Protein AF-A0A3C0ZKT6-F1 (afdb_monomer)

pLDDT: mean 77.39, std 21.93, range [29.66, 98.19]

Secondary structure (DSSP, 8-state):
------PPPPPPP---------PPPP----------S---------------S--SSHHHHHHHHHHHHHHHHHHHHHHHHHHHSS-------------HHHHHHHHHHHHH-HHHHSHHHHH--SS-EE-TT---SS-S-EEEEEEEEEEEEEEEEEEEEEETTEEEEEEEEEEEEEEEEEEESSTTSPPEEEEEEEEEEEEEEEEEEE----S-HHHHEEEEEEEEEEEEETT-SEEEEEEEEEETTEEEEES-TTT-EEESSSSSS-BPPEE-TT-EEEEEEEEEESSSSPPEEEEEE--TTTTS-TTT---EEEEPEEEEEEEETTEEEEEEEEEEE--SSEEEEEEEEEE-HHHHH-SSSPP-EEEEEEEEEE-

Mean predicted aligned error: 14.91 Å

Nearest PDB structures (foldseek):
  2rck-assembly2_B  TM=2.959E-01  e=6.277E-01  Galleria mellonella

Solvent-accessible surface area (backbone atoms only — not comparable to full-atom values): 22030 Å² total; per-residue (Å²): 144,83,88,83,88,81,83,85,83,83,86,86,81,87,85,87,89,82,84,83,90,82,85,84,86,85,89,84,89,91,88,86,88,88,87,87,88,87,88,85,90,87,84,88,81,90,84,87,84,89,81,86,91,83,71,71,70,65,56,55,53,53,55,55,52,50,53,52,55,57,55,54,54,56,54,52,57,52,52,53,53,58,65,68,69,68,74,80,70,72,82,70,64,76,83,76,65,89,48,73,60,45,55,49,31,53,48,50,54,49,71,72,32,57,74,72,62,45,59,67,57,31,60,32,59,72,42,69,40,78,54,90,82,54,71,85,70,98,54,71,29,42,36,59,26,40,24,32,28,67,76,47,74,50,77,47,79,48,77,43,80,77,48,95,50,34,36,40,35,42,40,38,38,41,38,32,33,34,39,34,36,37,27,22,68,46,93,88,47,70,79,43,82,47,78,40,68,49,56,32,42,35,37,31,33,35,34,32,37,54,76,46,94,53,102,46,42,73,69,13,53,43,80,42,31,37,27,13,26,37,33,27,26,84,86,38,69,38,41,78,53,34,41,36,43,35,46,92,92,48,70,49,78,41,68,45,34,60,78,43,63,23,30,72,56,95,69,94,73,57,52,40,56,73,36,49,63,64,39,66,38,37,40,37,38,35,30,41,27,63,56,92,66,76,60,47,41,35,38,29,23,61,28,64,41,61,90,72,42,85,85,42,43,48,38,44,76,43,77,40,43,80,78,46,77,44,81,55,86,81,29,31,40,37,31,32,36,46,73,48,64,42,39,60,72,45,64,45,56,37,34,41,38,38,29,39,44,47,41,65,29,31,95,81,48,69,66,30,28,25,31,42,30,47,56,32,34,24,96

Foldseek 3Di:
DDDDDDDDDDDDDDDDDDDDDDDDDDDDDDDDDDPDDPDDDDDDDDDDDDDPPDPPPVVVVVVVVVVVVVVVVVVVVVVVVVVVVPDPPPVPPPPCDPDVLLVVLVVVVLVPACANVCVVQLQAQLWWDADPDLDDDDFQKRFGTKGWHWPDKDWDWDWDDPDRFKIKIKIKMKTKGWIWTFIDRDPPDDTDIFIAIFIKIKIKMWMKGQPDDDPRSNNRIDTFKIFKIKMWGPPFQKFWQWKWKDFPPDIDIDRDRRPHIATPDDDDDHHFAEAEAFGKIKMKIKMKGLDPDDWWKKKTWFFLCCPVDDVRRHIDIHTWAWDDWDDDDSMIITMTMDIDTHHDFDKIKMKMKIWGPCLHRPSPDHTHIIMIIGIHGYD

Sequence (379 aa):
MYPHSLTTPGFPTTWNWTGTIWPAPEIQRQLAGFLALLSLLNLWGVGASKSRAITNHVQQERKRQMKKELMSTSAIVFIVGLLLSGCARSTVGPDITIDDRDYAAMRKLINEDPLFTSDPITLDDGDVVSFDGLSKIASPITPIAWGRRVTSSSREIRFENVNDTTVVATVTHTMSGNIIILAKSSPQDSVRRITKPFTDRTLRKLKFYRHGRTGDPDRSWRPGEASGAKGGTDGSEVTIKKVEVTLGTQTYVVTNPTDTFFKLMHGGGWMLPMFGPTQNVKVRVTLTSAVPDTDWVSLHRPSPFMGRGPMWDRPIHIRMRLVSEVRAGASFERVFENTWSTHGIGRHTFFVEALTRGSLRDDTAVFSSQLWGVPYIVQ

Radius of gyration: 38.4 Å; Cα contacts (8 Å, |Δi|>4): 726; chains: 1; bounding box: 105×60×116 Å

Structure (mmCIF, N/CA/C/O backbone):
data_AF-A0A3C0ZKT6-F1
#
_entry.id   AF-A0A3C0ZKT6-F1
#
loop_
_atom_site.group_PDB
_atom_site.id
_atom_site.type_symbol
_atom_site.label_atom_id
_atom_site.label_alt_id
_atom_site.label_comp_id
_atom_site.label_asym_id
_atom_site.label_entity_id
_atom_site.label_seq_id
_atom_site.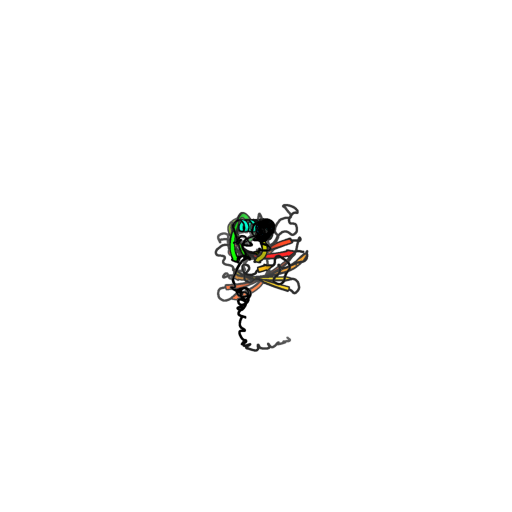pdbx_PDB_ins_code
_atom_site.Cartn_x
_atom_site.Cartn_y
_atom_site.Cartn_z
_atom_site.occupancy
_atom_site.B_iso_or_equiv
_atom_site.auth_seq_id
_atom_site.auth_comp_id
_atom_site.auth_asym_id
_atom_site.auth_atom_id
_atom_site.pdbx_PDB_model_num
ATOM 1 N N . MET A 1 1 ? -31.722 -32.224 16.180 1.00 42.47 1 MET A N 1
ATOM 2 C CA . MET A 1 1 ? -31.679 -33.700 16.130 1.00 42.47 1 MET A CA 1
ATOM 3 C C . MET A 1 1 ? -31.705 -34.094 14.663 1.00 42.47 1 MET A C 1
ATOM 5 O O . MET A 1 1 ? -32.728 -33.874 14.045 1.00 42.47 1 MET A O 1
ATOM 9 N N . TYR A 1 2 ? -30.544 -34.476 14.122 1.00 32.22 2 TYR A N 1
ATOM 10 C CA . TYR A 1 2 ? -30.250 -35.191 12.863 1.00 32.22 2 TYR A CA 1
ATOM 11 C C . TYR A 1 2 ? -28.749 -34.957 12.596 1.00 32.22 2 TYR A C 1
ATOM 13 O O . TYR A 1 2 ? -28.375 -33.820 12.304 1.00 32.22 2 TYR A O 1
ATOM 21 N N . PRO A 1 3 ? -27.869 -35.957 12.782 1.00 50.72 3 PRO A N 1
ATOM 22 C CA . PRO A 1 3 ? -26.447 -35.818 12.505 1.00 50.72 3 PRO A CA 1
ATOM 23 C C . PRO A 1 3 ? -26.101 -36.469 11.160 1.00 50.72 3 PRO A C 1
ATOM 25 O O . PRO A 1 3 ? -26.459 -37.617 10.911 1.00 50.72 3 PRO A O 1
ATOM 28 N N . HIS A 1 4 ? -25.346 -35.764 10.320 1.00 39.53 4 HIS A N 1
ATOM 29 C CA . HIS A 1 4 ? -24.614 -36.381 9.219 1.00 39.53 4 HIS A CA 1
ATOM 30 C C . HIS A 1 4 ? -23.124 -36.117 9.411 1.00 39.53 4 HIS A C 1
ATOM 32 O O . HIS A 1 4 ? -22.632 -35.003 9.253 1.00 39.53 4 HIS A O 1
ATOM 38 N N . SER A 1 5 ? -22.432 -37.179 9.812 1.00 38.78 5 SER A N 1
ATOM 39 C CA . SER A 1 5 ? -20.985 -37.330 9.814 1.00 38.78 5 SER A CA 1
ATOM 40 C C . SER A 1 5 ? -20.485 -37.482 8.380 1.00 38.78 5 SER A C 1
ATOM 42 O O . SER A 1 5 ? -20.932 -38.389 7.676 1.00 38.78 5 SER A O 1
ATOM 44 N N . LEU A 1 6 ? -19.535 -36.645 7.967 1.00 38.84 6 LEU A N 1
ATOM 45 C CA . LEU A 1 6 ? -18.751 -36.865 6.756 1.00 38.84 6 LEU A CA 1
ATOM 46 C C . LEU A 1 6 ? -17.305 -37.165 7.140 1.00 38.84 6 LEU A C 1
ATOM 48 O O . LEU A 1 6 ? -16.625 -36.388 7.807 1.00 38.84 6 LEU A O 1
ATOM 52 N N . THR A 1 7 ? -16.908 -38.359 6.732 1.00 36.50 7 THR A N 1
ATOM 53 C CA . THR A 1 7 ? -15.597 -38.984 6.808 1.00 36.50 7 THR A CA 1
ATOM 54 C C . THR A 1 7 ? -14.619 -38.340 5.824 1.00 36.50 7 THR A C 1
ATOM 56 O O . THR A 1 7 ? -14.965 -37.987 4.698 1.00 36.50 7 THR A O 1
ATOM 59 N N . THR A 1 8 ? -13.371 -38.205 6.260 1.00 42.41 8 THR A N 1
ATOM 60 C CA . THR A 1 8 ? -12.207 -37.809 5.462 1.00 42.41 8 THR A CA 1
ATOM 61 C C . THR A 1 8 ? -11.702 -38.972 4.597 1.00 42.41 8 THR A C 1
ATOM 63 O O . THR A 1 8 ? -11.628 -40.098 5.091 1.00 42.41 8 THR A O 1
ATOM 66 N N . PRO A 1 9 ? -11.255 -38.732 3.349 1.00 42.56 9 PRO A N 1
ATOM 67 C CA . PRO A 1 9 ? -10.365 -39.651 2.651 1.00 42.56 9 PRO A CA 1
ATOM 68 C C . PRO A 1 9 ? -8.907 -39.183 2.740 1.00 42.56 9 PRO A C 1
ATOM 70 O O . PRO A 1 9 ? -8.597 -38.001 2.595 1.00 42.56 9 PRO A O 1
ATOM 73 N N . GLY A 1 10 ? -8.027 -40.147 3.011 1.00 33.81 10 GLY A N 1
ATOM 74 C CA . GLY A 1 10 ? -6.600 -39.971 3.249 1.00 33.81 10 GLY A CA 1
ATOM 75 C C . GLY A 1 10 ? -5.760 -39.620 2.019 1.00 33.81 10 GLY A C 1
ATOM 76 O O . GLY A 1 10 ? -6.140 -39.828 0.869 1.00 33.81 10 GLY A O 1
ATOM 77 N N . PHE A 1 11 ? -4.572 -39.101 2.319 1.00 36.22 11 PHE A N 1
ATOM 78 C CA . PHE A 1 11 ? -3.482 -38.849 1.384 1.00 36.22 11 PHE A CA 1
ATOM 79 C C . PHE A 1 11 ? -2.772 -40.150 0.992 1.00 36.22 11 PHE A C 1
ATOM 81 O O . PHE A 1 11 ? -2.448 -40.940 1.882 1.00 36.22 11 PHE A O 1
ATOM 88 N N . PRO A 1 12 ? -2.393 -40.330 -0.284 1.00 46.34 12 PRO A N 1
ATOM 89 C CA . PRO A 1 12 ? -1.286 -41.193 -0.635 1.00 46.34 12 PRO A CA 1
ATOM 90 C C . PRO A 1 12 ? 0.031 -40.409 -0.711 1.00 46.34 12 PRO A C 1
ATOM 92 O O . PRO A 1 12 ? 0.144 -39.311 -1.256 1.00 46.34 12 PRO A O 1
ATOM 95 N N . THR A 1 13 ? 1.020 -41.054 -0.118 1.00 38.66 13 THR A N 1
ATOM 96 C CA . THR A 1 13 ? 2.444 -40.771 -0.016 1.00 38.66 13 THR A CA 1
ATOM 97 C C . THR A 1 13 ? 3.196 -40.870 -1.350 1.00 38.66 13 THR A C 1
ATOM 99 O O . THR A 1 13 ? 2.846 -41.662 -2.218 1.00 38.66 13 THR A O 1
ATOM 102 N N . THR A 1 14 ? 4.303 -40.118 -1.416 1.00 36.66 14 THR A N 1
ATOM 103 C CA . THR A 1 14 ? 5.542 -40.359 -2.191 1.00 36.66 14 THR A CA 1
ATOM 104 C C . THR A 1 14 ? 5.453 -40.455 -3.718 1.00 36.66 14 THR A C 1
ATOM 106 O O . THR A 1 14 ? 5.128 -41.500 -4.271 1.00 36.66 14 THR A O 1
ATOM 109 N N . TRP A 1 15 ? 5.925 -39.402 -4.393 1.00 33.75 15 TRP A N 1
ATOM 110 C CA . TRP A 1 15 ? 6.409 -39.467 -5.774 1.00 33.75 15 TRP A CA 1
ATOM 111 C C . TRP A 1 15 ? 7.915 -39.197 -5.796 1.00 33.75 15 TRP A C 1
ATOM 113 O O . TRP A 1 15 ? 8.360 -38.073 -5.570 1.00 33.75 15 TRP A O 1
ATOM 123 N N . ASN A 1 16 ? 8.688 -40.254 -6.047 1.00 34.53 16 ASN A N 1
ATOM 124 C CA . ASN A 1 16 ? 10.116 -40.192 -6.342 1.00 34.53 16 ASN A CA 1
ATOM 125 C C . ASN A 1 16 ? 10.310 -39.768 -7.802 1.00 34.53 16 ASN A C 1
ATOM 127 O O . ASN A 1 16 ? 9.858 -40.465 -8.708 1.00 34.53 16 ASN A O 1
ATOM 131 N N . TRP A 1 17 ? 11.017 -38.660 -8.025 1.00 32.41 17 TRP A N 1
ATOM 132 C CA . TRP A 1 17 ? 11.540 -38.285 -9.338 1.00 32.41 17 TRP A CA 1
ATOM 133 C C . TRP A 1 17 ? 13.017 -38.674 -9.424 1.00 32.41 17 TRP A C 1
ATOM 135 O O . TRP A 1 17 ? 13.887 -38.009 -8.867 1.00 32.41 17 TRP A O 1
ATOM 145 N N . THR A 1 18 ? 13.292 -39.759 -10.141 1.00 35.06 18 THR A N 1
ATOM 146 C CA . THR A 1 18 ? 14.602 -40.081 -10.714 1.00 35.06 18 THR A CA 1
ATOM 147 C C . THR A 1 18 ? 14.471 -40.016 -12.234 1.00 35.06 18 THR A C 1
ATOM 149 O O . THR A 1 18 ? 13.562 -40.606 -12.811 1.00 35.06 18 THR A O 1
ATOM 152 N N . GLY A 1 19 ? 15.353 -39.265 -12.893 1.00 31.94 19 GLY A N 1
ATOM 153 C CA . GLY A 1 19 ? 15.326 -39.095 -14.349 1.00 31.94 19 GLY A CA 1
ATOM 154 C C . GLY A 1 19 ? 16.260 -37.974 -14.805 1.00 31.94 19 GLY A C 1
ATOM 155 O O . GLY A 1 19 ? 15.826 -36.841 -14.943 1.00 31.94 19 GLY A O 1
ATOM 156 N N . THR A 1 20 ? 17.573 -38.184 -14.742 1.00 33.19 20 THR A N 1
ATOM 157 C CA . THR A 1 20 ? 18.448 -38.513 -15.889 1.00 33.19 20 THR A CA 1
ATOM 158 C C . THR A 1 20 ? 18.850 -37.291 -16.721 1.00 33.19 20 THR A C 1
ATOM 160 O O . THR A 1 20 ? 18.079 -36.721 -17.486 1.00 33.19 20 THR A O 1
ATOM 163 N N . ILE A 1 21 ? 20.123 -36.945 -16.545 1.00 37.62 21 ILE A N 1
ATOM 164 C CA . ILE A 1 21 ? 20.918 -35.930 -17.233 1.00 37.62 21 ILE A CA 1
ATOM 165 C C . ILE A 1 21 ? 21.160 -36.379 -18.682 1.00 37.62 21 ILE A C 1
ATOM 167 O O . ILE A 1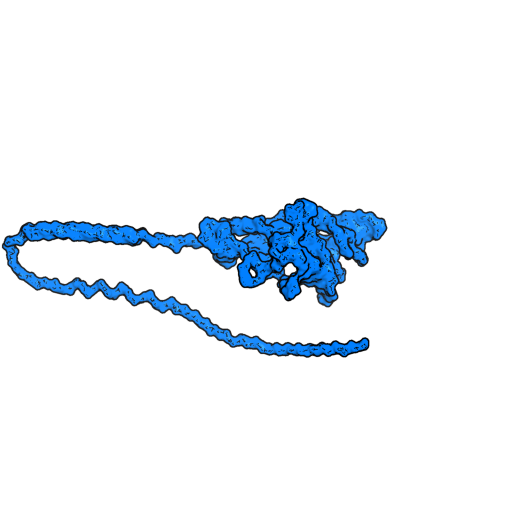 21 ? 21.602 -37.506 -18.901 1.00 37.62 21 ILE A O 1
ATOM 171 N N . TRP A 1 22 ? 20.926 -35.494 -19.655 1.00 33.19 22 TRP A N 1
ATOM 172 C CA . TRP A 1 22 ? 21.407 -35.648 -21.034 1.00 33.19 22 TRP A CA 1
ATOM 173 C C . TRP A 1 22 ? 22.468 -34.581 -21.349 1.00 33.19 22 TRP A C 1
ATOM 175 O O . TRP A 1 22 ? 22.307 -33.434 -20.922 1.00 33.19 22 TRP A O 1
ATOM 185 N N . PRO A 1 23 ? 23.556 -34.941 -22.059 1.00 46.12 23 PRO A N 1
ATOM 186 C CA . PRO A 1 23 ? 24.709 -34.075 -22.265 1.00 46.12 23 PRO A CA 1
ATOM 187 C C . PRO A 1 23 ? 24.570 -33.143 -23.477 1.00 46.12 23 PRO A C 1
ATOM 189 O O . PRO A 1 23 ? 23.828 -33.401 -24.425 1.00 46.12 23 PRO A O 1
ATOM 192 N N . ALA A 1 24 ? 25.346 -32.061 -23.419 1.00 37.66 24 ALA A N 1
ATOM 193 C CA . ALA A 1 24 ? 25.547 -31.066 -24.465 1.00 37.66 24 ALA A CA 1
ATOM 194 C C . ALA A 1 24 ? 26.232 -31.644 -25.726 1.00 37.66 24 ALA A C 1
ATOM 196 O O . ALA A 1 24 ? 27.032 -32.574 -25.602 1.00 37.66 24 ALA A O 1
ATOM 197 N N . PRO A 1 25 ? 26.011 -31.065 -26.923 1.00 47.38 25 PRO A N 1
ATOM 198 C CA . PRO A 1 25 ? 26.832 -31.344 -28.093 1.00 47.38 25 PRO A CA 1
ATOM 199 C C . PRO A 1 25 ? 27.987 -30.342 -28.240 1.00 47.38 25 PRO A C 1
ATOM 201 O O . PRO A 1 25 ? 27.794 -29.140 -28.416 1.00 47.38 25 PRO A O 1
ATOM 204 N N . GLU A 1 26 ? 29.187 -30.912 -28.219 1.00 34.88 26 GLU A N 1
ATOM 205 C CA . GLU A 1 26 ? 30.484 -30.357 -28.599 1.00 34.88 26 GLU A CA 1
ATOM 206 C C . GLU A 1 26 ? 30.505 -29.968 -30.095 1.00 34.88 26 GLU A C 1
ATOM 208 O O . GLU A 1 26 ? 30.268 -30.805 -30.970 1.00 34.88 26 GLU A O 1
ATOM 213 N N . ILE A 1 27 ? 30.816 -28.705 -30.407 1.00 33.34 27 ILE A N 1
ATOM 214 C CA . ILE A 1 27 ? 31.030 -28.206 -31.775 1.00 33.34 27 ILE A CA 1
ATOM 215 C C . ILE A 1 27 ? 32.532 -27.973 -31.973 1.00 33.34 27 ILE A C 1
ATOM 217 O O . ILE A 1 27 ? 33.055 -26.916 -31.634 1.00 33.34 27 ILE A O 1
ATOM 221 N N . GLN A 1 28 ? 33.224 -28.939 -32.578 1.00 35.75 28 GLN A N 1
ATOM 222 C CA . GLN A 1 28 ? 34.523 -28.728 -33.225 1.00 35.75 28 GLN A CA 1
ATOM 223 C C . GLN A 1 28 ? 34.674 -29.668 -34.424 1.00 35.75 28 GLN A C 1
ATOM 225 O O . GLN A 1 28 ? 34.791 -30.876 -34.242 1.00 35.75 28 GLN A O 1
ATOM 230 N N . ARG A 1 29 ? 34.687 -29.107 -35.644 1.00 34.34 29 ARG A N 1
ATOM 231 C CA . ARG A 1 29 ? 35.356 -29.627 -36.861 1.00 34.34 29 ARG A CA 1
ATOM 232 C C . ARG A 1 29 ? 34.970 -28.772 -38.071 1.00 34.34 29 ARG A C 1
ATOM 234 O O . ARG A 1 29 ? 33.994 -29.099 -38.728 1.00 34.34 29 ARG A O 1
ATOM 241 N N . GLN A 1 30 ? 35.744 -27.731 -38.389 1.00 32.44 30 GLN A N 1
ATOM 242 C CA . GLN A 1 30 ? 35.948 -27.232 -39.763 1.00 32.44 30 GLN A CA 1
ATOM 243 C C . GLN A 1 30 ? 37.253 -26.422 -39.818 1.00 32.44 30 GLN A C 1
ATOM 245 O O . GLN A 1 30 ? 37.256 -25.224 -39.572 1.00 32.44 30 GLN A O 1
ATOM 250 N N . LEU A 1 31 ? 38.373 -27.091 -40.102 1.00 34.19 31 LEU A N 1
ATOM 251 C CA . LEU A 1 31 ? 39.648 -26.466 -40.484 1.00 34.19 31 LEU A CA 1
ATOM 252 C C . LEU A 1 31 ? 40.530 -27.529 -41.159 1.00 34.19 31 LEU A C 1
ATOM 254 O O . LEU A 1 31 ? 41.459 -28.062 -40.565 1.00 34.19 31 LEU A O 1
ATOM 258 N N . ALA A 1 32 ? 40.184 -27.903 -42.391 1.00 33.50 32 ALA A N 1
ATOM 259 C CA . ALA A 1 32 ? 41.062 -28.657 -43.288 1.00 33.50 32 ALA A CA 1
ATOM 260 C C . ALA A 1 32 ? 40.497 -28.594 -44.711 1.00 33.50 32 ALA A C 1
ATOM 262 O O . ALA A 1 32 ? 39.595 -29.349 -45.060 1.00 33.50 32 ALA A O 1
ATOM 263 N N . GLY A 1 33 ? 41.003 -27.673 -45.530 1.00 36.34 33 GLY A N 1
ATOM 264 C CA . GLY A 1 33 ? 40.609 -27.606 -46.935 1.00 36.34 33 GLY A CA 1
ATOM 265 C C . GLY A 1 33 ? 40.970 -26.298 -47.618 1.00 36.34 33 GLY A C 1
ATOM 266 O O . GLY A 1 33 ? 40.077 -25.654 -48.145 1.00 36.34 33 GLY A O 1
ATOM 267 N N . PHE A 1 34 ? 42.241 -25.872 -47.589 1.00 32.34 34 PHE A N 1
ATOM 268 C CA . PHE A 1 34 ? 42.677 -24.739 -48.424 1.00 32.34 34 PHE A CA 1
ATOM 269 C C . PHE A 1 34 ? 44.173 -24.725 -48.798 1.00 32.34 34 PHE A C 1
ATOM 271 O O . PHE A 1 34 ? 44.769 -23.665 -48.952 1.00 32.34 34 PHE A O 1
ATOM 278 N N . LEU A 1 35 ? 44.804 -25.892 -48.977 1.00 32.53 35 LEU A N 1
ATOM 279 C CA . LEU A 1 35 ? 46.190 -25.986 -49.470 1.00 32.53 35 LEU A CA 1
ATOM 280 C C . LEU A 1 35 ? 46.352 -27.130 -50.480 1.00 32.53 35 LEU A C 1
ATOM 282 O O . LEU A 1 35 ? 46.964 -28.152 -50.191 1.00 32.53 35 LEU A O 1
ATOM 286 N N . ALA A 1 36 ? 45.791 -26.953 -51.677 1.00 32.72 36 ALA A N 1
ATOM 287 C CA . ALA A 1 36 ? 46.075 -27.807 -52.831 1.00 32.72 36 ALA A CA 1
ATOM 288 C C . ALA A 1 36 ? 45.806 -27.050 -54.144 1.00 32.72 36 ALA A C 1
ATOM 290 O O . ALA A 1 36 ? 44.858 -27.363 -54.857 1.00 32.72 36 ALA A O 1
ATOM 291 N N . LEU A 1 37 ? 46.595 -26.009 -54.449 1.00 29.98 37 LEU A N 1
ATOM 292 C CA . LEU A 1 37 ? 46.553 -25.375 -55.781 1.00 29.98 37 LEU A CA 1
ATOM 293 C C . LEU A 1 37 ? 47.810 -24.569 -56.149 1.00 29.98 37 LEU A C 1
ATOM 295 O O . LEU A 1 37 ? 47.721 -23.531 -56.792 1.00 29.98 37 LEU A O 1
ATOM 299 N N . LEU A 1 38 ? 48.997 -25.042 -55.757 1.00 30.06 38 LEU A N 1
ATOM 300 C CA . LEU A 1 38 ? 50.273 -24.421 -56.141 1.00 30.06 38 LEU A CA 1
ATOM 301 C C . LEU A 1 38 ? 51.383 -25.479 -56.255 1.00 30.06 38 LEU A C 1
ATOM 303 O O . LEU A 1 38 ? 52.331 -25.509 -55.481 1.00 30.06 38 LEU A O 1
ATOM 307 N N . SER A 1 39 ? 51.249 -26.389 -57.222 1.00 32.62 39 SER A N 1
ATOM 308 C CA . SER A 1 39 ? 52.321 -27.332 -57.578 1.00 32.62 39 SER A CA 1
ATOM 309 C C . SER A 1 39 ? 52.199 -27.834 -59.019 1.00 32.62 39 SER A C 1
ATOM 311 O O . SER A 1 39 ? 52.190 -29.035 -59.263 1.00 32.62 39 SER A O 1
ATOM 313 N N . LEU A 1 40 ? 52.083 -26.925 -59.986 1.00 30.44 40 LEU A N 1
ATOM 314 C CA . LEU A 1 40 ? 52.242 -27.233 -61.410 1.00 30.44 40 LEU A CA 1
ATOM 315 C C . LEU A 1 40 ? 52.821 -26.010 -62.122 1.00 30.44 40 LEU A C 1
ATOM 317 O O . LEU A 1 40 ? 52.063 -25.157 -62.562 1.00 30.44 40 LEU A O 1
ATOM 321 N N . LEU A 1 41 ? 54.153 -25.914 -62.183 1.00 29.66 41 LEU A N 1
ATOM 322 C CA . LEU A 1 41 ? 54.928 -25.246 -63.243 1.00 29.66 41 LEU A CA 1
ATOM 323 C C . LEU A 1 41 ? 56.412 -25.286 -62.864 1.00 29.66 41 LEU A C 1
ATOM 325 O O . LEU A 1 41 ? 56.934 -24.373 -62.239 1.00 29.66 41 LEU A O 1
ATOM 329 N N . ASN A 1 42 ? 57.076 -26.385 -63.210 1.00 33.09 42 ASN A N 1
ATOM 330 C CA . ASN A 1 42 ? 58.528 -26.452 -63.369 1.00 33.09 42 ASN A CA 1
ATOM 331 C C . ASN A 1 42 ? 58.853 -27.735 -64.129 1.00 33.09 42 ASN A C 1
ATOM 333 O O . ASN A 1 42 ? 58.883 -28.794 -63.515 1.00 33.09 42 ASN A O 1
ATOM 337 N N . LEU A 1 43 ? 59.052 -27.648 -65.448 1.00 31.58 43 LEU A N 1
ATOM 338 C CA . LEU A 1 43 ? 59.940 -28.524 -66.226 1.00 31.58 43 LEU A CA 1
ATOM 33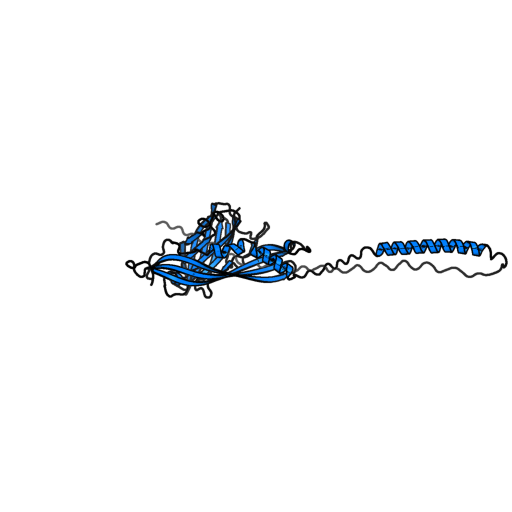9 C C . LEU A 1 43 ? 59.939 -28.111 -67.707 1.00 31.58 43 LEU A C 1
ATOM 341 O O . LEU A 1 43 ? 58.919 -27.661 -68.219 1.00 31.58 43 LEU A O 1
ATOM 345 N N . TRP A 1 44 ? 61.079 -28.376 -68.359 1.00 34.22 44 TRP A N 1
ATOM 346 C CA . TRP A 1 44 ? 61.517 -28.067 -69.736 1.00 34.22 44 TRP A CA 1
ATOM 347 C C . TRP A 1 44 ? 62.195 -26.695 -69.890 1.00 34.22 44 TRP A C 1
ATOM 349 O O . TRP A 1 44 ? 61.596 -25.662 -69.638 1.00 34.22 44 TRP A O 1
ATOM 359 N N . GLY A 1 45 ? 63.451 -26.576 -70.322 1.00 31.17 45 GLY A N 1
ATOM 360 C CA . GLY A 1 45 ? 64.419 -27.549 -70.828 1.00 31.17 45 GLY A CA 1
ATOM 361 C C . GLY A 1 45 ? 65.540 -26.787 -71.552 1.00 31.17 45 GLY A C 1
ATOM 362 O O . GLY A 1 45 ? 65.280 -25.814 -72.255 1.00 31.17 45 GLY A O 1
ATOM 363 N N . VAL A 1 46 ? 66.786 -27.201 -71.330 1.00 37.31 46 VAL A N 1
ATOM 364 C CA . VAL A 1 46 ? 68.023 -26.659 -71.920 1.00 37.31 46 VAL A CA 1
ATOM 365 C C . VAL A 1 46 ? 68.221 -27.212 -73.340 1.00 37.31 46 VAL A C 1
ATOM 367 O O . VAL A 1 46 ? 68.007 -28.399 -73.561 1.00 37.31 46 VAL A O 1
ATOM 370 N N . GLY A 1 47 ? 68.696 -26.392 -74.286 1.00 32.38 47 GLY A N 1
ATOM 371 C CA . GLY A 1 47 ? 69.174 -26.850 -75.599 1.00 32.38 47 GLY A CA 1
ATOM 372 C C . GLY A 1 47 ? 69.611 -25.701 -76.515 1.00 32.38 47 GLY A C 1
ATOM 373 O O . GLY A 1 47 ? 68.941 -24.682 -76.596 1.00 32.38 47 GLY A O 1
ATOM 374 N N . ALA A 1 48 ? 70.775 -25.840 -77.147 1.00 36.12 48 ALA A N 1
ATOM 375 C CA . ALA A 1 48 ? 71.652 -24.759 -77.600 1.00 36.12 48 ALA A CA 1
ATOM 376 C C . ALA A 1 48 ? 71.546 -24.350 -79.093 1.00 36.12 48 ALA A C 1
ATOM 378 O O . ALA A 1 48 ? 70.926 -25.028 -79.900 1.00 36.12 48 ALA A O 1
ATOM 379 N N . SER A 1 49 ? 72.343 -23.318 -79.434 1.00 36.56 49 SER A N 1
ATOM 380 C CA . SER A 1 49 ? 73.062 -23.097 -80.711 1.00 36.56 49 SER A CA 1
ATOM 381 C C . SER A 1 49 ? 72.447 -22.205 -81.815 1.00 36.56 49 SER A C 1
ATOM 383 O O . SER A 1 49 ? 71.522 -22.586 -82.517 1.00 36.56 49 SER A O 1
ATOM 385 N N . LYS A 1 50 ? 73.173 -21.095 -82.060 1.00 39.78 50 LYS A N 1
ATOM 386 C CA . LYS A 1 50 ? 73.412 -20.357 -83.325 1.00 39.78 50 LYS A CA 1
ATOM 387 C C . LYS A 1 50 ? 72.216 -19.753 -84.080 1.00 39.78 50 LYS A C 1
ATOM 389 O O . LYS A 1 50 ? 71.556 -20.425 -84.853 1.00 39.78 50 LYS A O 1
ATOM 394 N N . SER A 1 51 ? 72.120 -18.421 -84.040 1.00 40.94 51 SER A N 1
ATOM 395 C CA . SER A 1 51 ? 72.208 -17.567 -85.242 1.00 40.94 51 SER A CA 1
ATOM 396 C C . SER A 1 51 ? 72.201 -16.089 -84.825 1.00 40.94 51 SER A C 1
ATOM 398 O O . SER A 1 51 ? 71.236 -15.595 -84.243 1.00 40.94 51 SER A O 1
ATOM 400 N N . ARG A 1 52 ? 73.318 -15.389 -85.064 1.00 50.78 52 ARG A N 1
ATOM 401 C CA . ARG A 1 52 ? 73.400 -13.921 -85.015 1.00 50.78 52 ARG A CA 1
ATOM 402 C C . ARG A 1 52 ? 72.865 -13.389 -86.341 1.00 50.78 52 ARG A C 1
ATOM 404 O O . ARG A 1 52 ? 73.192 -13.947 -87.378 1.00 50.78 52 ARG A O 1
ATOM 411 N N . ALA A 1 53 ? 72.170 -12.256 -86.255 1.00 48.72 53 ALA A N 1
ATOM 412 C CA . ALA A 1 53 ? 71.549 -11.498 -87.343 1.00 48.72 53 ALA A CA 1
ATOM 413 C C . ALA A 1 53 ? 70.115 -11.934 -87.673 1.00 48.72 53 ALA A C 1
ATOM 415 O O . ALA A 1 53 ? 69.875 -12.566 -88.686 1.00 48.72 53 ALA A O 1
ATOM 416 N N . ILE A 1 54 ? 69.186 -11.597 -86.769 1.00 51.62 54 ILE A N 1
ATOM 417 C CA . ILE A 1 54 ? 67.842 -11.001 -86.974 1.00 51.62 54 ILE A CA 1
ATOM 418 C C . ILE A 1 54 ? 67.308 -10.791 -85.538 1.00 51.62 54 ILE A C 1
ATOM 420 O O . ILE A 1 54 ? 66.478 -11.533 -85.030 1.00 51.62 54 ILE A O 1
ATOM 424 N N . THR A 1 55 ? 67.903 -9.863 -84.778 1.00 51.66 55 THR A N 1
ATOM 425 C CA . THR A 1 55 ? 67.642 -9.751 -83.317 1.00 51.66 55 THR A CA 1
ATOM 426 C C . THR A 1 55 ? 67.202 -8.356 -82.874 1.00 51.66 55 THR A C 1
ATOM 428 O O . THR A 1 55 ? 66.857 -8.168 -81.714 1.00 51.66 55 THR A O 1
ATOM 431 N N . ASN A 1 56 ? 67.097 -7.393 -83.795 1.00 50.44 56 ASN A N 1
ATOM 432 C CA . ASN A 1 56 ? 66.690 -6.030 -83.437 1.00 50.44 56 ASN A CA 1
ATOM 433 C C . ASN A 1 56 ? 65.229 -5.706 -83.791 1.00 50.44 56 ASN A C 1
ATOM 435 O O . ASN A 1 56 ? 64.636 -4.865 -83.125 1.00 50.44 56 ASN A O 1
ATOM 439 N N . HIS A 1 57 ? 64.603 -6.415 -84.741 1.00 53.72 57 HIS A N 1
ATOM 440 C CA . HIS A 1 57 ? 63.223 -6.106 -85.147 1.00 53.72 57 HIS A CA 1
ATOM 441 C C . HIS A 1 57 ? 62.150 -6.838 -84.315 1.00 53.72 57 HIS A C 1
ATOM 443 O O . HIS A 1 57 ? 61.127 -6.253 -83.971 1.00 53.72 57 HIS A O 1
ATOM 449 N N . VAL A 1 58 ? 62.412 -8.080 -83.887 1.00 55.47 58 VAL A N 1
ATOM 450 C CA . VAL A 1 58 ? 61.460 -8.891 -83.092 1.00 55.47 58 VAL A CA 1
ATOM 451 C C . VAL A 1 58 ? 61.467 -8.514 -81.599 1.00 55.47 58 VAL A C 1
ATOM 453 O O . VAL A 1 58 ? 60.451 -8.633 -80.911 1.00 55.47 58 VAL A O 1
ATOM 456 N N . GLN A 1 59 ? 62.579 -7.985 -81.069 1.00 54.19 59 GLN A N 1
ATOM 457 C CA . GLN A 1 59 ? 62.633 -7.520 -79.674 1.00 54.19 59 GLN A CA 1
ATOM 458 C C . GLN A 1 59 ? 61.859 -6.214 -79.432 1.00 54.19 59 GLN A C 1
ATOM 460 O O . GLN A 1 59 ? 61.433 -5.957 -78.302 1.00 54.19 59 GLN A O 1
ATOM 465 N N . GLN A 1 60 ? 61.646 -5.396 -80.465 1.00 55.94 60 GLN A N 1
ATOM 466 C CA . GLN A 1 60 ? 60.948 -4.117 -80.328 1.00 55.94 60 GLN A CA 1
ATOM 467 C C . GLN A 1 60 ? 59.419 -4.288 -80.287 1.00 55.94 60 GLN A C 1
ATOM 469 O O . GLN A 1 60 ? 58.751 -3.591 -79.519 1.00 55.94 60 GLN A O 1
ATOM 474 N N . GLU A 1 61 ? 58.867 -5.270 -81.007 1.00 55.22 61 GLU A N 1
ATOM 475 C CA . GLU A 1 61 ? 57.435 -5.598 -80.944 1.00 55.22 61 GLU A CA 1
ATOM 476 C C . GLU A 1 61 ? 57.050 -6.304 -79.636 1.00 55.22 61 GLU A C 1
ATOM 478 O O . GLU A 1 61 ? 56.059 -5.925 -79.005 1.00 55.22 61 GLU A O 1
ATOM 483 N N . ARG A 1 62 ? 57.891 -7.217 -79.123 1.00 53.97 62 ARG A N 1
ATOM 484 C CA . ARG A 1 62 ? 57.659 -7.851 -77.809 1.00 53.97 62 ARG A CA 1
ATOM 485 C C . ARG A 1 62 ? 57.667 -6.848 -76.649 1.00 53.97 62 ARG A C 1
ATOM 487 O O . ARG A 1 62 ? 56.891 -6.999 -75.709 1.00 53.97 62 ARG A O 1
ATOM 494 N N . LYS A 1 63 ? 58.472 -5.778 -76.719 1.00 53.97 63 LYS A N 1
ATOM 495 C CA . LYS A 1 63 ? 58.456 -4.696 -75.712 1.00 53.97 63 LYS A CA 1
ATOM 496 C C . LYS A 1 63 ? 57.184 -3.839 -75.766 1.00 53.97 63 LYS A C 1
ATOM 498 O O . LYS A 1 63 ? 56.789 -3.299 -74.733 1.00 53.97 63 LYS A O 1
ATOM 503 N N . ARG A 1 64 ? 56.527 -3.719 -76.927 1.00 54.84 64 ARG A N 1
ATOM 504 C CA . ARG A 1 64 ? 55.235 -3.016 -77.057 1.00 54.84 64 ARG A CA 1
ATOM 505 C C . ARG A 1 64 ? 54.056 -3.885 -76.607 1.00 54.84 64 ARG A C 1
ATOM 507 O O . ARG A 1 64 ? 53.165 -3.357 -75.946 1.00 54.84 64 ARG A O 1
ATOM 514 N N . GLN A 1 65 ? 54.081 -5.193 -76.871 1.00 55.94 65 GLN A N 1
ATOM 515 C CA . GLN A 1 65 ? 53.069 -6.129 -76.356 1.00 55.94 65 GLN A CA 1
ATOM 516 C C . GLN A 1 65 ? 53.172 -6.331 -74.836 1.00 55.94 65 GLN A C 1
ATOM 518 O O . GLN A 1 65 ? 52.159 -6.219 -74.153 1.00 55.94 65 GLN A O 1
ATOM 523 N N . MET A 1 66 ? 54.378 -6.483 -74.269 1.00 54.12 66 MET A N 1
ATOM 524 C CA . MET A 1 66 ? 54.532 -6.595 -72.807 1.00 54.12 66 MET A CA 1
ATOM 525 C C . MET A 1 66 ? 54.103 -5.327 -72.058 1.00 54.12 66 MET A C 1
ATOM 527 O O . MET A 1 66 ? 53.578 -5.432 -70.959 1.00 54.12 66 MET A O 1
ATOM 531 N N . LYS A 1 67 ? 54.257 -4.125 -72.636 1.00 52.47 67 LYS A N 1
ATOM 532 C CA . LYS A 1 67 ? 53.753 -2.889 -72.007 1.00 52.47 67 LYS A CA 1
ATOM 533 C C . LYS A 1 67 ? 52.224 -2.783 -72.017 1.00 52.47 67 LYS A C 1
ATOM 535 O O . LYS A 1 67 ? 51.682 -2.146 -71.121 1.00 52.47 67 LYS A O 1
ATOM 540 N N . LYS A 1 68 ? 51.529 -3.398 -72.983 1.00 52.78 68 LYS A N 1
ATOM 541 C CA . LYS A 1 68 ? 50.056 -3.460 -72.991 1.00 52.78 68 LYS A CA 1
ATOM 542 C C . LYS A 1 68 ? 49.523 -4.490 -71.991 1.00 52.78 68 LYS A C 1
ATOM 544 O O . LYS A 1 68 ? 48.608 -4.166 -71.244 1.00 52.78 68 LYS A O 1
ATOM 549 N N . GLU A 1 69 ? 50.155 -5.658 -71.892 1.00 50.44 69 GLU A N 1
ATOM 550 C CA . GLU A 1 69 ? 49.772 -6.702 -70.923 1.00 50.44 69 GLU A CA 1
ATOM 551 C C . GLU A 1 69 ? 50.110 -6.312 -69.469 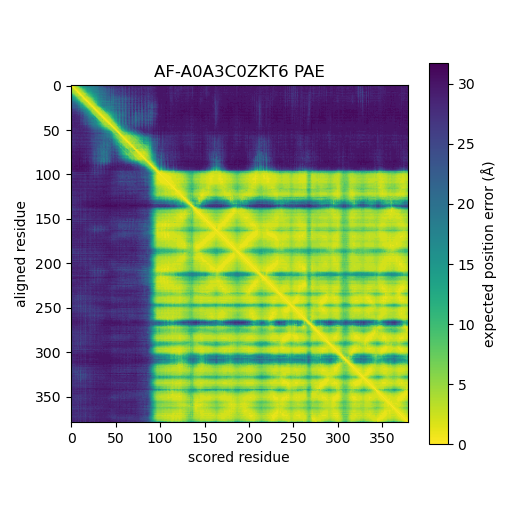1.00 50.44 69 GLU A C 1
ATOM 553 O O . GLU A 1 69 ? 49.309 -6.533 -68.559 1.00 50.44 69 GLU A O 1
ATOM 558 N N . LEU A 1 70 ? 51.245 -5.636 -69.236 1.00 49.66 70 LEU A N 1
ATOM 559 C CA . LEU A 1 70 ? 51.652 -5.168 -67.902 1.00 49.66 70 LEU A CA 1
ATOM 560 C C . LEU A 1 70 ? 50.849 -3.939 -67.426 1.00 49.66 70 LEU A C 1
ATOM 562 O O . LEU A 1 70 ? 50.667 -3.751 -66.226 1.00 49.66 70 LEU A O 1
ATOM 566 N N . MET A 1 71 ? 50.323 -3.113 -68.344 1.00 53.19 71 MET A N 1
ATOM 567 C CA . MET A 1 71 ? 49.395 -2.029 -67.979 1.00 53.19 71 MET A CA 1
ATOM 568 C C . MET A 1 71 ? 47.944 -2.507 -67.817 1.00 53.19 71 MET A C 1
ATOM 570 O O . MET A 1 71 ? 47.212 -1.921 -67.023 1.00 53.19 71 MET A O 1
ATOM 574 N N . SER A 1 72 ? 47.535 -3.592 -68.486 1.00 51.25 72 SER A N 1
ATOM 575 C CA . SER A 1 72 ? 46.199 -4.182 -68.307 1.00 51.25 72 SER A CA 1
ATOM 576 C C . SER A 1 72 ? 46.069 -4.963 -66.992 1.00 51.25 72 SER A C 1
ATOM 578 O O . SER A 1 72 ? 45.019 -4.934 -66.354 1.00 51.25 72 SER A O 1
ATOM 580 N N . THR A 1 73 ? 47.137 -5.625 -66.541 1.00 54.19 73 THR A N 1
ATOM 581 C CA . THR A 1 73 ? 47.130 -6.396 -65.283 1.00 54.19 73 THR A CA 1
ATOM 582 C C . THR A 1 73 ? 47.199 -5.511 -64.032 1.00 54.19 73 THR A C 1
ATOM 584 O O . THR A 1 73 ? 46.509 -5.800 -63.055 1.00 54.19 73 THR A O 1
ATOM 587 N N . SER A 1 74 ? 47.909 -4.375 -64.070 1.00 53.38 74 SER A N 1
ATOM 588 C CA . SER A 1 74 ? 47.928 -3.412 -62.950 1.00 53.38 74 SER A CA 1
ATOM 589 C C . SER A 1 74 ? 46.578 -2.726 -62.697 1.00 53.38 74 SER A C 1
ATOM 591 O O . SER A 1 74 ? 46.245 -2.453 -61.546 1.00 53.38 74 SER A O 1
ATOM 593 N N . ALA A 1 75 ? 45.766 -2.483 -63.732 1.00 58.25 75 ALA A N 1
ATOM 594 C CA . ALA A 1 75 ? 44.447 -1.864 -63.564 1.00 58.25 75 ALA A CA 1
ATOM 595 C C . ALA A 1 75 ? 43.436 -2.805 -62.878 1.00 58.25 75 ALA A C 1
ATOM 597 O O . ALA A 1 75 ? 42.642 -2.367 -62.047 1.00 58.25 75 ALA A O 1
ATOM 598 N N . ILE A 1 76 ? 43.502 -4.110 -63.168 1.00 61.03 76 ILE A N 1
ATOM 599 C CA . ILE A 1 76 ? 42.599 -5.116 -62.587 1.00 61.03 76 ILE A CA 1
ATOM 600 C C . ILE A 1 76 ? 42.929 -5.362 -61.107 1.00 61.03 76 ILE A C 1
ATOM 602 O O . ILE A 1 76 ? 42.020 -5.434 -60.282 1.00 61.03 76 ILE A O 1
ATOM 606 N N . VAL A 1 77 ? 44.215 -5.403 -60.739 1.00 62.12 77 VAL A N 1
ATOM 607 C CA . VAL A 1 77 ? 44.636 -5.554 -59.332 1.00 62.12 77 VAL A CA 1
ATOM 608 C C . VAL A 1 77 ? 44.223 -4.339 -58.486 1.00 62.12 77 VAL A C 1
ATOM 610 O O . VAL A 1 77 ? 43.815 -4.504 -57.337 1.00 62.12 77 VAL A O 1
ATOM 613 N N . PHE A 1 78 ? 44.233 -3.129 -59.057 1.00 62.75 78 PHE A N 1
ATOM 614 C CA . PHE A 1 78 ? 43.805 -1.914 -58.352 1.00 62.75 78 PHE A CA 1
ATOM 615 C C . PHE A 1 78 ? 42.277 -1.842 -58.150 1.00 62.75 78 PHE A C 1
ATOM 617 O O . PHE A 1 78 ? 41.813 -1.411 -57.095 1.00 62.75 78 PHE A O 1
ATOM 624 N N . ILE A 1 79 ? 41.484 -2.323 -59.116 1.00 64.38 79 ILE A N 1
ATOM 625 C CA . ILE A 1 79 ? 40.012 -2.372 -59.016 1.00 64.38 79 ILE A CA 1
ATOM 626 C C . ILE A 1 79 ? 39.551 -3.472 -58.043 1.00 64.38 79 ILE A C 1
ATOM 628 O O . ILE A 1 79 ? 38.638 -3.239 -57.252 1.00 64.38 79 ILE A O 1
ATOM 632 N N . VAL A 1 80 ? 40.211 -4.636 -58.018 1.00 61.44 80 VAL A N 1
ATOM 633 C CA . VAL A 1 80 ? 39.916 -5.699 -57.034 1.00 61.44 80 VAL A CA 1
ATOM 634 C C . VAL A 1 80 ? 40.308 -5.270 -55.611 1.00 61.44 80 VAL A C 1
ATOM 636 O O . VAL A 1 80 ? 39.585 -5.572 -54.664 1.00 61.44 80 VAL A O 1
ATOM 639 N N . GLY A 1 81 ? 41.379 -4.483 -55.448 1.00 58.59 81 GLY A N 1
ATOM 640 C CA . GLY A 1 81 ? 41.742 -3.880 -54.158 1.00 58.59 81 GLY A CA 1
ATOM 641 C C . GLY A 1 81 ? 40.716 -2.862 -53.637 1.00 58.59 81 GLY A C 1
ATOM 642 O O . GLY A 1 81 ? 40.451 -2.820 -52.437 1.00 58.59 81 GLY A O 1
ATOM 643 N N . LEU A 1 82 ? 40.084 -2.088 -54.530 1.00 59.19 82 LEU A N 1
ATOM 644 C CA . LEU A 1 82 ? 39.017 -1.137 -54.182 1.00 59.19 82 LEU A CA 1
ATOM 645 C C . LEU A 1 82 ? 37.670 -1.815 -53.878 1.00 59.19 82 LEU A C 1
ATOM 647 O O . LEU A 1 82 ? 36.877 -1.274 -53.113 1.00 59.19 82 LEU A O 1
ATOM 651 N N . LEU A 1 83 ? 37.418 -3.008 -54.427 1.00 56.69 83 LEU A N 1
ATOM 652 C CA . LEU A 1 83 ? 36.215 -3.795 -54.125 1.00 56.69 83 LEU A CA 1
ATOM 653 C C . LEU A 1 83 ? 36.327 -4.591 -52.812 1.00 56.69 83 LEU A C 1
ATOM 655 O O . LEU A 1 83 ? 35.304 -4.941 -52.230 1.00 56.69 83 LEU A O 1
ATOM 659 N N . LEU A 1 84 ? 37.543 -4.833 -52.308 1.00 56.19 84 LEU A N 1
ATOM 660 C CA . LEU A 1 84 ? 37.777 -5.500 -51.018 1.00 56.19 84 LEU A CA 1
ATOM 661 C C . LEU A 1 84 ? 37.966 -4.528 -49.840 1.00 56.19 84 LEU A C 1
ATOM 663 O O . LEU A 1 84 ? 37.891 -4.952 -48.688 1.00 56.19 84 LEU A O 1
ATOM 667 N N . SER A 1 85 ? 38.155 -3.227 -50.089 1.00 55.00 85 SER A N 1
ATOM 668 C CA . SER A 1 85 ? 38.233 -2.201 -49.033 1.00 55.00 85 SER A CA 1
ATOM 669 C C . SER A 1 85 ? 36.867 -1.641 -48.607 1.00 55.00 85 SER A C 1
ATOM 671 O O . SER A 1 85 ? 36.783 -0.846 -47.671 1.00 55.00 85 SER A O 1
ATOM 673 N N . GLY A 1 86 ? 35.781 -2.085 -49.245 1.00 50.56 86 GLY A N 1
ATOM 674 C CA . GLY A 1 86 ? 34.432 -1.562 -49.052 1.00 50.56 86 GLY A CA 1
ATOM 675 C C . GLY A 1 86 ? 33.446 -2.532 -48.409 1.00 50.56 86 GLY A C 1
ATOM 676 O O . GLY A 1 86 ? 32.377 -2.696 -48.973 1.00 50.56 86 GLY A O 1
ATOM 677 N N . CYS A 1 87 ? 33.773 -3.181 -47.281 1.00 56.75 87 CYS A N 1
ATOM 678 C CA . CYS A 1 87 ? 32.778 -3.610 -46.271 1.00 56.75 87 CYS A CA 1
ATOM 679 C C . CYS A 1 87 ? 33.391 -4.298 -45.035 1.00 56.75 87 CYS A C 1
ATOM 681 O O . CYS A 1 87 ? 32.836 -5.258 -44.513 1.00 56.75 87 CYS A O 1
ATOM 683 N N . ALA A 1 88 ? 34.479 -3.772 -44.473 1.00 44.56 88 ALA A N 1
ATOM 684 C CA . ALA A 1 88 ? 34.727 -3.979 -43.046 1.00 44.56 88 ALA A CA 1
ATOM 685 C C . ALA A 1 88 ? 33.968 -2.891 -42.275 1.00 44.56 88 ALA A C 1
ATOM 687 O O . ALA A 1 88 ? 34.555 -1.986 -41.686 1.00 44.56 88 ALA A O 1
ATOM 688 N N . ARG A 1 89 ? 32.627 -2.934 -42.317 1.00 39.97 89 ARG A N 1
ATOM 689 C CA . ARG A 1 89 ? 31.842 -2.238 -41.297 1.00 39.97 89 ARG A CA 1
ATOM 690 C C . ARG A 1 89 ? 32.142 -3.023 -40.036 1.00 39.97 89 ARG A C 1
ATOM 692 O O . ARG A 1 89 ? 31.653 -4.139 -39.904 1.00 39.97 89 ARG A O 1
ATOM 699 N N . SER A 1 90 ? 33.016 -2.495 -39.186 1.00 39.66 90 SER A N 1
ATOM 700 C CA . SER A 1 90 ? 33.280 -3.052 -37.870 1.00 39.66 90 SER A CA 1
ATOM 701 C C . SER A 1 90 ? 31.935 -3.247 -37.178 1.00 39.66 90 SER A C 1
ATOM 703 O O . SER A 1 90 ? 31.373 -2.315 -36.614 1.00 39.66 90 SER A O 1
ATOM 705 N N . THR A 1 91 ? 31.389 -4.460 -37.224 1.00 41.19 91 THR A N 1
ATOM 706 C CA . THR A 1 91 ? 30.299 -4.900 -36.354 1.00 41.19 91 THR A CA 1
ATOM 707 C C . THR A 1 91 ? 30.890 -5.254 -34.999 1.00 41.19 91 THR A C 1
ATOM 709 O O . THR A 1 91 ? 30.580 -6.282 -34.415 1.00 41.19 91 THR A O 1
ATOM 712 N N . VAL A 1 92 ? 31.764 -4.390 -34.495 1.00 42.91 92 VAL A N 1
ATOM 713 C CA . VAL A 1 92 ? 31.842 -4.154 -33.068 1.00 42.91 92 VAL A CA 1
ATOM 714 C C . VAL A 1 92 ? 30.920 -2.961 -32.884 1.00 42.91 92 VAL A C 1
ATOM 716 O O . VAL A 1 92 ? 31.346 -1.808 -32.857 1.00 42.91 92 VAL A O 1
ATOM 719 N N . GLY A 1 93 ? 29.610 -3.239 -32.877 1.00 43.81 93 GLY A N 1
ATOM 720 C CA . GLY A 1 93 ? 28.701 -2.308 -32.222 1.00 43.81 93 GLY A CA 1
ATOM 721 C C . GLY A 1 93 ? 29.256 -2.081 -30.815 1.00 43.81 93 GLY A C 1
ATOM 722 O O . GLY A 1 93 ? 29.836 -3.026 -30.269 1.00 43.81 93 GLY A O 1
ATOM 723 N N . PRO A 1 94 ? 29.166 -0.861 -30.256 1.00 49.12 94 PRO A N 1
ATOM 724 C CA . PRO A 1 94 ? 29.605 -0.648 -28.886 1.00 49.12 94 PRO A CA 1
ATOM 725 C C . PRO A 1 94 ? 29.006 -1.765 -28.039 1.00 49.12 94 PRO A C 1
ATOM 727 O O . PRO A 1 94 ? 27.836 -2.110 -28.217 1.00 49.12 94 PRO A O 1
ATOM 730 N N . ASP A 1 95 ? 29.819 -2.385 -27.196 1.00 47.91 95 ASP A N 1
ATOM 731 C CA . ASP A 1 95 ? 29.303 -3.240 -26.145 1.00 47.91 95 ASP A CA 1
ATOM 732 C C . ASP A 1 95 ? 28.449 -2.320 -25.263 1.00 47.91 95 ASP A C 1
ATOM 734 O O . ASP A 1 95 ? 28.977 -1.564 -24.445 1.00 47.91 95 ASP A O 1
ATOM 738 N N . ILE A 1 96 ? 27.146 -2.216 -25.573 1.00 57.50 96 ILE A N 1
ATOM 739 C CA . ILE A 1 96 ? 26.225 -1.290 -24.901 1.00 57.50 96 ILE A CA 1
ATOM 740 C C . ILE A 1 96 ? 25.861 -1.930 -23.567 1.00 57.50 96 ILE A C 1
ATOM 742 O O . ILE A 1 96 ? 24.745 -2.430 -23.360 1.00 57.50 96 ILE A O 1
ATOM 746 N N . THR A 1 97 ? 26.853 -1.920 -22.685 1.00 76.94 97 THR A N 1
ATOM 747 C CA . THR A 1 97 ? 26.675 -2.011 -21.247 1.00 76.94 97 THR A CA 1
ATOM 748 C C . THR A 1 97 ? 25.656 -0.957 -20.827 1.00 76.94 97 THR A C 1
ATOM 750 O O . THR A 1 97 ? 25.538 0.101 -21.446 1.00 76.94 97 THR A O 1
ATOM 753 N N . ILE A 1 98 ? 24.836 -1.300 -19.835 1.00 86.69 98 ILE A N 1
ATOM 754 C CA . ILE A 1 98 ? 23.808 -0.389 -19.326 1.00 86.69 98 ILE A CA 1
ATOM 755 C C . ILE A 1 98 ? 24.506 0.855 -18.780 1.00 86.69 98 ILE A C 1
ATOM 757 O O . ILE A 1 98 ? 25.344 0.732 -17.885 1.00 86.69 98 ILE A O 1
ATOM 761 N N . ASP A 1 99 ? 24.169 2.022 -19.325 1.00 89.88 99 ASP A N 1
ATOM 762 C CA . ASP A 1 99 ? 24.799 3.296 -18.967 1.00 89.88 99 ASP A CA 1
ATOM 763 C C . ASP A 1 99 ? 23.839 4.234 -18.202 1.00 89.88 99 ASP A C 1
ATOM 765 O O . ASP A 1 99 ? 22.660 3.939 -17.981 1.00 89.88 99 ASP A O 1
ATOM 769 N N . ASP A 1 100 ? 24.338 5.395 -17.773 1.00 92.62 100 ASP A N 1
ATOM 770 C CA . ASP A 1 100 ? 23.539 6.377 -17.028 1.00 92.62 100 ASP A CA 1
ATOM 771 C C . ASP A 1 100 ? 22.336 6.917 -17.818 1.00 92.62 100 ASP A C 1
ATOM 773 O O . ASP A 1 100 ? 21.333 7.326 -17.222 1.00 92.62 100 ASP A O 1
ATOM 777 N N . ARG A 1 101 ? 22.388 6.899 -19.157 1.00 93.19 101 ARG A N 1
ATOM 778 C CA . ARG A 1 101 ? 21.267 7.333 -20.000 1.00 93.19 101 ARG A CA 1
ATOM 779 C C . ARG A 1 101 ? 20.153 6.292 -20.000 1.00 93.19 101 ARG A C 1
ATOM 781 O O . ARG A 1 101 ? 18.984 6.677 -19.994 1.00 93.19 101 ARG A O 1
ATOM 788 N N . ASP A 1 102 ? 20.490 5.005 -19.932 1.00 94.19 102 ASP A N 1
ATOM 789 C CA . ASP A 1 102 ? 19.508 3.936 -19.721 1.00 94.19 102 ASP A CA 1
ATOM 790 C C . ASP A 1 102 ? 18.788 4.105 -18.370 1.00 94.19 102 ASP A C 1
ATOM 792 O O . ASP A 1 102 ? 17.555 4.053 -18.304 1.00 94.19 102 ASP A O 1
ATOM 796 N N . TYR A 1 103 ? 19.528 4.388 -17.290 1.00 95.88 103 TYR A N 1
ATOM 797 C CA . TYR A 1 103 ? 18.928 4.659 -15.975 1.00 95.88 103 TYR A CA 1
ATOM 798 C C . TYR A 1 103 ? 18.075 5.930 -15.955 1.00 95.88 103 TYR A C 1
ATOM 800 O O . TYR A 1 103 ? 17.022 5.949 -15.308 1.00 95.88 103 TYR A O 1
ATOM 808 N N . ALA A 1 104 ? 18.477 6.980 -16.673 1.00 96.06 104 ALA A N 1
ATOM 809 C CA . ALA A 1 104 ? 17.676 8.191 -16.821 1.00 96.06 104 ALA A CA 1
ATOM 810 C C . ALA A 1 104 ? 16.350 7.918 -17.557 1.00 96.06 104 ALA A C 1
ATOM 812 O O . ALA A 1 104 ? 15.294 8.350 -17.084 1.00 96.06 104 ALA A O 1
ATOM 813 N N . ALA A 1 105 ? 16.382 7.140 -18.643 1.00 94.81 105 ALA A N 1
ATOM 814 C CA . ALA A 1 105 ? 15.191 6.732 -19.390 1.00 94.81 105 ALA A CA 1
ATOM 815 C C . ALA A 1 105 ? 14.228 5.896 -18.528 1.00 94.81 105 ALA A C 1
ATOM 817 O O . ALA A 1 105 ? 13.034 6.190 -18.439 1.00 94.81 105 ALA A O 1
ATOM 818 N N . MET A 1 106 ? 14.739 4.892 -17.806 1.00 96.25 106 MET A N 1
ATOM 819 C CA . MET A 1 106 ? 13.919 4.089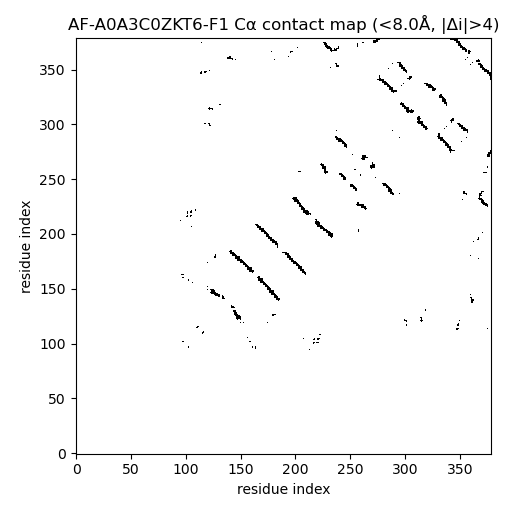 -16.887 1.00 96.25 106 MET A CA 1
ATOM 820 C C . MET A 1 106 ? 13.323 4.931 -15.751 1.00 96.25 106 MET A C 1
ATOM 822 O O . MET A 1 106 ? 12.162 4.751 -15.382 1.00 96.25 106 MET A O 1
ATOM 826 N N . ARG A 1 107 ? 14.084 5.891 -15.213 1.00 96.94 107 ARG A N 1
ATOM 827 C CA . ARG A 1 107 ? 13.604 6.818 -14.177 1.00 96.94 107 ARG A CA 1
ATOM 828 C C . ARG A 1 107 ? 12.468 7.702 -14.688 1.00 96.94 107 ARG A C 1
ATOM 830 O O . ARG A 1 107 ? 11.494 7.899 -13.963 1.00 96.94 107 ARG A O 1
ATOM 837 N N . LYS A 1 108 ? 12.570 8.199 -15.922 1.00 95.25 108 LYS A N 1
ATOM 838 C CA . LYS A 1 108 ? 11.500 8.953 -16.588 1.00 95.25 108 LYS A CA 1
ATOM 839 C C . LYS A 1 108 ? 10.223 8.117 -16.693 1.00 95.25 108 LYS A C 1
ATOM 841 O O . LYS A 1 108 ? 9.179 8.569 -16.236 1.00 95.25 108 LYS A O 1
ATOM 846 N N . LEU A 1 109 ? 10.333 6.868 -17.156 1.00 93.38 109 LEU A N 1
ATOM 847 C CA . LEU A 1 109 ? 9.197 5.941 -17.240 1.00 93.38 109 LEU A CA 1
ATOM 848 C C . LEU A 1 109 ? 8.518 5.714 -15.878 1.00 93.38 109 LEU A C 1
ATOM 850 O O . LEU A 1 109 ? 7.296 5.700 -15.811 1.00 93.38 109 LEU A O 1
ATOM 854 N N . ILE A 1 110 ? 9.279 5.583 -14.783 1.00 93.81 110 ILE A N 1
ATOM 855 C CA . ILE A 1 110 ? 8.709 5.452 -13.424 1.00 93.81 110 ILE A CA 1
ATOM 856 C C . ILE A 1 110 ? 7.979 6.728 -13.001 1.00 93.81 110 ILE A C 1
ATOM 858 O O . ILE A 1 110 ? 6.904 6.662 -12.408 1.00 93.81 110 ILE A O 1
ATOM 862 N N . ASN A 1 111 ? 8.570 7.891 -13.271 1.00 92.81 111 ASN A N 1
ATOM 863 C CA . ASN A 1 111 ? 8.023 9.174 -12.837 1.00 92.81 111 ASN A CA 1
ATOM 864 C C . ASN A 1 111 ? 6.725 9.549 -13.562 1.00 92.81 111 ASN A C 1
ATOM 866 O O . ASN A 1 111 ? 5.907 10.254 -12.975 1.00 92.81 111 ASN A O 1
ATOM 870 N N . GLU A 1 112 ? 6.548 9.084 -14.799 1.00 89.38 112 GLU A N 1
ATOM 871 C CA . GLU A 1 112 ? 5.364 9.329 -15.629 1.00 89.38 112 GLU A CA 1
ATOM 872 C C . GLU A 1 112 ? 4.261 8.274 -15.432 1.00 89.38 112 GLU A C 1
ATOM 874 O O . GLU A 1 112 ? 3.122 8.485 -15.848 1.00 89.38 112 GLU A O 1
ATOM 879 N N . ASP A 1 113 ? 4.561 7.137 -14.797 1.00 86.38 113 ASP A N 1
ATOM 880 C CA . ASP A 1 113 ? 3.600 6.045 -14.658 1.00 86.38 113 ASP A CA 1
ATOM 881 C C . ASP A 1 113 ? 2.630 6.274 -13.472 1.00 86.38 113 ASP A C 1
ATOM 883 O O . ASP A 1 113 ? 3.071 6.446 -12.323 1.00 86.38 113 ASP A O 1
ATOM 887 N N . PRO A 1 114 ? 1.299 6.245 -13.709 1.00 82.00 114 PRO A N 1
ATOM 888 C CA . PRO A 1 114 ? 0.283 6.407 -12.667 1.00 82.00 114 PRO A CA 1
ATOM 889 C C . PRO A 1 114 ? 0.461 5.461 -11.482 1.00 82.00 114 PRO A C 1
ATOM 891 O O . PRO A 1 114 ? 0.212 5.853 -10.344 1.00 82.00 114 PRO A O 1
ATOM 894 N N . LEU A 1 115 ? 0.970 4.248 -11.725 1.00 83.75 115 LEU A N 1
ATOM 895 C CA . LEU A 1 115 ? 1.163 3.243 -10.689 1.00 83.75 115 LEU A CA 1
ATOM 896 C C . LEU A 1 115 ? 2.098 3.725 -9.568 1.00 83.75 115 LEU A C 1
ATOM 898 O O . LEU A 1 115 ? 1.961 3.267 -8.441 1.00 83.75 115 LEU A O 1
ATOM 902 N N . PHE A 1 116 ? 3.030 4.638 -9.853 1.00 85.19 116 PHE A N 1
ATOM 903 C CA . PHE A 1 116 ? 4.030 5.130 -8.892 1.00 85.19 116 PHE A CA 1
ATOM 904 C C . PHE A 1 116 ? 3.804 6.580 -8.456 1.00 85.19 116 PHE A C 1
ATOM 906 O O . PHE A 1 116 ? 4.571 7.108 -7.645 1.00 85.19 116 PHE A O 1
ATOM 913 N N . THR A 1 117 ? 2.799 7.250 -9.016 1.00 84.06 117 THR A N 1
ATOM 914 C CA . THR A 1 117 ? 2.459 8.647 -8.703 1.00 84.06 117 THR A CA 1
ATOM 915 C C . THR A 1 117 ? 1.163 8.764 -7.901 1.00 84.06 117 THR A C 1
ATOM 917 O O . THR A 1 117 ? 0.994 9.746 -7.184 1.00 84.06 117 THR A O 1
ATOM 920 N N . SER A 1 118 ? 0.280 7.759 -7.948 1.00 82.88 118 SER A N 1
ATOM 921 C CA . SER A 1 118 ? -1.028 7.794 -7.278 1.00 82.88 118 SER A CA 1
ATOM 922 C C . SER A 1 118 ? -1.011 7.449 -5.786 1.00 82.88 118 SER A C 1
ATOM 924 O O . SER A 1 118 ? -1.995 7.704 -5.094 1.00 82.88 118 SER A O 1
ATOM 926 N N . ASP A 1 119 ? 0.062 6.839 -5.280 1.00 86.12 119 ASP A N 1
ATOM 927 C CA . ASP A 1 119 ? 0.117 6.305 -3.911 1.00 86.12 119 ASP A CA 1
ATOM 928 C C . ASP A 1 119 ? -0.160 7.359 -2.818 1.00 86.12 119 ASP A C 1
ATOM 930 O O . ASP A 1 119 ? -1.052 7.119 -2.001 1.00 86.12 119 ASP A O 1
ATOM 934 N N . PRO A 1 120 ? 0.512 8.534 -2.790 1.00 85.38 120 PRO A N 1
ATOM 935 C CA . PRO A 1 120 ? 0.252 9.519 -1.742 1.00 85.38 120 PRO A CA 1
ATOM 936 C C . PRO A 1 120 ? -1.157 10.104 -1.857 1.00 85.38 120 PRO A C 1
ATOM 938 O O . PRO A 1 120 ? -1.796 10.324 -0.840 1.00 85.38 120 PRO A O 1
ATOM 941 N N . ILE A 1 121 ? -1.677 10.266 -3.078 1.00 86.50 121 ILE A N 1
ATOM 942 C CA . ILE A 1 121 ? -3.048 10.742 -3.321 1.00 86.50 121 ILE A CA 1
ATOM 943 C C . ILE A 1 121 ? -4.072 9.734 -2.788 1.00 86.50 121 ILE A C 1
ATOM 945 O O . ILE A 1 121 ? -5.087 10.118 -2.226 1.00 86.50 121 ILE A O 1
ATOM 949 N N . THR A 1 122 ? -3.806 8.435 -2.945 1.00 88.06 122 THR A N 1
ATOM 950 C CA . THR A 1 122 ? -4.723 7.369 -2.510 1.00 88.06 122 THR A CA 1
ATOM 951 C C . THR A 1 122 ? -4.780 7.229 -0.989 1.00 88.06 122 THR A C 1
ATOM 953 O O . THR A 1 122 ? -5.757 6.715 -0.449 1.00 88.06 122 THR A O 1
ATOM 956 N N . LEU A 1 123 ? -3.715 7.633 -0.299 1.00 90.75 123 LEU A N 1
ATOM 957 C CA . LEU A 1 123 ? -3.580 7.484 1.147 1.00 90.75 123 LEU A CA 1
ATOM 958 C C . LEU A 1 123 ? -3.848 8.789 1.902 1.00 90.75 123 LEU A C 1
ATOM 960 O O . LEU A 1 123 ? -4.040 8.736 3.109 1.00 90.75 123 LEU A O 1
ATOM 964 N N . ASP A 1 124 ? -3.858 9.940 1.234 1.00 90.56 124 ASP A N 1
ATOM 965 C CA . ASP A 1 124 ? -4.148 11.230 1.856 1.00 90.56 124 ASP A CA 1
ATOM 966 C C . ASP A 1 124 ? -5.660 11.486 1.937 1.00 90.56 124 ASP A C 1
ATOM 968 O O . ASP A 1 124 ? -6.310 11.825 0.948 1.00 90.56 124 ASP A O 1
ATOM 972 N N . ASP A 1 125 ? -6.217 11.369 3.141 1.00 86.19 125 ASP A N 1
ATOM 973 C CA . ASP A 1 125 ? -7.601 11.741 3.442 1.00 86.19 125 ASP A CA 1
ATOM 974 C C . ASP A 1 125 ? -7.804 13.268 3.437 1.00 86.19 125 ASP A C 1
ATOM 976 O O . ASP A 1 125 ? -8.935 13.767 3.398 1.00 86.19 125 ASP A O 1
ATOM 980 N N . GLY A 1 126 ? -6.718 14.042 3.536 1.00 86.00 126 GLY A N 1
ATOM 981 C CA . GLY A 1 126 ? -6.736 15.495 3.657 1.00 86.00 126 GLY A CA 1
ATOM 982 C C . GLY A 1 126 ? -7.232 16.001 5.016 1.00 86.00 126 GLY A C 1
ATOM 983 O O . GLY A 1 126 ? -6.683 16.970 5.529 1.00 86.00 126 GLY A O 1
ATOM 984 N N . ASP A 1 127 ? -8.226 15.384 5.653 1.00 84.62 127 ASP A N 1
ATOM 985 C CA . ASP A 1 127 ? -8.639 15.614 7.049 1.00 84.62 127 ASP A CA 1
ATOM 986 C C . ASP A 1 127 ? -9.338 14.356 7.597 1.00 84.62 127 ASP A C 1
ATOM 988 O O . ASP A 1 127 ? -9.206 13.268 7.049 1.00 84.62 127 ASP A O 1
ATOM 992 N N . VAL A 1 128 ? -10.069 14.483 8.700 1.00 83.50 128 VAL A N 1
ATOM 993 C CA . VAL A 1 128 ? -10.823 13.380 9.300 1.00 83.50 128 VAL A CA 1
ATOM 994 C C . VAL A 1 128 ? -11.963 12.887 8.412 1.00 83.50 128 VAL A C 1
ATOM 996 O O . VAL A 1 128 ? -12.766 13.670 7.901 1.00 83.50 128 VAL A O 1
ATOM 999 N N . VAL A 1 129 ? -12.080 11.565 8.320 1.00 79.94 129 VAL A N 1
ATOM 1000 C CA . VAL A 1 129 ? -13.168 10.854 7.653 1.00 79.94 129 VAL A CA 1
ATOM 1001 C C . VAL A 1 129 ? -13.964 10.089 8.711 1.00 79.94 129 VAL A C 1
ATOM 1003 O O . VAL A 1 129 ? -13.417 9.512 9.656 1.00 79.94 129 VAL A O 1
ATOM 1006 N N . SER A 1 130 ? -15.291 10.139 8.614 1.00 73.25 130 SER A N 1
ATOM 1007 C CA . SER A 1 130 ? -16.149 9.381 9.524 1.00 73.25 130 SER A CA 1
ATOM 1008 C C . SER A 1 130 ? -16.177 7.915 9.097 1.00 73.25 130 SER A C 1
ATOM 1010 O O . SER A 1 130 ? -16.382 7.616 7.922 1.00 73.25 130 SER A O 1
ATOM 1012 N N . PHE A 1 131 ? -15.978 7.008 10.053 1.00 66.25 131 PHE A N 1
ATOM 1013 C CA . PHE A 1 131 ? -16.054 5.569 9.824 1.00 66.25 131 PHE A CA 1
ATOM 1014 C C . PHE A 1 131 ? -17.025 4.921 10.808 1.00 66.25 131 PHE A C 1
ATOM 1016 O O . PHE A 1 131 ? -16.958 5.160 12.017 1.00 66.25 131 PHE A O 1
ATOM 1023 N N . ASP A 1 132 ? -17.872 4.028 10.303 1.00 62.47 132 ASP A N 1
ATOM 1024 C CA . ASP A 1 132 ? -18.818 3.292 11.136 1.00 62.47 132 ASP A CA 1
ATOM 1025 C C . ASP A 1 132 ? -18.129 2.274 12.060 1.00 62.47 132 ASP A C 1
ATOM 1027 O O . ASP A 1 132 ? -17.135 1.615 11.723 1.00 62.47 132 ASP A O 1
ATOM 1031 N N . GLY A 1 133 ? -18.707 2.110 13.253 1.00 59.00 133 GLY A N 1
ATOM 1032 C CA . GLY A 1 133 ? -18.349 1.072 14.220 1.00 59.00 133 GLY A CA 1
ATOM 1033 C C . GLY A 1 133 ? -17.057 1.325 15.008 1.00 59.00 133 GLY A C 1
ATOM 1034 O O . GLY A 1 133 ? -16.441 0.369 15.487 1.00 59.00 133 GLY A O 1
ATOM 1035 N N . LEU A 1 134 ? -16.644 2.583 15.164 1.00 63.19 134 LEU A N 1
ATOM 1036 C CA . LEU A 1 134 ? -15.595 2.975 16.116 1.00 63.19 134 LEU A CA 1
ATOM 1037 C C . LEU A 1 134 ? -16.032 2.820 17.596 1.00 63.19 134 LEU A C 1
ATOM 1039 O O . LEU A 1 134 ? -15.197 2.928 18.498 1.00 63.19 134 LEU A O 1
ATOM 1043 N N . SER A 1 135 ? -17.309 2.487 17.830 1.00 52.84 135 SER A N 1
ATOM 1044 C CA . SER A 1 135 ? -17.995 2.348 19.122 1.00 52.84 135 SER A CA 1
ATOM 1045 C C . SER A 1 135 ? -17.334 1.399 20.142 1.00 52.84 135 SER A C 1
ATOM 1047 O O . SER A 1 135 ? -16.605 0.465 19.802 1.00 52.84 135 SER A O 1
ATOM 1049 N N . LYS A 1 136 ? -17.599 1.704 21.422 1.00 53.03 136 LYS A N 1
ATOM 1050 C CA . LYS A 1 136 ? -16.834 1.355 22.634 1.00 53.03 136 LYS A CA 1
ATOM 1051 C C . LYS A 1 136 ? -16.682 -0.135 22.975 1.00 53.03 136 LYS A C 1
ATOM 1053 O O . LYS A 1 136 ? -17.665 -0.856 23.092 1.00 53.03 136 LYS A O 1
ATOM 1058 N N . ILE A 1 137 ? -15.452 -0.483 23.363 1.00 52.56 137 ILE A N 1
ATOM 1059 C CA . ILE A 1 137 ? -15.087 -1.377 24.483 1.00 52.56 137 ILE A CA 1
ATOM 1060 C C . ILE A 1 137 ? -13.948 -0.638 25.217 1.00 52.56 137 ILE A C 1
ATOM 1062 O O . ILE A 1 137 ? -13.187 0.042 24.534 1.00 52.56 137 ILE A O 1
ATOM 1066 N N . ALA A 1 138 ? -13.866 -0.704 26.555 1.00 63.88 138 ALA A N 1
ATOM 1067 C CA . ALA A 1 138 ? -12.937 0.047 27.425 1.00 63.88 138 ALA A CA 1
ATOM 1068 C C . ALA A 1 138 ? -11.653 0.558 26.725 1.00 63.88 138 ALA A C 1
ATOM 1070 O O . ALA A 1 138 ? -10.798 -0.225 26.307 1.00 63.88 138 ALA A O 1
ATOM 1071 N N . SER A 1 139 ? -11.543 1.875 26.551 1.00 78.69 139 SER A N 1
ATOM 1072 C CA . SER A 1 139 ? -10.385 2.536 25.944 1.00 78.69 139 SER A CA 1
ATOM 1073 C C . SER A 1 139 ? -10.215 3.956 26.497 1.00 78.69 139 SER A C 1
ATOM 1075 O O . SER A 1 139 ? -11.224 4.564 26.868 1.00 78.69 139 SER A O 1
ATOM 1077 N N . PRO A 1 140 ? -8.980 4.498 26.529 1.00 84.50 140 PRO A N 1
ATOM 1078 C CA . PRO A 1 140 ? -8.712 5.878 26.956 1.00 84.50 140 PRO A CA 1
ATOM 1079 C C . PRO A 1 140 ? -9.514 6.926 26.179 1.00 84.50 140 PRO A C 1
ATOM 1081 O O . PRO A 1 140 ? -9.966 7.924 26.739 1.00 84.50 140 PRO A O 1
ATOM 1084 N N . ILE A 1 141 ? -9.722 6.683 24.882 1.00 89.06 141 ILE A N 1
ATOM 1085 C CA . ILE A 1 141 ? -10.560 7.515 24.020 1.00 89.06 141 ILE A CA 1
ATOM 1086 C C . ILE A 1 141 ? -11.545 6.686 23.213 1.00 89.06 141 ILE A C 1
ATOM 1088 O O . ILE A 1 141 ? -11.298 5.533 22.860 1.00 89.06 141 ILE A O 1
ATOM 1092 N N . THR A 1 142 ? -12.670 7.307 22.882 1.00 89.75 142 THR A N 1
ATOM 1093 C CA . THR A 1 142 ? -13.667 6.794 21.944 1.00 89.75 142 THR A CA 1
ATOM 1094 C C . THR A 1 142 ? -13.559 7.584 20.643 1.00 89.75 142 THR A C 1
ATOM 1096 O O . THR A 1 142 ? -14.068 8.709 20.593 1.00 89.75 142 THR A O 1
ATOM 1099 N N . PRO A 1 143 ? -12.878 7.052 19.614 1.00 89.81 143 PRO A N 1
ATOM 1100 C CA . PRO A 1 143 ? -12.806 7.711 18.319 1.00 89.81 143 PRO A CA 1
ATOM 1101 C C . PRO A 1 143 ? -14.191 7.770 17.660 1.00 89.81 143 PRO A C 1
ATOM 1103 O O . PRO A 1 143 ? -15.011 6.868 17.813 1.00 89.81 143 PRO A O 1
ATOM 1106 N N . ILE A 1 144 ? -14.440 8.857 16.939 1.00 88.94 144 ILE A N 1
ATOM 1107 C CA . ILE A 1 144 ? -15.671 9.144 16.184 1.00 88.94 144 ILE A CA 1
ATOM 1108 C C . ILE A 1 144 ? -15.356 9.209 14.689 1.00 88.94 144 ILE A C 1
ATOM 1110 O O . ILE A 1 144 ? -16.127 8.748 13.852 1.00 88.94 144 ILE A O 1
ATOM 1114 N N . ALA A 1 145 ? -14.213 9.799 14.362 1.00 89.88 145 ALA A N 1
ATOM 1115 C CA . ALA A 1 145 ? -13.701 9.935 13.013 1.00 89.88 145 ALA A CA 1
ATOM 1116 C C . ALA A 1 145 ? -12.177 9.956 13.086 1.00 89.88 145 ALA A C 1
ATOM 1118 O O . ALA A 1 145 ? -11.606 10.384 14.094 1.00 89.88 145 ALA A O 1
ATOM 1119 N N . TRP A 1 146 ? -11.521 9.516 12.025 1.00 92.19 146 TRP A N 1
ATOM 1120 C CA . TRP A 1 146 ? -10.080 9.653 11.899 1.00 92.19 146 TRP A CA 1
ATOM 1121 C C . TRP A 1 146 ? -9.704 9.820 10.433 1.00 92.19 146 TRP A C 1
ATOM 1123 O O . TRP A 1 146 ? -10.499 9.524 9.549 1.00 92.19 146 TRP A O 1
ATOM 1133 N N . GLY A 1 147 ? -8.516 10.335 10.172 1.00 91.62 147 GLY A N 1
ATOM 1134 C CA . GLY A 1 147 ? -7.986 10.420 8.820 1.00 91.62 147 GLY A CA 1
ATOM 1135 C C . GLY A 1 147 ? -6.501 10.727 8.830 1.00 91.62 147 GLY A C 1
ATOM 1136 O O . GLY A 1 147 ? -5.935 11.149 9.845 1.00 91.62 147 GLY A O 1
ATOM 1137 N N . ARG A 1 148 ? -5.871 10.497 7.693 1.00 92.75 148 ARG A N 1
ATOM 1138 C CA . ARG A 1 148 ? -4.468 10.738 7.414 1.00 92.75 148 ARG A CA 1
ATOM 1139 C C . ARG A 1 148 ? -4.332 11.998 6.571 1.00 92.75 148 ARG A C 1
ATOM 1141 O O . ARG A 1 148 ? -4.848 12.068 5.469 1.00 92.75 148 ARG A O 1
ATOM 1148 N N . ARG A 1 149 ? -3.576 12.976 7.065 1.00 94.06 149 ARG A N 1
ATOM 1149 C CA . ARG A 1 149 ? -3.126 14.128 6.280 1.00 94.06 149 ARG A CA 1
ATOM 1150 C C . ARG A 1 149 ? -1.659 13.950 5.928 1.00 94.06 149 ARG A C 1
ATOM 1152 O O . ARG A 1 149 ? -0.805 14.048 6.814 1.00 94.06 149 ARG A O 1
ATOM 1159 N N . VAL A 1 150 ? -1.363 13.724 4.654 1.00 94.06 150 VAL A N 1
ATOM 1160 C CA . VAL A 1 150 ? 0.014 13.684 4.143 1.00 94.06 150 VAL A CA 1
ATOM 1161 C C . VAL A 1 150 ? 0.503 15.122 3.954 1.00 94.06 150 VAL A C 1
ATOM 1163 O O . VAL A 1 150 ? -0.153 15.936 3.316 1.00 94.06 150 VAL A O 1
ATOM 1166 N N . THR A 1 151 ? 1.655 15.468 4.529 1.00 95.50 151 THR A N 1
ATOM 1167 C CA . THR A 1 151 ? 2.244 16.818 4.395 1.00 95.50 151 THR A CA 1
ATOM 1168 C C . THR A 1 151 ? 3.483 16.832 3.516 1.00 95.50 151 THR A C 1
ATOM 1170 O O . THR A 1 151 ? 3.846 17.872 2.973 1.00 95.50 151 THR A O 1
ATOM 1173 N N . SER A 1 152 ? 4.152 15.690 3.382 1.00 95.81 152 SER A N 1
ATOM 1174 C CA . SER A 1 152 ? 5.298 15.532 2.499 1.00 95.81 152 SER A CA 1
ATOM 1175 C C . SER A 1 152 ? 5.357 14.116 1.941 1.00 95.81 152 SER A C 1
ATOM 1177 O O . SER A 1 152 ? 4.941 13.145 2.575 1.00 95.81 152 SER A O 1
ATOM 1179 N N . SER A 1 153 ? 5.886 14.012 0.727 1.00 95.19 153 SER A N 1
ATOM 1180 C CA . SER A 1 153 ? 6.151 12.744 0.062 1.00 95.19 153 SER A CA 1
ATOM 1181 C C . SER A 1 153 ? 7.462 12.836 -0.714 1.00 95.19 153 SER A C 1
ATOM 1183 O O . SER A 1 153 ? 7.771 13.867 -1.314 1.00 95.19 153 SER A O 1
ATOM 1185 N N . SER A 1 154 ? 8.269 11.780 -0.672 1.00 95.31 154 SER A N 1
ATOM 1186 C CA . SER A 1 154 ? 9.541 11.709 -1.392 1.00 95.31 154 SER A CA 1
ATOM 1187 C C . SER A 1 154 ? 9.787 10.305 -1.925 1.00 95.31 154 SER A C 1
ATOM 1189 O O . SER A 1 154 ? 9.467 9.308 -1.280 1.00 95.31 154 SER A O 1
ATOM 1191 N N . ARG A 1 155 ? 10.350 10.212 -3.131 1.00 94.75 155 ARG A N 1
ATOM 1192 C CA . ARG A 1 155 ? 10.611 8.940 -3.810 1.00 94.75 155 ARG A CA 1
ATOM 1193 C C . ARG A 1 155 ? 12.100 8.767 -4.048 1.00 94.75 155 ARG A C 1
ATOM 1195 O O . ARG A 1 155 ? 12.750 9.636 -4.620 1.00 94.75 155 ARG A O 1
ATOM 1202 N N . GLU A 1 156 ? 12.605 7.610 -3.662 1.00 96.62 156 GLU A N 1
ATOM 1203 C CA . GLU A 1 156 ? 13.939 7.134 -3.986 1.00 96.62 156 GLU A CA 1
ATOM 1204 C C . GLU A 1 156 ? 13.812 5.964 -4.966 1.00 96.62 156 GLU A C 1
ATOM 1206 O O . GLU A 1 156 ? 12.998 5.063 -4.770 1.00 96.62 156 GLU A O 1
ATOM 1211 N N . ILE A 1 157 ? 14.610 5.977 -6.034 1.00 97.62 157 ILE A N 1
ATOM 1212 C CA . ILE A 1 157 ? 14.636 4.898 -7.028 1.00 97.62 157 ILE A CA 1
ATOM 1213 C C . ILE A 1 157 ? 16.066 4.392 -7.131 1.00 97.62 157 ILE A C 1
ATOM 1215 O O . ILE A 1 157 ? 16.964 5.153 -7.519 1.00 97.62 157 ILE A O 1
ATOM 1219 N N . ARG A 1 158 ? 16.240 3.109 -6.818 1.00 97.94 158 ARG A N 1
ATOM 1220 C CA . ARG A 1 158 ? 17.499 2.371 -6.937 1.00 97.94 158 ARG A CA 1
ATOM 1221 C C . ARG A 1 158 ? 17.379 1.349 -8.053 1.00 97.94 158 ARG A C 1
ATOM 1223 O O . ARG A 1 158 ? 16.371 0.652 -8.124 1.00 97.94 158 ARG A O 1
ATOM 1230 N N . PHE A 1 159 ? 18.397 1.255 -8.896 1.00 97.44 159 PHE A N 1
ATOM 1231 C CA . PHE A 1 159 ? 18.445 0.285 -9.982 1.00 97.44 159 PHE A CA 1
ATOM 1232 C C . PHE A 1 159 ? 19.448 -0.818 -9.665 1.00 97.44 159 PHE A C 1
ATOM 1234 O O . PHE A 1 159 ? 20.532 -0.554 -9.152 1.00 97.44 159 PHE A O 1
ATOM 1241 N N . GLU A 1 160 ? 19.071 -2.042 -10.000 1.00 95.81 160 GLU A N 1
ATOM 1242 C CA . GLU A 1 160 ? 19.900 -3.233 -9.943 1.00 95.81 160 GLU A CA 1
ATOM 1243 C C . GLU A 1 160 ? 19.935 -3.841 -11.346 1.00 95.81 160 GLU A C 1
ATOM 1245 O O . GLU A 1 160 ? 18.909 -4.267 -11.888 1.00 95.81 160 GLU A O 1
ATOM 1250 N N . ASN A 1 161 ? 21.118 -3.841 -11.955 1.00 94.25 161 ASN A N 1
ATOM 1251 C CA . ASN A 1 161 ? 21.336 -4.523 -13.221 1.00 94.25 161 ASN A CA 1
ATOM 1252 C C . ASN A 1 161 ? 21.410 -6.033 -12.966 1.00 94.25 161 ASN A C 1
ATOM 1254 O O . ASN A 1 161 ? 22.346 -6.502 -12.322 1.00 94.25 161 ASN A O 1
ATOM 1258 N N . VAL A 1 162 ? 20.431 -6.783 -13.475 1.00 92.94 162 VAL A N 1
ATOM 1259 C CA . VAL A 1 162 ? 20.420 -8.250 -13.382 1.00 92.94 162 VAL A CA 1
ATOM 1260 C C . VAL A 1 162 ? 21.220 -8.853 -14.533 1.00 92.94 162 VAL A C 1
ATOM 1262 O O . VAL A 1 162 ? 21.958 -9.816 -14.346 1.00 92.94 162 VAL A O 1
ATOM 1265 N N . ASN A 1 163 ? 21.039 -8.308 -15.737 1.00 89.94 163 ASN A N 1
ATOM 1266 C CA . ASN A 1 163 ? 21.784 -8.630 -16.951 1.00 89.94 163 ASN A CA 1
ATOM 1267 C C . ASN A 1 163 ? 21.522 -7.556 -18.021 1.00 89.94 163 ASN A C 1
ATOM 1269 O O . ASN A 1 163 ? 20.624 -6.728 -17.880 1.00 89.94 163 ASN A O 1
ATOM 1273 N N . ASP A 1 164 ? 22.205 -7.641 -19.163 1.00 87.19 164 ASP A N 1
ATOM 1274 C CA . ASP A 1 164 ? 22.100 -6.658 -20.252 1.00 87.19 164 ASP A CA 1
ATOM 1275 C C . ASP A 1 164 ? 20.676 -6.381 -20.748 1.00 87.19 164 ASP A C 1
ATOM 1277 O O . ASP A 1 164 ? 20.413 -5.326 -21.327 1.00 87.19 164 ASP A O 1
ATOM 1281 N N . THR A 1 165 ? 19.750 -7.318 -20.560 1.00 91.62 165 THR A N 1
ATOM 1282 C CA . THR A 1 165 ? 18.364 -7.214 -21.027 1.00 91.62 165 THR A CA 1
ATOM 1283 C C . THR A 1 165 ? 17.360 -6.940 -19.914 1.00 91.62 165 THR A C 1
ATOM 1285 O O . THR A 1 165 ? 16.198 -6.688 -20.225 1.00 91.62 165 THR A O 1
ATOM 1288 N N . THR A 1 166 ? 17.772 -6.990 -18.644 1.00 94.50 166 THR A N 1
ATOM 1289 C CA . THR A 1 166 ? 16.867 -6.929 -17.490 1.00 94.50 166 THR A CA 1
ATOM 1290 C C . THR A 1 166 ? 17.439 -6.067 -16.371 1.00 94.50 166 THR A C 1
ATOM 1292 O O . THR A 1 166 ? 18.503 -6.354 -15.825 1.00 94.50 166 THR A O 1
ATOM 1295 N N . VAL A 1 167 ? 16.666 -5.064 -15.958 1.00 96.69 167 VAL A N 1
ATOM 1296 C CA . VAL A 1 167 ? 16.978 -4.202 -14.809 1.00 96.69 167 VAL A CA 1
ATOM 1297 C C . VAL A 1 167 ? 15.815 -4.224 -13.832 1.00 96.69 167 VAL A C 1
ATOM 1299 O O . VAL A 1 167 ? 14.655 -4.122 -14.232 1.00 96.69 167 VAL A O 1
ATOM 1302 N N . VAL A 1 168 ? 16.116 -4.332 -12.542 1.00 97.38 168 VAL A N 1
ATOM 1303 C CA . VAL A 1 168 ? 15.130 -4.213 -11.466 1.00 97.38 168 VAL A CA 1
ATOM 1304 C C . VAL A 1 168 ? 15.276 -2.837 -10.830 1.00 97.38 168 VAL A C 1
ATOM 1306 O O . VAL A 1 168 ? 16.330 -2.482 -10.315 1.00 97.38 168 VAL A O 1
ATOM 1309 N N . ALA A 1 169 ? 14.208 -2.051 -10.840 1.00 97.81 169 ALA A N 1
ATOM 1310 C CA . ALA A 1 169 ? 14.110 -0.817 -10.081 1.00 97.81 169 ALA A CA 1
ATOM 1311 C C . ALA A 1 169 ? 13.378 -1.080 -8.762 1.00 97.81 169 ALA A C 1
ATOM 1313 O O . ALA A 1 169 ? 12.260 -1.593 -8.764 1.00 97.81 169 ALA A O 1
ATOM 1314 N N . THR A 1 170 ? 13.976 -0.694 -7.641 1.00 97.94 170 THR A N 1
ATOM 1315 C CA . THR A 1 170 ? 13.298 -0.609 -6.345 1.00 97.94 170 THR A CA 1
ATOM 1316 C C . THR A 1 170 ? 12.899 0.839 -6.103 1.00 97.94 170 THR A C 1
ATOM 1318 O O . THR A 1 170 ? 13.756 1.720 -6.022 1.00 97.94 170 THR A O 1
ATOM 1321 N N . VAL A 1 171 ? 11.593 1.075 -6.005 1.00 97.25 171 VAL A N 1
ATOM 1322 C CA . VAL A 1 171 ? 10.996 2.376 -5.712 1.00 97.25 171 VAL A CA 1
ATOM 1323 C C . VAL A 1 171 ? 10.593 2.390 -4.244 1.00 97.25 171 VAL A C 1
ATOM 1325 O O . VAL A 1 171 ? 9.698 1.647 -3.834 1.00 97.25 171 VAL A O 1
ATOM 1328 N N . THR A 1 172 ? 11.253 3.241 -3.465 1.00 97.12 172 THR A N 1
ATOM 1329 C CA . THR A 1 172 ? 10.929 3.498 -2.063 1.00 97.12 172 THR A CA 1
ATOM 1330 C C . THR A 1 172 ? 10.267 4.860 -1.963 1.00 97.12 172 THR A C 1
ATOM 1332 O O . THR A 1 172 ? 10.874 5.889 -2.251 1.00 97.12 172 THR A O 1
ATOM 1335 N N . HIS A 1 173 ? 9.014 4.872 -1.544 1.00 95.44 173 HIS A N 1
ATOM 1336 C CA . HIS A 1 173 ? 8.226 6.071 -1.345 1.00 95.44 173 HIS A CA 1
ATOM 1337 C C . HIS A 1 173 ? 8.062 6.324 0.154 1.00 95.44 173 HIS A C 1
ATOM 1339 O O . HIS A 1 173 ? 7.507 5.484 0.861 1.00 95.44 173 HIS A O 1
ATOM 1345 N N . THR A 1 174 ? 8.568 7.456 0.638 1.00 96.62 174 THR A N 1
ATOM 1346 C CA . THR A 1 174 ? 8.439 7.892 2.033 1.00 96.62 174 THR A CA 1
ATOM 1347 C C . THR A 1 174 ? 7.363 8.963 2.117 1.00 96.62 174 THR A C 1
ATOM 1349 O O . THR A 1 174 ? 7.422 9.953 1.389 1.00 96.62 174 THR A O 1
ATOM 1352 N N . MET A 1 175 ? 6.391 8.770 3.001 1.00 95.94 175 MET A N 1
ATOM 1353 C CA . MET A 1 175 ? 5.306 9.714 3.259 1.00 95.94 175 MET A CA 1
ATOM 1354 C C . MET A 1 175 ? 5.333 10.104 4.728 1.00 95.94 175 MET A C 1
ATOM 1356 O O . MET A 1 175 ? 5.407 9.234 5.593 1.00 95.94 175 MET A O 1
ATOM 1360 N N . SER A 1 176 ? 5.222 11.396 5.011 1.00 96.94 176 SER A N 1
ATOM 1361 C CA . SER A 1 176 ? 5.136 11.900 6.380 1.00 96.94 176 SER A CA 1
ATOM 1362 C C . SER A 1 176 ? 3.973 12.870 6.514 1.00 96.94 176 SER A C 1
ATOM 1364 O O . SER A 1 176 ? 3.574 13.548 5.560 1.00 96.94 176 SER A O 1
ATOM 1366 N N . GLY A 1 177 ? 3.421 12.940 7.718 1.00 96.94 177 GLY A N 1
ATOM 1367 C CA . GLY A 1 177 ? 2.295 13.812 7.999 1.00 96.94 177 GLY A CA 1
ATOM 1368 C C . GLY A 1 177 ? 1.687 13.550 9.359 1.00 96.94 177 GLY A C 1
ATOM 1369 O O . GLY A 1 177 ? 2.384 13.192 10.308 1.00 96.94 177 GLY A O 1
ATOM 1370 N N . ASN A 1 178 ? 0.374 13.744 9.445 1.00 96.81 178 ASN A N 1
ATOM 1371 C CA . ASN A 1 178 ? -0.369 13.613 10.685 1.00 96.81 178 ASN A CA 1
ATOM 1372 C C . ASN A 1 178 ? -1.576 12.694 10.525 1.00 96.81 178 ASN A C 1
ATOM 1374 O O . ASN A 1 178 ? -2.368 12.845 9.598 1.00 96.81 178 ASN A O 1
ATOM 1378 N N . ILE A 1 179 ? -1.757 11.803 11.488 1.00 95.69 179 ILE A N 1
ATOM 1379 C CA . ILE A 1 179 ? -3.021 11.127 11.737 1.00 95.69 179 ILE A CA 1
ATOM 1380 C C . ILE A 1 179 ? -3.832 12.015 12.662 1.00 95.69 179 ILE A C 1
ATOM 1382 O O . ILE A 1 179 ? -3.361 12.442 13.717 1.00 95.69 179 ILE A O 1
ATOM 1386 N N . ILE A 1 180 ? -5.051 12.313 12.249 1.00 95.38 180 ILE A N 1
ATOM 1387 C CA . ILE A 1 180 ? -5.974 13.162 12.979 1.00 95.38 180 ILE A CA 1
ATOM 1388 C C . ILE A 1 180 ? -7.119 12.280 13.455 1.00 95.38 180 ILE A C 1
ATOM 1390 O O . ILE A 1 180 ? -7.716 11.555 12.666 1.00 95.38 180 ILE A O 1
ATOM 1394 N N . ILE A 1 181 ? -7.448 12.362 14.738 1.00 94.19 181 ILE A N 1
ATOM 1395 C CA . ILE A 1 181 ? -8.521 11.594 15.363 1.00 94.19 181 ILE A CA 1
ATOM 1396 C C . ILE A 1 181 ? -9.459 12.580 16.059 1.00 94.19 181 ILE A C 1
ATOM 1398 O O . ILE A 1 181 ? -9.026 13.380 16.888 1.00 94.19 181 ILE A O 1
ATOM 1402 N N . LEU A 1 182 ? -10.751 12.522 15.742 1.00 93.69 182 LEU A N 1
ATOM 1403 C CA . LEU A 1 182 ? -11.792 13.136 16.562 1.00 93.69 182 LEU A CA 1
ATOM 1404 C C . LEU A 1 182 ? -12.279 12.104 17.566 1.00 93.69 182 LEU A C 1
ATOM 1406 O O . LEU A 1 182 ? -12.752 11.040 17.169 1.00 93.69 182 LEU A O 1
ATOM 1410 N N . ALA A 1 183 ? -12.184 12.407 18.854 1.00 92.94 183 ALA A N 1
ATOM 1411 C CA . ALA A 1 183 ? -12.557 11.467 19.899 1.00 92.94 183 ALA A CA 1
ATOM 1412 C C . ALA A 1 183 ? -13.155 12.154 21.124 1.00 92.94 183 ALA A C 1
ATOM 1414 O O . ALA A 1 183 ? -13.020 13.360 21.315 1.00 92.94 183 ALA A O 1
ATOM 1415 N N . LYS A 1 184 ? -13.786 11.359 21.983 1.00 91.62 184 LYS A N 1
ATOM 1416 C CA . LYS A 1 184 ? -14.214 11.757 23.330 1.00 91.62 184 LYS A CA 1
ATOM 1417 C C . LYS A 1 184 ? -13.533 10.882 24.374 1.00 91.62 184 LYS A C 1
ATOM 1419 O O . LYS A 1 184 ? -13.339 9.695 24.116 1.00 91.62 184 LYS A O 1
ATOM 1424 N N . SER A 1 185 ? -13.218 11.423 25.547 1.00 89.31 185 SER A N 1
ATOM 1425 C CA . SER A 1 185 ? -12.715 10.608 26.666 1.00 89.31 185 SER A CA 1
ATOM 1426 C C . SER A 1 185 ? -13.876 9.902 27.389 1.00 89.31 185 SER A C 1
ATOM 1428 O O . SER A 1 185 ? -13.818 8.703 27.654 1.00 89.31 185 SER A O 1
ATOM 1430 N N . SER A 1 186 ? -14.998 10.598 27.575 1.00 85.62 186 SER A N 1
ATOM 1431 C CA . SER A 1 186 ? -16.261 10.090 28.126 1.00 85.62 186 SER A CA 1
ATOM 1432 C C . SER A 1 186 ? -17.455 10.420 27.207 1.00 85.62 186 SER A C 1
ATOM 1434 O O . SER A 1 186 ? -17.370 11.370 26.430 1.00 85.62 186 SER A O 1
ATOM 1436 N N . PRO A 1 187 ? -18.594 9.688 27.234 1.00 83.19 187 PRO A N 1
ATOM 1437 C CA . PRO A 1 187 ? -19.748 9.997 26.378 1.00 83.19 187 PRO A CA 1
ATOM 1438 C C . PRO A 1 187 ? -20.270 11.433 26.536 1.00 83.19 187 PRO A C 1
ATOM 1440 O O . PRO A 1 187 ? -20.739 12.021 25.557 1.00 83.19 187 PRO A O 1
ATOM 1443 N N . GLN A 1 188 ? -20.154 11.986 27.748 1.00 87.12 188 GLN A N 1
ATOM 1444 C CA . GLN A 1 188 ? -20.582 13.337 28.113 1.00 87.12 188 GLN A CA 1
ATOM 1445 C C . GLN A 1 188 ? -19.594 14.431 27.684 1.00 87.12 188 GLN A C 1
ATOM 1447 O O . GLN A 1 188 ? -19.973 15.598 27.653 1.00 87.12 188 GLN A O 1
ATOM 1452 N N . ASP A 1 189 ? -18.361 14.077 27.316 1.00 89.44 189 ASP A N 1
ATOM 1453 C CA . ASP A 1 189 ? -17.342 15.067 26.975 1.00 89.44 189 ASP A CA 1
ATOM 1454 C C . ASP A 1 189 ? -17.583 15.683 25.592 1.00 89.44 189 ASP A C 1
ATOM 1456 O O . ASP A 1 189 ? -18.230 15.101 24.702 1.00 89.44 189 ASP A O 1
ATOM 1460 N N . SER A 1 190 ? -17.005 16.867 25.394 1.00 91.75 190 SER A N 1
ATOM 1461 C CA . SER A 1 190 ? -16.870 17.476 24.077 1.00 91.75 190 SER A CA 1
ATOM 1462 C C . SER A 1 190 ? -15.913 16.667 23.197 1.00 91.75 190 SER A C 1
ATOM 1464 O O . SER A 1 190 ? -15.034 15.940 23.665 1.00 91.75 190 SER A O 1
ATOM 1466 N N . VAL A 1 191 ? -16.110 16.762 21.881 1.00 92.94 191 VAL A N 1
ATOM 1467 C CA . VAL A 1 191 ? -15.214 16.124 20.913 1.00 92.94 191 VAL A CA 1
ATOM 1468 C C . VAL A 1 191 ? -13.884 16.874 20.904 1.00 92.94 191 VAL A C 1
ATOM 1470 O O . VAL A 1 191 ? -13.856 18.080 20.663 1.00 92.94 191 VAL A O 1
ATOM 1473 N N 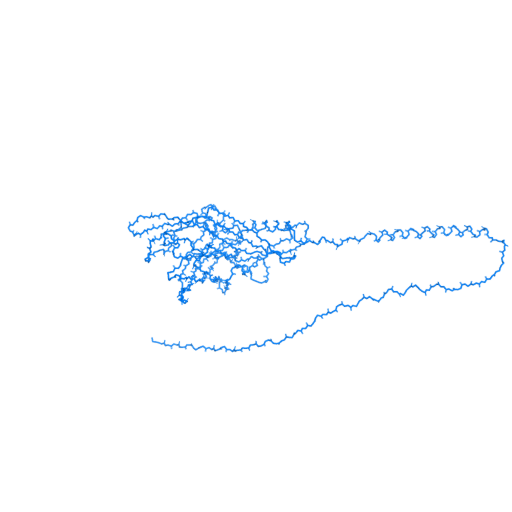. ARG A 1 192 ? -12.783 16.154 21.125 1.00 94.31 192 ARG A 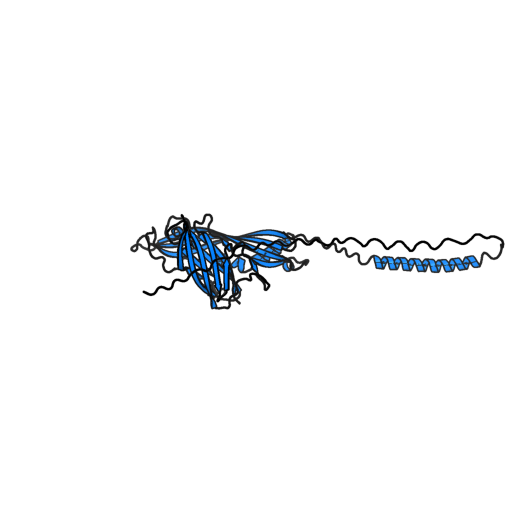N 1
ATOM 1474 C CA . ARG A 1 192 ? -11.413 16.662 21.006 1.00 94.31 192 ARG A CA 1
ATOM 1475 C C . ARG A 1 192 ? -10.745 16.171 19.728 1.00 94.31 192 ARG A C 1
ATOM 1477 O O . ARG A 1 192 ? -11.010 15.062 19.265 1.00 94.31 192 ARG A O 1
ATOM 1484 N N . ARG A 1 193 ? -9.845 16.996 19.189 1.00 94.88 193 ARG A N 1
ATOM 1485 C CA . ARG A 1 193 ? -8.960 16.655 18.069 1.00 94.88 193 ARG A CA 1
ATOM 1486 C C . ARG A 1 193 ? -7.609 16.210 18.620 1.00 94.88 193 ARG A C 1
ATOM 1488 O O . ARG A 1 193 ? -6.966 16.960 19.345 1.00 94.88 193 ARG A O 1
ATOM 1495 N N . ILE A 1 194 ? -7.195 15.002 18.268 1.00 95.62 194 ILE A N 1
ATOM 1496 C CA . ILE A 1 194 ? -5.903 14.412 18.617 1.00 95.62 194 ILE A CA 1
ATOM 1497 C C . ILE A 1 194 ? -5.101 14.292 17.326 1.00 95.62 194 ILE A C 1
ATOM 1499 O O . ILE A 1 194 ? -5.630 13.834 16.315 1.00 95.62 194 ILE A O 1
ATOM 1503 N N . THR A 1 195 ? -3.839 14.705 17.361 1.00 96.56 195 THR A N 1
ATOM 1504 C CA . THR A 1 195 ? -2.951 14.705 16.197 1.00 96.56 195 THR A CA 1
ATOM 1505 C C . THR A 1 195 ? -1.711 13.893 16.533 1.00 96.56 195 THR A C 1
ATOM 1507 O O . THR A 1 195 ? -1.028 14.200 17.508 1.00 96.56 195 THR A O 1
ATOM 1510 N N . LYS A 1 196 ? -1.416 12.871 15.730 1.00 95.88 196 LYS A N 1
ATOM 1511 C CA . LYS A 1 196 ? -0.232 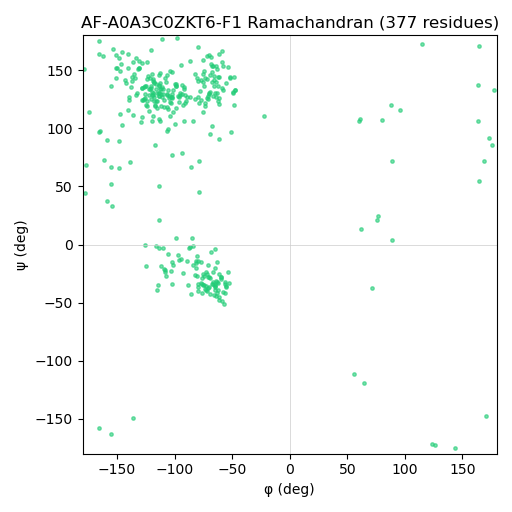12.021 15.879 1.00 95.88 196 LYS A CA 1
ATOM 1512 C C . LYS A 1 196 ? 0.634 12.132 14.629 1.00 95.88 196 LYS A C 1
ATOM 1514 O O . LYS A 1 196 ? 0.100 11.944 13.536 1.00 95.88 196 LYS A O 1
ATOM 1519 N N . PRO A 1 197 ? 1.940 12.407 14.744 1.00 96.75 197 PRO A N 1
ATOM 1520 C CA . PRO A 1 197 ? 2.811 12.368 13.582 1.00 96.75 197 PRO A CA 1
ATOM 1521 C C . PRO A 1 197 ? 2.950 10.926 13.080 1.00 96.75 197 PRO A C 1
ATOM 1523 O O . PRO A 1 197 ? 2.931 9.981 13.871 1.00 96.75 197 PRO A O 1
ATOM 1526 N N . PHE A 1 198 ? 3.129 10.761 11.773 1.00 95.88 198 PHE A N 1
ATOM 1527 C CA . PHE A 1 198 ? 3.510 9.480 11.185 1.00 95.88 198 PHE A CA 1
ATOM 1528 C C . PHE A 1 198 ? 4.604 9.660 10.135 1.00 95.88 198 PHE A C 1
ATOM 1530 O O . PHE A 1 198 ? 4.783 10.734 9.553 1.00 95.88 198 PHE A O 1
ATOM 1537 N N . THR A 1 199 ? 5.344 8.583 9.896 1.00 97.06 199 THR A N 1
ATOM 1538 C CA . THR A 1 199 ? 6.210 8.425 8.729 1.00 97.06 199 THR A CA 1
ATOM 1539 C C . THR A 1 199 ? 6.098 6.985 8.259 1.00 97.06 199 THR A C 1
ATOM 1541 O O . THR A 1 199 ? 6.478 6.063 8.978 1.00 97.06 199 THR A O 1
ATOM 1544 N N . ASP A 1 200 ? 5.577 6.820 7.049 1.00 96.00 200 ASP A N 1
ATOM 1545 C CA . ASP A 1 200 ? 5.390 5.535 6.391 1.00 96.00 200 ASP A CA 1
ATOM 1546 C C . ASP A 1 200 ? 6.390 5.400 5.246 1.00 96.00 200 ASP A C 1
ATOM 1548 O O . ASP A 1 200 ? 6.665 6.356 4.512 1.00 96.00 200 ASP A O 1
ATOM 1552 N N . ARG A 1 201 ? 6.890 4.182 5.041 1.00 96.12 201 ARG A N 1
ATOM 1553 C CA . ARG A 1 201 ? 7.694 3.835 3.867 1.00 96.12 201 ARG A CA 1
ATOM 1554 C C . ARG A 1 201 ? 7.010 2.735 3.089 1.00 96.12 201 ARG A C 1
ATOM 1556 O O . ARG A 1 201 ? 6.643 1.718 3.659 1.00 96.12 201 ARG A O 1
ATOM 1563 N N . THR A 1 202 ? 6.883 2.924 1.785 1.00 96.12 202 THR A N 1
ATOM 1564 C CA . THR A 1 202 ? 6.311 1.959 0.842 1.00 96.12 202 THR A CA 1
ATOM 1565 C C . THR A 1 202 ? 7.360 1.558 -0.181 1.00 96.12 202 THR A C 1
ATOM 1567 O O . THR A 1 202 ? 7.953 2.416 -0.823 1.00 96.12 202 THR A O 1
ATOM 1570 N N . LEU A 1 203 ? 7.584 0.260 -0.345 1.00 96.56 203 LEU A N 1
ATOM 1571 C CA . LEU A 1 203 ? 8.535 -0.327 -1.277 1.00 96.56 203 LEU A CA 1
ATOM 1572 C C . LEU A 1 203 ? 7.788 -1.110 -2.353 1.00 96.56 203 LEU A C 1
ATOM 1574 O O . LEU A 1 203 ? 6.957 -1.967 -2.042 1.00 96.56 203 LEU A O 1
ATOM 1578 N N . ARG A 1 204 ? 8.133 -0.852 -3.614 1.00 96.12 204 ARG A N 1
ATOM 1579 C CA . ARG A 1 204 ? 7.683 -1.609 -4.788 1.00 96.12 204 ARG A CA 1
ATOM 1580 C C . ARG A 1 204 ? 8.870 -1.873 -5.710 1.00 96.12 204 ARG A C 1
ATOM 1582 O O . ARG A 1 204 ? 9.763 -1.039 -5.831 1.00 96.12 204 ARG A O 1
ATOM 1589 N N . LYS A 1 205 ? 8.871 -3.018 -6.386 1.00 97.00 205 LYS A N 1
ATOM 1590 C CA . LYS A 1 205 ? 9.849 -3.369 -7.419 1.00 97.00 205 LYS A CA 1
ATOM 1591 C C . LYS A 1 205 ? 9.211 -3.286 -8.806 1.00 97.00 205 LYS A C 1
ATOM 1593 O O . LYS A 1 205 ? 8.037 -3.610 -8.979 1.00 97.00 205 LYS A O 1
ATOM 1598 N N . LEU A 1 206 ? 9.993 -2.884 -9.799 1.00 95.88 206 LEU A N 1
ATOM 1599 C CA . LEU A 1 206 ? 9.607 -2.832 -11.205 1.00 95.88 206 LEU A CA 1
ATOM 1600 C C . LEU A 1 206 ? 10.716 -3.453 -12.052 1.00 95.88 206 LEU A C 1
ATOM 1602 O O . LEU A 1 206 ? 11.875 -3.077 -11.915 1.00 95.88 206 LEU A O 1
ATOM 1606 N N . LYS A 1 207 ? 10.373 -4.393 -12.929 1.00 95.81 207 LYS A N 1
ATOM 1607 C CA . LYS A 1 207 ? 11.311 -4.978 -13.887 1.00 95.81 207 LYS A CA 1
ATOM 1608 C C . LYS A 1 207 ? 11.176 -4.291 -15.232 1.00 95.81 207 LYS A C 1
ATOM 1610 O O . LYS A 1 207 ? 10.084 -4.225 -15.805 1.00 95.81 207 LYS A O 1
ATOM 1615 N N . PHE A 1 208 ? 12.308 -3.838 -15.738 1.00 95.62 208 PHE A N 1
ATOM 1616 C CA . PHE A 1 208 ? 12.472 -3.352 -17.092 1.00 95.62 208 PHE A CA 1
ATOM 1617 C C . PHE A 1 208 ? 13.079 -4.437 -17.957 1.00 95.62 208 PHE A C 1
ATOM 1619 O O . PHE A 1 208 ? 14.026 -5.109 -17.547 1.00 95.62 208 PHE A O 1
ATOM 1626 N N . TYR A 1 209 ? 12.552 -4.551 -19.170 1.00 93.75 209 TYR A N 1
ATOM 1627 C CA . TYR A 1 209 ? 13.116 -5.398 -20.205 1.00 93.75 209 TYR A CA 1
ATOM 1628 C C . TYR A 1 209 ? 13.581 -4.534 -21.363 1.00 93.75 209 TYR A C 1
ATOM 1630 O O . TYR A 1 209 ? 12.893 -3.589 -21.777 1.00 93.75 209 TYR A O 1
ATOM 1638 N N . ARG A 1 210 ? 14.750 -4.874 -21.896 1.00 91.81 210 ARG A N 1
ATOM 1639 C CA . ARG A 1 210 ? 15.274 -4.233 -23.092 1.00 91.81 210 ARG A CA 1
ATOM 1640 C C . ARG A 1 210 ? 14.488 -4.739 -24.303 1.00 91.81 210 ARG A C 1
ATOM 1642 O O . ARG A 1 210 ? 14.476 -5.933 -24.586 1.00 91.81 210 ARG A O 1
ATOM 1649 N N . HIS A 1 211 ? 13.826 -3.833 -25.011 1.00 86.69 211 HIS A N 1
ATOM 1650 C CA . HIS A 1 211 ? 13.029 -4.132 -26.202 1.00 86.69 211 HIS A CA 1
ATOM 1651 C C . HIS A 1 211 ? 13.832 -3.982 -27.503 1.00 86.69 211 HIS A C 1
ATOM 1653 O O . HIS A 1 211 ? 13.535 -4.626 -28.504 1.00 86.69 211 HIS A O 1
ATOM 1659 N N . GLY A 1 212 ? 14.883 -3.164 -27.488 1.00 83.06 212 GLY A N 1
ATOM 1660 C CA . GLY A 1 212 ? 15.780 -2.977 -28.619 1.00 83.06 212 GLY A CA 1
ATOM 1661 C C . GLY A 1 212 ? 17.090 -2.340 -28.180 1.00 83.06 212 GLY A C 1
ATOM 1662 O O . GLY A 1 212 ? 17.189 -1.773 -27.095 1.00 83.06 212 GLY A O 1
ATOM 1663 N N . ARG A 1 213 ? 18.117 -2.446 -29.023 1.00 82.06 213 ARG A N 1
ATOM 1664 C CA . ARG A 1 213 ? 19.371 -1.700 -28.862 1.00 82.06 213 ARG A CA 1
ATOM 1665 C C . ARG A 1 213 ? 19.358 -0.537 -29.842 1.00 82.06 213 ARG A C 1
ATOM 1667 O O . ARG A 1 213 ? 19.941 -0.616 -30.920 1.00 82.06 213 ARG A O 1
ATOM 1674 N N . THR A 1 214 ? 18.612 0.507 -29.498 1.00 79.12 214 THR A N 1
ATOM 1675 C CA . THR A 1 214 ? 18.569 1.746 -30.279 1.00 79.12 214 THR A CA 1
ATOM 1676 C C . THR A 1 214 ? 19.561 2.755 -29.713 1.00 79.12 214 THR A C 1
ATOM 1678 O O . THR A 1 214 ? 19.868 2.722 -28.526 1.00 79.12 214 THR A O 1
ATOM 1681 N N . GLY A 1 215 ? 20.039 3.693 -30.538 1.00 81.31 215 GLY A N 1
ATOM 1682 C CA . GLY A 1 215 ? 20.838 4.832 -30.055 1.00 81.31 215 GLY A CA 1
ATOM 1683 C C . GLY A 1 215 ? 20.064 5.794 -29.136 1.00 81.31 215 GLY A C 1
ATOM 1684 O O . GLY A 1 215 ? 20.648 6.738 -28.616 1.00 81.31 215 GLY A O 1
ATOM 1685 N N . ASP A 1 216 ? 18.765 5.549 -28.951 1.00 86.75 216 ASP A N 1
ATOM 1686 C CA . ASP A 1 216 ? 17.839 6.276 -28.086 1.00 86.75 216 ASP A CA 1
ATOM 1687 C C . ASP A 1 216 ? 17.391 5.368 -26.914 1.00 86.75 216 ASP A C 1
ATOM 1689 O O . ASP A 1 216 ? 16.612 4.433 -27.141 1.00 86.75 216 ASP A O 1
ATOM 1693 N N . PRO A 1 217 ? 17.876 5.599 -25.677 1.00 89.00 217 PRO A N 1
ATOM 1694 C CA . PRO A 1 217 ? 17.510 4.813 -24.494 1.00 89.00 217 PRO A CA 1
ATOM 1695 C C . PRO A 1 217 ? 16.013 4.822 -24.146 1.00 89.00 217 PRO A C 1
ATOM 1697 O O . PRO A 1 217 ? 15.503 3.805 -23.667 1.00 89.00 217 PRO A O 1
ATOM 1700 N N . ASP A 1 218 ? 15.274 5.895 -24.465 1.00 87.75 218 ASP A N 1
ATOM 1701 C CA . ASP A 1 218 ? 13.824 6.008 -24.196 1.00 87.75 218 ASP A CA 1
ATOM 1702 C C . ASP A 1 218 ? 12.997 4.976 -24.994 1.00 87.75 218 ASP A C 1
ATOM 1704 O O . ASP A 1 218 ? 11.851 4.645 -24.654 1.00 87.75 218 ASP A O 1
ATOM 1708 N N . ARG A 1 219 ? 13.576 4.441 -26.074 1.00 88.50 219 ARG A N 1
ATOM 1709 C CA . ARG A 1 219 ? 12.984 3.386 -26.913 1.00 88.50 219 ARG A CA 1
ATOM 1710 C C . ARG A 1 219 ? 13.553 2.001 -26.620 1.00 88.50 219 ARG A C 1
ATOM 1712 O O . ARG A 1 219 ? 12.919 1.008 -26.976 1.00 88.50 219 ARG A O 1
ATOM 1719 N N . SER A 1 220 ? 14.708 1.933 -25.963 1.00 91.06 220 SER A N 1
ATOM 1720 C CA . SER A 1 220 ? 15.393 0.680 -25.645 1.00 91.06 220 SER A CA 1
ATOM 1721 C C . SER A 1 220 ? 14.740 -0.065 -24.482 1.00 91.06 220 SER A C 1
ATOM 1723 O O . SER A 1 220 ? 14.788 -1.293 -24.465 1.00 91.06 220 SER A O 1
ATOM 1725 N N . TRP A 1 221 ? 14.090 0.636 -23.546 1.00 92.69 221 TRP A N 1
ATOM 1726 C CA . TRP A 1 221 ? 13.547 0.044 -22.317 1.00 92.69 221 TRP A CA 1
ATOM 1727 C C . TRP A 1 221 ? 12.031 0.179 -22.189 1.00 92.69 221 TRP A C 1
ATOM 1729 O O . TRP A 1 221 ? 11.426 1.200 -22.533 1.00 92.69 221 TRP A O 1
ATOM 1739 N N . ARG A 1 222 ? 11.404 -0.870 -21.646 1.00 92.12 222 ARG A N 1
ATOM 1740 C CA . ARG A 1 222 ? 9.979 -0.887 -21.301 1.00 92.12 222 ARG A CA 1
ATOM 1741 C C . ARG A 1 222 ? 9.757 -1.545 -19.937 1.00 92.12 222 ARG A C 1
ATOM 1743 O O . ARG A 1 222 ? 10.407 -2.552 -19.644 1.00 92.12 222 ARG A O 1
ATOM 1750 N N . PRO A 1 223 ? 8.839 -1.018 -19.110 1.00 92.62 223 PRO A N 1
ATOM 1751 C CA . PRO A 1 223 ? 8.432 -1.694 -17.888 1.00 92.62 223 PRO A CA 1
ATOM 1752 C C . PRO A 1 223 ? 7.604 -2.932 -18.264 1.00 92.62 223 PRO A C 1
ATOM 1754 O O . PRO A 1 223 ? 6.661 -2.834 -19.047 1.00 92.62 223 PRO A O 1
ATOM 1757 N N . GLY A 1 224 ? 7.965 -4.105 -17.744 1.00 91.56 224 GLY A N 1
ATOM 1758 C CA . GLY A 1 224 ? 7.261 -5.354 -18.059 1.00 91.56 224 GLY A CA 1
ATOM 1759 C C . GLY A 1 224 ? 6.536 -5.980 -16.878 1.00 91.56 224 GLY A C 1
ATOM 1760 O O . GLY A 1 224 ? 5.454 -6.533 -17.065 1.00 91.56 224 GLY A O 1
ATOM 1761 N N . GLU A 1 225 ? 7.086 -5.869 -15.668 1.00 93.69 225 GLU A N 1
ATOM 1762 C CA . GLU A 1 225 ? 6.488 -6.447 -14.460 1.00 93.69 225 GLU A CA 1
ATOM 1763 C C . GLU A 1 225 ? 6.585 -5.482 -13.283 1.00 93.69 225 GLU A C 1
ATOM 1765 O O . GLU A 1 225 ? 7.657 -4.938 -13.033 1.00 93.69 225 GLU A O 1
ATOM 1770 N N . ALA A 1 226 ? 5.508 -5.316 -12.519 1.00 94.19 226 ALA A N 1
ATOM 1771 C CA . ALA A 1 226 ? 5.505 -4.562 -11.268 1.00 94.19 226 ALA A CA 1
ATOM 1772 C C . ALA A 1 226 ? 5.119 -5.471 -10.104 1.00 94.19 226 ALA A C 1
ATOM 1774 O O . ALA A 1 226 ? 4.230 -6.309 -10.239 1.00 94.19 226 ALA A O 1
ATOM 1775 N N . SER A 1 227 ? 5.765 -5.306 -8.955 1.00 95.88 227 SER A N 1
ATOM 1776 C CA . SER A 1 227 ? 5.366 -6.008 -7.742 1.00 95.88 227 SER A CA 1
ATOM 1777 C C . SER A 1 227 ? 4.170 -5.332 -7.059 1.00 95.88 227 SER A C 1
ATOM 1779 O O . SER A 1 227 ? 3.811 -4.184 -7.351 1.00 95.88 227 SER A O 1
ATOM 1781 N N . GLY A 1 228 ? 3.594 -6.010 -6.068 1.00 95.19 228 GLY A N 1
ATOM 1782 C CA . GLY A 1 228 ? 2.838 -5.329 -5.019 1.00 95.19 228 GLY A CA 1
ATOM 1783 C C . GLY A 1 228 ? 3.702 -4.309 -4.264 1.00 95.19 228 GLY A C 1
ATOM 1784 O O . GLY A 1 228 ? 4.930 -4.289 -4.381 1.00 95.19 228 GLY A O 1
ATOM 1785 N N . ALA A 1 229 ? 3.060 -3.447 -3.483 1.00 95.94 229 ALA A N 1
ATOM 1786 C CA . ALA A 1 229 ? 3.733 -2.535 -2.568 1.00 95.94 229 ALA A CA 1
ATOM 1787 C C . ALA A 1 229 ? 3.687 -3.093 -1.140 1.00 95.94 229 ALA A C 1
ATOM 1789 O O . ALA A 1 229 ? 2.650 -3.593 -0.706 1.00 95.94 229 ALA A O 1
ATOM 1790 N N . LYS A 1 230 ? 4.791 -2.983 -0.401 1.00 97.12 230 LYS A N 1
ATOM 1791 C CA . LYS A 1 230 ? 4.850 -3.242 1.044 1.00 97.12 230 LYS A CA 1
ATOM 1792 C C . LYS A 1 230 ? 5.203 -1.962 1.764 1.00 97.12 230 LYS A C 1
ATOM 1794 O O . LYS A 1 230 ? 6.171 -1.321 1.380 1.00 97.12 230 LYS A O 1
ATOM 1799 N N . GLY A 1 231 ? 4.511 -1.632 2.834 1.00 96.06 231 GLY A N 1
ATOM 1800 C CA . GLY A 1 231 ? 4.867 -0.490 3.646 1.00 96.06 231 GLY A CA 1
ATOM 1801 C C . GLY A 1 231 ? 4.205 -0.449 5.006 1.00 96.06 231 GLY A C 1
ATOM 1802 O O . GLY A 1 231 ? 3.784 -1.481 5.532 1.00 96.06 231 GLY A O 1
ATOM 1803 N N . GLY A 1 232 ? 4.137 0.759 5.550 1.00 95.62 232 GLY A N 1
ATOM 1804 C CA . GLY A 1 232 ? 3.672 1.065 6.899 1.00 95.62 232 GLY A CA 1
ATOM 1805 C C . GLY A 1 232 ? 4.732 1.826 7.688 1.00 95.62 232 GLY A C 1
ATOM 1806 O O . GLY A 1 232 ? 5.763 2.227 7.133 1.00 95.62 232 GLY A O 1
ATOM 1807 N N . THR A 1 233 ? 4.474 2.004 8.977 1.00 95.75 233 THR A N 1
ATOM 1808 C CA . THR A 1 233 ? 5.420 2.601 9.922 1.00 95.75 233 THR A CA 1
ATOM 1809 C C . THR A 1 233 ? 6.533 1.623 10.288 1.00 95.75 233 THR A C 1
ATOM 1811 O O . THR A 1 233 ? 6.300 0.416 10.434 1.00 95.75 233 THR A O 1
ATOM 1814 N N . ASP A 1 234 ? 7.735 2.144 10.528 1.00 90.81 234 ASP A N 1
ATOM 1815 C CA . ASP A 1 234 ? 8.829 1.355 11.097 1.00 90.81 234 ASP A CA 1
ATOM 1816 C C . ASP A 1 234 ? 8.410 0.792 12.475 1.00 90.81 234 ASP A C 1
ATOM 1818 O O . ASP A 1 234 ? 7.828 1.498 13.297 1.00 90.81 234 ASP A O 1
ATOM 1822 N N . GLY A 1 235 ? 8.676 -0.495 12.728 1.00 85.25 235 GLY A N 1
ATOM 1823 C CA . GLY A 1 235 ? 8.342 -1.142 14.007 1.00 85.25 235 GLY A CA 1
ATOM 1824 C C . GLY A 1 235 ? 6.860 -1.483 14.215 1.00 85.25 235 GLY A C 1
ATOM 1825 O O . GLY A 1 235 ? 6.439 -1.646 15.355 1.00 85.25 235 GLY A O 1
ATOM 1826 N N . SER A 1 236 ? 6.070 -1.593 13.141 1.00 89.94 236 SER A N 1
ATOM 1827 C CA . SER A 1 236 ? 4.653 -1.973 13.219 1.00 89.94 236 SER A CA 1
ATOM 1828 C C . SER A 1 236 ? 4.401 -3.231 14.063 1.00 89.94 236 SER A C 1
ATOM 1830 O O . SER A 1 236 ? 5.034 -4.267 13.849 1.00 89.94 236 SER A O 1
ATOM 1832 N N . GLU A 1 237 ? 3.436 -3.167 14.985 1.00 89.81 237 GLU A N 1
ATOM 1833 C CA . GLU A 1 237 ? 3.071 -4.297 15.862 1.00 89.81 237 GLU A CA 1
ATOM 1834 C C . GLU A 1 237 ? 2.027 -5.226 15.217 1.00 89.81 237 GLU A C 1
ATOM 1836 O O . GLU A 1 237 ? 1.653 -6.258 15.781 1.00 89.81 237 GLU A O 1
ATOM 1841 N N . VAL A 1 238 ? 1.555 -4.869 14.019 1.00 93.50 238 VAL A N 1
ATOM 1842 C CA . VAL A 1 238 ? 0.628 -5.660 13.212 1.00 93.50 238 VAL A CA 1
ATOM 1843 C C . VAL A 1 238 ? 1.320 -6.133 11.937 1.00 93.50 238 VAL A C 1
ATOM 1845 O O . VAL A 1 238 ? 2.062 -5.402 11.285 1.00 93.50 238 VAL A O 1
ATOM 1848 N N . THR A 1 239 ? 1.103 -7.395 11.568 1.00 95.81 239 THR A N 1
ATOM 1849 C CA . THR A 1 239 ? 1.700 -7.991 10.368 1.00 95.81 239 THR A CA 1
ATOM 1850 C C . THR A 1 239 ? 0.642 -8.653 9.498 1.00 95.81 239 THR A C 1
ATOM 1852 O O . THR A 1 239 ? 0.129 -9.715 9.827 1.00 95.81 239 THR A O 1
ATOM 1855 N N . ILE A 1 240 ? 0.363 -8.063 8.343 1.00 97.75 240 ILE A N 1
ATOM 1856 C CA . ILE A 1 240 ? -0.314 -8.683 7.210 1.00 97.75 240 ILE A CA 1
ATOM 1857 C C . ILE A 1 240 ? 0.532 -9.867 6.721 1.00 97.75 240 ILE A C 1
ATOM 1859 O O . ILE A 1 240 ? 1.724 -9.748 6.435 1.00 97.75 240 ILE A O 1
ATOM 1863 N N . LYS A 1 241 ? -0.101 -11.036 6.642 1.00 97.44 241 LYS A N 1
ATOM 1864 C CA . LYS A 1 241 ? 0.492 -12.291 6.157 1.00 97.44 241 LYS A CA 1
ATOM 1865 C C . LYS A 1 241 ? 0.057 -12.618 4.741 1.00 97.44 241 LYS A C 1
ATOM 1867 O O . LYS A 1 241 ? 0.808 -13.237 3.991 1.00 97.44 241 LYS A O 1
ATOM 1872 N N . LYS A 1 242 ? -1.179 -12.260 4.401 1.00 97.62 242 LYS A N 1
ATOM 1873 C CA . LYS A 1 242 ? -1.805 -12.672 3.151 1.00 97.62 242 LYS A CA 1
ATOM 1874 C C . LYS A 1 242 ? -2.888 -11.685 2.742 1.00 97.62 242 LYS A C 1
ATOM 1876 O O . LYS A 1 242 ? -3.707 -11.295 3.573 1.00 97.62 242 LYS A O 1
ATOM 1881 N N . VAL A 1 243 ? -2.922 -11.346 1.460 1.00 97.75 243 VAL A N 1
ATOM 1882 C CA . VAL A 1 243 ? -4.026 -10.633 0.813 1.00 97.75 243 VAL A CA 1
ATOM 1883 C C . VAL A 1 243 ? -4.558 -11.510 -0.312 1.00 97.75 243 VAL A C 1
ATOM 1885 O O . VAL A 1 243 ? -3.808 -11.949 -1.179 1.00 97.75 243 VAL A O 1
ATOM 1888 N N . GLU A 1 244 ? -5.854 -11.778 -0.284 1.00 96.19 244 GLU A N 1
ATOM 1889 C CA . GLU A 1 244 ? -6.574 -12.558 -1.282 1.00 96.19 244 GLU A CA 1
ATOM 1890 C C . GLU A 1 244 ? -7.544 -11.631 -2.011 1.00 96.19 244 GLU A C 1
ATOM 1892 O O . GLU A 1 244 ? -8.328 -10.919 -1.380 1.00 96.19 244 GLU A O 1
ATOM 1897 N N . VAL A 1 245 ? -7.487 -11.635 -3.339 1.00 93.75 245 VAL A N 1
ATOM 1898 C CA . VAL A 1 245 ? -8.347 -10.828 -4.208 1.00 93.75 245 VAL A CA 1
ATOM 1899 C C . VAL A 1 245 ? -9.155 -11.780 -5.068 1.00 93.75 245 VAL A C 1
ATOM 1901 O O . VAL A 1 245 ? -8.599 -12.456 -5.931 1.00 93.75 245 VAL A O 1
ATOM 1904 N N . THR A 1 246 ? -10.458 -11.856 -4.824 1.00 91.75 246 THR A N 1
ATOM 1905 C CA . THR A 1 246 ? -11.365 -12.770 -5.520 1.00 91.75 246 THR A CA 1
ATOM 1906 C C . THR A 1 246 ? -12.239 -12.009 -6.511 1.00 91.75 246 THR A C 1
ATOM 1908 O O . THR A 1 246 ? -12.900 -11.026 -6.158 1.00 91.75 246 THR A O 1
ATOM 1911 N N . LEU A 1 247 ? -12.261 -12.514 -7.743 1.00 82.88 247 LEU A N 1
ATOM 1912 C CA . LEU A 1 247 ? -13.012 -12.018 -8.886 1.00 82.88 247 LEU A CA 1
ATOM 1913 C C . LEU A 1 247 ? -13.810 -13.161 -9.522 1.00 82.88 247 LEU A C 1
ATOM 1915 O O . LEU A 1 247 ? -13.244 -14.014 -10.206 1.00 82.88 247 LEU A O 1
ATOM 1919 N N . GLY A 1 248 ? -15.128 -13.186 -9.321 1.00 80.12 248 GLY A N 1
ATOM 1920 C CA . GLY A 1 248 ? -15.945 -14.313 -9.777 1.00 80.12 248 GLY A CA 1
ATOM 1921 C C . GLY A 1 248 ? -15.412 -15.631 -9.201 1.00 80.12 248 GLY A C 1
ATOM 1922 O O . GLY A 1 248 ? -15.483 -15.843 -7.993 1.00 80.12 248 GLY A O 1
ATOM 1923 N N . THR A 1 249 ? -14.854 -16.492 -10.054 1.00 80.88 249 THR A N 1
ATOM 1924 C CA . THR A 1 249 ? -14.249 -17.781 -9.669 1.00 80.88 249 THR A CA 1
ATOM 1925 C C . THR A 1 249 ? -12.725 -17.742 -9.502 1.00 80.88 249 THR A C 1
ATOM 1927 O O . THR A 1 249 ? -12.147 -18.719 -9.029 1.00 80.88 249 THR A O 1
ATOM 1930 N N . GLN A 1 250 ? -12.057 -16.647 -9.874 1.00 84.19 250 GLN A N 1
ATOM 1931 C CA . GLN A 1 250 ? -10.601 -16.511 -9.786 1.00 84.19 250 GLN A CA 1
ATOM 1932 C C . GLN A 1 250 ? -10.198 -15.856 -8.464 1.00 84.19 250 GLN A C 1
ATOM 1934 O O . GLN A 1 250 ? -10.802 -14.870 -8.050 1.00 84.19 250 GLN A O 1
ATOM 1939 N N . THR A 1 251 ? -9.150 -16.368 -7.819 1.00 89.94 251 THR A N 1
ATOM 1940 C CA . THR A 1 251 ? -8.569 -15.763 -6.613 1.00 89.94 251 THR A CA 1
ATOM 1941 C C . THR A 1 251 ? -7.073 -15.572 -6.805 1.00 89.94 251 THR A C 1
ATOM 1943 O O . THR A 1 251 ? -6.345 -16.530 -7.058 1.00 89.94 251 THR A O 1
ATOM 1946 N N . TYR A 1 252 ? -6.614 -14.337 -6.637 1.00 89.44 252 TYR A N 1
ATOM 1947 C CA . TYR A 1 252 ? -5.204 -13.980 -6.576 1.00 89.44 252 TYR A CA 1
ATOM 1948 C C . TYR A 1 252 ? -4.764 -13.960 -5.117 1.00 89.44 252 TYR A C 1
ATOM 1950 O O . TYR A 1 252 ? -5.414 -13.325 -4.288 1.00 89.44 252 TYR A O 1
ATOM 1958 N N . VAL A 1 253 ? -3.666 -14.642 -4.800 1.00 93.38 253 VAL A N 1
ATOM 1959 C CA . VAL A 1 253 ? -3.139 -14.729 -3.434 1.00 93.38 253 VAL A CA 1
ATOM 1960 C C . VAL A 1 253 ? -1.762 -14.085 -3.390 1.00 93.38 253 VAL A C 1
ATOM 1962 O O . VAL A 1 253 ? -0.839 -14.532 -4.064 1.00 93.38 253 VAL A O 1
ATOM 1965 N N . VAL A 1 254 ? -1.624 -13.045 -2.574 1.00 94.88 254 VAL A N 1
ATOM 1966 C CA . VAL A 1 254 ? -0.365 -12.347 -2.314 1.00 94.88 254 VAL A CA 1
ATOM 1967 C C . VAL A 1 254 ? 0.067 -12.680 -0.891 1.00 94.88 254 VAL A C 1
ATOM 1969 O O . VAL A 1 254 ? -0.644 -12.361 0.057 1.00 94.88 254 VAL A O 1
ATOM 1972 N N . THR A 1 255 ? 1.224 -13.318 -0.731 1.00 96.56 255 THR A N 1
ATOM 1973 C CA . THR A 1 255 ? 1.847 -13.627 0.578 1.00 96.56 255 THR A CA 1
ATOM 1974 C C . THR A 1 255 ? 3.126 -12.829 0.817 1.00 96.56 255 THR A C 1
ATOM 1976 O O . THR A 1 255 ? 3.575 -12.683 1.951 1.00 96.56 255 THR A O 1
ATOM 1979 N N . ASN A 1 256 ? 3.708 -12.283 -0.250 1.00 95.94 256 ASN A N 1
ATOM 1980 C CA . ASN A 1 256 ? 4.811 -11.341 -0.185 1.00 95.94 256 ASN A CA 1
ATOM 1981 C C . ASN A 1 256 ? 4.662 -10.329 -1.332 1.00 95.94 256 ASN A C 1
ATOM 1983 O O . ASN A 1 256 ? 4.949 -10.667 -2.484 1.00 95.94 256 ASN A O 1
ATOM 1987 N N . PRO A 1 257 ? 4.203 -9.097 -1.060 1.00 95.69 257 PRO A N 1
ATOM 1988 C CA . PRO A 1 257 ? 3.896 -8.131 -2.110 1.00 95.69 257 PRO A CA 1
ATOM 1989 C C . PRO A 1 257 ? 5.130 -7.731 -2.925 1.00 95.69 257 PRO A C 1
ATOM 1991 O O . PRO A 1 257 ? 5.004 -7.502 -4.121 1.00 95.69 257 PRO A O 1
ATOM 1994 N N . THR A 1 258 ? 6.324 -7.697 -2.329 1.00 95.75 258 THR A N 1
ATOM 1995 C CA . THR A 1 258 ? 7.549 -7.252 -3.015 1.00 95.75 258 THR A CA 1
ATOM 1996 C C . THR A 1 258 ? 8.197 -8.328 -3.877 1.00 95.75 258 THR A C 1
ATOM 1998 O O . THR A 1 258 ? 9.040 -8.000 -4.707 1.00 95.75 258 THR A O 1
ATOM 2001 N N . ASP A 1 259 ? 7.787 -9.586 -3.707 1.00 94.31 259 ASP A N 1
ATOM 2002 C CA . ASP A 1 259 ? 8.271 -10.717 -4.507 1.00 94.31 259 ASP A CA 1
ATOM 2003 C C . ASP A 1 259 ? 7.169 -11.325 -5.396 1.00 94.31 259 ASP A C 1
ATOM 2005 O O . ASP A 1 259 ? 7.435 -12.202 -6.214 1.00 94.31 259 ASP A O 1
ATOM 2009 N N . THR A 1 260 ? 5.935 -10.817 -5.297 1.00 93.00 260 THR A N 1
ATOM 2010 C CA . THR A 1 260 ? 4.829 -11.160 -6.201 1.00 93.00 260 THR A CA 1
ATOM 2011 C C . THR A 1 260 ? 4.793 -10.160 -7.352 1.00 93.00 260 THR A C 1
ATOM 2013 O O . THR A 1 260 ? 4.400 -9.012 -7.150 1.00 93.00 260 THR A O 1
ATOM 2016 N N . PHE A 1 261 ? 5.208 -10.587 -8.546 1.00 92.25 261 PHE A N 1
ATOM 2017 C CA . PHE A 1 261 ? 5.260 -9.750 -9.749 1.00 92.25 261 PHE A CA 1
ATOM 2018 C C . PHE A 1 261 ? 4.050 -9.962 -10.660 1.00 92.25 261 PHE A C 1
ATOM 2020 O O . PHE A 1 261 ? 3.661 -11.093 -10.945 1.00 92.25 261 PHE A O 1
ATOM 2027 N N . PHE A 1 262 ? 3.516 -8.851 -11.162 1.00 90.75 262 PHE A N 1
ATOM 2028 C CA . PHE A 1 262 ? 2.404 -8.788 -12.097 1.00 90.75 262 PHE A CA 1
ATOM 2029 C C . PHE A 1 262 ? 2.867 -8.211 -13.432 1.00 90.75 262 PHE A C 1
ATOM 2031 O O . PHE A 1 262 ? 3.490 -7.147 -13.474 1.00 90.75 262 PHE A O 1
ATOM 2038 N N . LYS A 1 263 ? 2.531 -8.882 -14.532 1.00 89.38 263 LYS A N 1
ATOM 2039 C CA . LYS A 1 263 ? 2.824 -8.410 -15.887 1.00 89.38 263 LYS A CA 1
ATOM 2040 C C . LYS A 1 263 ? 1.969 -7.194 -16.227 1.00 89.38 263 LYS A C 1
ATOM 2042 O O . LYS A 1 263 ? 0.750 -7.220 -16.060 1.00 89.38 263 LYS A O 1
ATOM 2047 N N . LEU A 1 264 ? 2.625 -6.147 -16.727 1.00 85.25 264 LEU A N 1
ATOM 2048 C CA . LEU A 1 264 ? 1.997 -4.890 -17.147 1.00 85.25 264 LEU A CA 1
ATOM 2049 C C . LEU A 1 264 ? 1.450 -4.940 -18.581 1.00 85.25 264 LEU A C 1
ATOM 2051 O O . LEU A 1 264 ? 0.645 -4.095 -18.957 1.00 85.25 264 LEU A O 1
ATOM 2055 N N . MET A 1 265 ? 1.894 -5.913 -19.380 1.00 71.19 265 MET A N 1
ATOM 2056 C CA . MET A 1 265 ? 1.496 -6.114 -20.776 1.00 71.19 265 MET A CA 1
ATOM 2057 C C . MET A 1 265 ? 0.941 -7.530 -20.982 1.00 71.19 265 MET A C 1
ATOM 2059 O O . MET A 1 265 ? 1.259 -8.444 -20.218 1.00 71.19 265 MET A O 1
ATOM 2063 N N . HIS A 1 266 ? 0.126 -7.714 -22.025 1.00 58.91 266 HIS A N 1
ATOM 2064 C CA . HIS A 1 266 ? -0.426 -9.018 -22.401 1.00 58.91 266 HIS A CA 1
ATOM 2065 C C . HIS A 1 266 ? 0.682 -10.053 -22.685 1.00 58.91 266 HIS A C 1
ATOM 2067 O O . HIS A 1 266 ? 1.638 -9.773 -23.406 1.00 58.91 266 HIS A O 1
ATOM 2073 N N . GLY A 1 267 ? 0.539 -11.259 -22.122 1.00 55.25 267 GLY A N 1
ATOM 2074 C CA . GLY A 1 267 ? 1.456 -12.396 -22.277 1.00 55.25 267 GLY A CA 1
ATOM 2075 C C . GLY A 1 267 ? 1.209 -13.477 -21.213 1.00 55.25 267 GLY A C 1
ATOM 2076 O O . GLY A 1 267 ? 0.448 -13.255 -20.276 1.00 55.25 267 GLY A O 1
ATOM 2077 N N . GLY A 1 268 ? 1.836 -14.655 -21.328 1.00 47.53 268 GLY A N 1
ATOM 2078 C CA . GLY A 1 268 ? 1.668 -15.738 -20.340 1.00 47.53 268 GLY A CA 1
ATOM 2079 C C . GLY A 1 268 ? 2.267 -15.392 -18.967 1.00 47.53 268 GLY A C 1
ATOM 2080 O O . GLY A 1 268 ? 3.348 -14.814 -18.919 1.00 47.53 268 GLY A O 1
ATOM 2081 N N . GLY A 1 269 ? 1.604 -15.740 -17.858 1.00 59.03 269 GLY A N 1
ATOM 2082 C CA . GLY A 1 269 ? 2.040 -15.462 -16.475 1.00 59.03 269 GLY A CA 1
ATOM 2083 C C . GLY A 1 269 ? 0.978 -14.731 -15.639 1.00 59.03 269 GLY A C 1
ATOM 2084 O O . GLY A 1 269 ? -0.148 -14.552 -16.095 1.00 59.03 269 GLY A O 1
ATOM 2085 N N . TRP A 1 270 ? 1.329 -14.302 -14.419 1.00 56.56 270 TRP A N 1
ATOM 2086 C CA . TRP A 1 270 ? 0.444 -13.498 -13.564 1.00 56.56 270 TRP A CA 1
ATOM 2087 C C . TRP A 1 270 ? 0.282 -12.102 -14.162 1.00 56.56 270 TRP A C 1
ATOM 2089 O O . TRP A 1 270 ? 1.125 -11.230 -13.972 1.00 56.56 270 TRP A O 1
ATOM 2099 N N . MET A 1 271 ? -0.779 -11.889 -14.931 1.00 79.12 271 MET A N 1
ATOM 2100 C CA . MET A 1 271 ? -1.167 -10.550 -15.365 1.00 79.12 271 MET A CA 1
ATOM 2101 C C . MET A 1 271 ? -1.648 -9.736 -14.163 1.00 79.12 271 MET A C 1
ATOM 2103 O O . MET A 1 271 ? -2.110 -10.308 -13.170 1.00 79.12 271 MET A O 1
ATOM 2107 N N . LEU A 1 272 ? -1.554 -8.406 -14.252 1.00 82.81 272 LEU A N 1
ATOM 2108 C CA . LEU A 1 272 ? -2.307 -7.548 -13.338 1.00 82.81 272 LEU A CA 1
ATOM 2109 C C . LEU A 1 272 ? -3.763 -8.033 -13.282 1.00 82.81 272 LEU A C 1
ATOM 2111 O O . LEU A 1 272 ? -4.331 -8.269 -14.350 1.00 82.81 272 LEU A O 1
ATOM 2115 N N . PRO A 1 273 ? -4.369 -8.189 -12.088 1.00 85.31 273 PRO A N 1
ATOM 2116 C CA . PRO A 1 273 ? -5.793 -8.471 -11.981 1.00 85.31 273 PRO A CA 1
ATOM 2117 C C . PRO A 1 273 ? -6.574 -7.489 -12.857 1.00 85.31 273 PRO A C 1
ATOM 2119 O O . PRO A 1 273 ? -6.432 -6.275 -12.702 1.00 85.31 273 PRO A O 1
ATOM 2122 N N . MET A 1 274 ? -7.326 -8.020 -13.821 1.00 86.44 274 MET A N 1
ATOM 2123 C CA . MET A 1 274 ? -8.081 -7.224 -14.784 1.00 86.44 274 MET A CA 1
ATOM 2124 C C . MET A 1 274 ? -9.552 -7.274 -14.413 1.00 86.44 274 MET A C 1
ATOM 2126 O O . MET A 1 274 ? -10.123 -8.354 -14.252 1.00 86.44 274 MET A O 1
ATOM 2130 N N . PHE A 1 275 ? -10.162 -6.106 -14.299 1.00 85.44 275 PHE A N 1
ATOM 2131 C CA . PHE A 1 275 ? -11.554 -5.962 -13.916 1.00 85.44 275 PHE A CA 1
ATOM 2132 C C . PHE A 1 275 ? -12.318 -5.231 -15.012 1.00 85.44 275 PHE A C 1
ATOM 2134 O O . PHE A 1 275 ? -11.790 -4.295 -15.610 1.00 85.44 275 PHE A O 1
ATOM 2141 N N . GLY A 1 276 ? -13.570 -5.624 -15.240 1.00 84.88 276 GLY A N 1
ATOM 2142 C CA . GLY A 1 276 ? -14.502 -4.762 -15.963 1.00 84.88 276 GLY A CA 1
ATOM 2143 C C . GLY A 1 276 ? -14.884 -3.553 -15.099 1.00 84.88 276 GLY A C 1
ATOM 2144 O O . GLY A 1 276 ? -14.693 -3.595 -13.876 1.00 84.88 276 GLY A O 1
ATOM 2145 N N . PRO A 1 277 ? -15.451 -2.479 -15.671 1.00 82.38 277 PRO A N 1
ATOM 2146 C CA . PRO A 1 277 ? -15.979 -1.367 -14.892 1.00 82.38 277 PRO A CA 1
ATOM 2147 C C . PRO A 1 277 ? -17.115 -1.854 -13.989 1.00 82.38 277 PRO A C 1
ATOM 2149 O O . PRO A 1 277 ? -17.908 -2.707 -14.388 1.00 82.38 277 PRO A O 1
ATOM 2152 N N . THR A 1 278 ? -17.232 -1.300 -12.780 1.00 84.81 278 THR A N 1
ATOM 2153 C CA . THR A 1 278 ? -18.304 -1.607 -11.807 1.00 84.81 278 THR A CA 1
ATOM 2154 C C . THR A 1 278 ? -18.370 -3.061 -11.317 1.00 84.81 278 THR A C 1
ATOM 2156 O O . THR A 1 278 ? -19.333 -3.461 -10.664 1.00 84.81 278 THR A O 1
ATOM 2159 N N . GLN A 1 279 ? -17.335 -3.860 -11.573 1.00 88.38 279 GLN A N 1
ATOM 2160 C CA . GLN A 1 279 ? -17.248 -5.238 -11.114 1.00 88.38 279 GLN A CA 1
ATOM 2161 C C . GLN A 1 279 ? -16.937 -5.297 -9.617 1.00 88.38 279 GLN A C 1
ATOM 2163 O O . GLN A 1 279 ? -16.071 -4.581 -9.111 1.00 88.38 279 GLN A O 1
ATOM 2168 N N . ASN A 1 280 ? -17.632 -6.182 -8.904 1.00 91.19 280 ASN A N 1
ATOM 2169 C CA . ASN A 1 280 ? -17.393 -6.409 -7.485 1.00 91.19 280 ASN A CA 1
ATOM 2170 C C . ASN A 1 280 ? -16.140 -7.264 -7.272 1.00 91.19 280 ASN A C 1
ATOM 2172 O O . ASN A 1 280 ? -16.043 -8.387 -7.771 1.00 91.19 280 ASN A O 1
ATOM 2176 N N . VAL A 1 281 ? -15.211 -6.734 -6.485 1.00 92.06 281 VAL A N 1
ATOM 2177 C CA . VAL A 1 281 ? -13.947 -7.360 -6.108 1.00 92.06 281 VAL A CA 1
ATOM 2178 C C . VAL A 1 281 ? -13.971 -7.607 -4.609 1.00 92.06 281 VAL A C 1
ATOM 2180 O O . VAL A 1 281 ? -14.049 -6.666 -3.813 1.00 92.06 281 VAL A O 1
ATOM 2183 N N . LYS A 1 282 ? -13.900 -8.879 -4.213 1.00 95.38 282 LYS A N 1
ATOM 2184 C CA . LYS A 1 282 ? -13.806 -9.260 -2.804 1.00 95.38 282 LYS A CA 1
ATOM 2185 C C . LYS A 1 282 ? -12.340 -9.307 -2.396 1.00 95.38 282 LYS A C 1
ATOM 2187 O O . LYS A 1 282 ? -11.544 -10.000 -3.020 1.00 95.38 282 LYS A O 1
ATOM 2192 N N . VAL A 1 283 ? -11.996 -8.597 -1.331 1.00 96.81 283 VAL A N 1
ATOM 2193 C CA . VAL A 1 283 ? -10.655 -8.585 -0.744 1.00 96.81 283 VAL A CA 1
ATOM 2194 C C . VAL A 1 283 ? -10.724 -9.212 0.638 1.00 96.81 283 VAL A C 1
ATOM 2196 O O . VAL A 1 283 ? -11.577 -8.845 1.449 1.00 96.81 283 VAL A O 1
ATOM 2199 N N . ARG A 1 284 ? -9.824 -10.155 0.909 1.00 97.94 284 ARG A N 1
ATOM 2200 C CA . ARG A 1 284 ? -9.655 -10.798 2.211 1.00 97.94 284 ARG A CA 1
ATOM 2201 C C . ARG A 1 284 ? -8.212 -10.665 2.671 1.00 97.94 284 ARG A C 1
ATOM 2203 O O . ARG A 1 284 ? -7.284 -10.840 1.894 1.00 97.94 284 ARG A O 1
ATOM 2210 N N . VAL A 1 285 ? -8.029 -10.342 3.941 1.00 98.19 285 VAL A N 1
ATOM 2211 C CA . VAL A 1 285 ? -6.731 -10.014 4.529 1.00 98.19 285 VAL A CA 1
ATOM 2212 C C . VAL A 1 285 ? -6.547 -10.878 5.755 1.00 98.19 285 VAL A C 1
ATOM 2214 O O . VAL A 1 285 ? -7.393 -10.867 6.643 1.00 98.19 285 VAL A O 1
ATOM 2217 N N . THR A 1 286 ? -5.455 -11.631 5.792 1.00 98.12 286 THR A N 1
ATOM 2218 C CA . THR A 1 286 ? -5.014 -12.364 6.982 1.00 98.12 286 THR A CA 1
ATOM 2219 C C . THR A 1 286 ? -3.863 -11.603 7.614 1.00 98.12 286 THR A C 1
ATOM 2221 O O . THR A 1 286 ? -2.881 -11.295 6.932 1.00 98.12 286 THR A O 1
ATOM 2224 N N . LEU A 1 287 ? -3.972 -11.309 8.905 1.00 96.81 287 LEU A N 1
ATOM 2225 C CA . LEU A 1 287 ? -2.934 -10.637 9.677 1.00 96.81 287 LEU A CA 1
ATOM 2226 C C . LEU A 1 287 ? -2.699 -11.330 11.015 1.00 96.81 287 LEU A C 1
ATOM 2228 O O . LEU A 1 287 ? -3.552 -12.065 11.507 1.00 96.81 287 LEU A O 1
ATOM 2232 N N . THR A 1 288 ? -1.542 -11.059 11.603 1.00 95.38 288 THR A N 1
ATOM 2233 C CA . THR A 1 288 ? -1.176 -11.450 12.961 1.00 95.38 288 THR A CA 1
ATOM 2234 C C . THR A 1 288 ? -0.874 -10.210 13.787 1.00 95.38 288 THR A C 1
ATOM 2236 O O . THR A 1 288 ? -0.145 -9.331 13.321 1.00 95.38 288 THR A O 1
ATOM 2239 N N . SER A 1 289 ? -1.379 -10.172 15.014 1.00 92.44 289 SER A N 1
ATOM 2240 C CA . SER A 1 289 ? -1.110 -9.119 15.997 1.00 92.44 289 SER A CA 1
ATOM 2241 C C . SER A 1 289 ? -0.865 -9.752 17.365 1.00 92.44 289 SER A C 1
ATOM 2243 O O . SER A 1 289 ? -1.453 -10.784 17.695 1.00 92.44 289 SER A O 1
ATOM 2245 N N . ALA A 1 290 ? 0.037 -9.172 18.155 1.00 87.25 290 ALA A N 1
ATOM 2246 C CA . ALA A 1 290 ? 0.318 -9.643 19.514 1.00 87.25 290 ALA A CA 1
ATOM 2247 C C . ALA A 1 290 ? -0.772 -9.222 20.519 1.00 87.25 290 ALA A C 1
ATOM 2249 O O . ALA A 1 290 ? -0.844 -9.754 21.626 1.00 87.25 290 ALA A O 1
ATOM 2250 N N . VAL A 1 291 ? -1.628 -8.269 20.141 1.00 83.38 291 VAL A N 1
ATOM 2251 C CA . VAL A 1 291 ? -2.599 -7.648 21.043 1.00 83.38 291 VAL A CA 1
ATOM 2252 C C . VAL A 1 291 ? -3.937 -8.403 20.979 1.00 83.38 291 VAL A C 1
ATOM 2254 O O . VAL A 1 291 ? -4.427 -8.687 19.880 1.00 83.38 291 VAL A O 1
ATOM 2257 N N . PRO A 1 292 ? -4.567 -8.724 22.130 1.00 80.25 292 PRO A N 1
ATOM 2258 C CA . PRO A 1 292 ? -5.858 -9.423 22.173 1.00 80.25 292 PRO A CA 1
ATOM 2259 C C . PRO A 1 292 ? -7.017 -8.609 21.611 1.00 80.25 292 PRO A C 1
ATOM 2261 O O . PRO A 1 292 ? -8.004 -9.169 21.147 1.00 80.25 292 PRO A O 1
ATOM 2264 N N . ASP A 1 293 ? -6.887 -7.292 21.604 1.00 82.75 293 ASP A N 1
ATOM 2265 C CA . ASP A 1 293 ? -7.878 -6.423 21.009 1.00 82.75 293 ASP A CA 1
ATOM 2266 C C . ASP A 1 293 ? -7.845 -6.451 19.477 1.00 82.75 293 ASP A C 1
ATOM 2268 O O . ASP A 1 293 ? -6.782 -6.479 18.860 1.00 82.75 293 ASP A O 1
ATOM 2272 N N . THR A 1 294 ? -9.025 -6.361 18.860 1.00 87.56 294 THR A N 1
ATOM 2273 C CA . THR A 1 294 ? -9.174 -6.325 17.402 1.00 87.56 294 THR A CA 1
ATOM 2274 C C . THR A 1 294 ? -8.537 -5.075 16.788 1.00 87.56 294 THR A C 1
ATOM 2276 O O . THR A 1 294 ? -8.871 -3.945 17.158 1.00 87.56 294 THR A O 1
ATOM 2279 N N . ASP A 1 295 ? -7.667 -5.303 15.806 1.00 91.44 295 ASP A N 1
ATOM 2280 C CA . ASP A 1 295 ? -7.029 -4.272 14.987 1.00 91.44 295 ASP A CA 1
ATOM 2281 C C . ASP A 1 295 ? -8.033 -3.571 14.058 1.00 91.44 295 ASP A C 1
ATOM 2283 O O . ASP A 1 295 ? -9.120 -4.082 13.759 1.00 91.44 295 ASP A O 1
ATOM 2287 N N . TRP A 1 296 ? -7.663 -2.390 13.571 1.00 92.12 296 TRP A N 1
ATOM 2288 C CA . TRP A 1 296 ? -8.434 -1.690 12.552 1.00 92.12 296 TRP A CA 1
ATOM 2289 C C . TRP A 1 296 ? -7.864 -2.001 11.173 1.00 92.12 296 TRP A C 1
ATOM 2291 O O . TRP A 1 296 ? -6.669 -1.846 10.957 1.00 92.12 2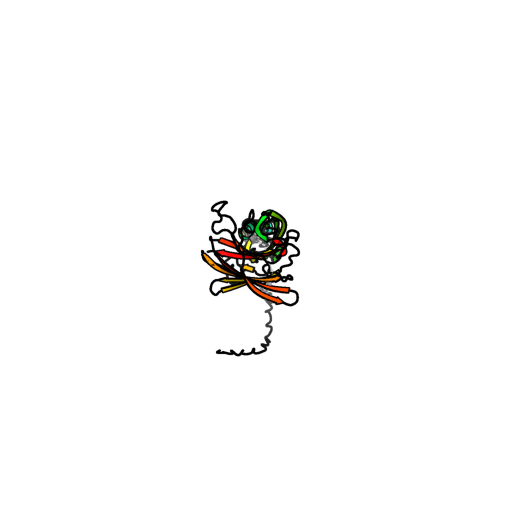96 TRP A O 1
ATOM 2301 N N . VAL A 1 297 ? -8.710 -2.416 10.230 1.00 95.06 297 VAL A N 1
ATOM 2302 C CA . VAL A 1 297 ? -8.277 -2.687 8.855 1.00 95.06 297 VAL A CA 1
ATOM 2303 C C . VAL A 1 297 ? -9.127 -1.887 7.882 1.00 95.06 297 VAL A C 1
ATOM 2305 O O . VAL A 1 297 ? -10.358 -1.935 7.943 1.00 95.06 297 VAL A O 1
ATOM 2308 N N . SER A 1 298 ? -8.465 -1.170 6.982 1.00 94.25 298 SER A N 1
ATOM 2309 C CA . SER A 1 298 ? -9.072 -0.338 5.948 1.00 94.25 298 SER A CA 1
ATOM 2310 C C . SER A 1 298 ? -8.592 -0.760 4.563 1.00 94.25 298 SER A C 1
ATOM 2312 O O . SER A 1 298 ? -7.439 -1.137 4.371 1.00 94.25 298 SER A O 1
ATOM 2314 N N . LEU A 1 299 ? -9.484 -0.663 3.583 1.00 94.50 299 LEU A N 1
ATOM 2315 C CA . LEU A 1 299 ? -9.167 -0.712 2.163 1.00 94.50 299 LEU A CA 1
ATOM 2316 C C . LEU A 1 299 ? -9.191 0.715 1.615 1.00 94.50 299 LEU A C 1
ATOM 2318 O O . LEU A 1 299 ? -10.193 1.410 1.763 1.00 94.50 299 LEU A O 1
ATOM 2322 N N . HIS A 1 300 ? -8.108 1.126 0.967 1.00 92.69 300 HIS A N 1
ATOM 2323 C CA . HIS A 1 300 ? -7.924 2.439 0.358 1.00 92.69 300 HIS A CA 1
ATOM 2324 C C . HIS A 1 300 ? -7.868 2.249 -1.149 1.00 92.69 300 HIS A C 1
ATOM 2326 O O . HIS A 1 300 ? -7.176 1.357 -1.647 1.00 92.69 300 HIS A O 1
ATOM 2332 N N . ARG A 1 301 ? -8.586 3.080 -1.891 1.00 88.81 301 ARG A N 1
ATOM 2333 C CA . ARG A 1 301 ? -8.573 3.028 -3.351 1.00 88.81 301 ARG A CA 1
ATOM 2334 C C . ARG A 1 301 ? -8.736 4.418 -3.951 1.00 88.81 301 ARG A C 1
ATOM 2336 O O . ARG A 1 301 ? -9.341 5.281 -3.310 1.00 88.81 301 ARG A O 1
ATOM 2343 N N . PRO A 1 302 ? -8.257 4.618 -5.186 1.00 82.25 302 PRO A N 1
ATOM 2344 C CA . PRO A 1 302 ? -8.519 5.850 -5.901 1.00 82.25 302 PRO A CA 1
ATOM 2345 C C . PRO A 1 302 ? -10.019 6.107 -6.080 1.00 82.25 302 PRO A C 1
ATOM 2347 O O . PRO A 1 302 ? -10.852 5.191 -6.052 1.00 82.25 302 PRO A O 1
ATOM 2350 N N . SER A 1 303 ? -10.363 7.379 -6.277 1.00 77.88 303 SER A N 1
ATOM 2351 C CA . SER A 1 303 ? -11.736 7.762 -6.578 1.00 77.88 303 SER A CA 1
ATOM 2352 C C . SER A 1 303 ? -12.186 7.222 -7.938 1.00 77.88 303 SER A C 1
ATOM 2354 O O . SER A 1 303 ? -11.437 7.315 -8.914 1.00 77.88 303 SER A O 1
ATOM 2356 N N . PRO A 1 304 ? -13.448 6.775 -8.076 1.00 66.75 304 PRO A N 1
ATOM 2357 C CA . PRO A 1 304 ? -14.025 6.468 -9.374 1.00 66.75 304 PRO A CA 1
ATOM 2358 C C . PRO A 1 304 ? -14.152 7.662 -10.318 1.00 66.75 304 PRO A C 1
ATOM 2360 O O . PRO A 1 304 ? -14.364 7.470 -11.514 1.00 66.75 304 PRO A O 1
ATOM 2363 N N . PHE A 1 305 ? -14.029 8.876 -9.790 1.00 64.56 305 PHE A N 1
ATOM 2364 C CA . PHE A 1 305 ? -14.209 10.118 -10.525 1.00 64.56 305 PHE A CA 1
ATOM 2365 C C . PHE A 1 305 ? -12.911 10.924 -10.652 1.00 64.56 305 PHE A C 1
ATOM 2367 O O . PHE A 1 305 ? -12.994 12.125 -10.898 1.00 64.56 305 PHE A O 1
ATOM 2374 N N . MET A 1 306 ? -11.740 10.282 -10.509 1.00 61.56 306 MET A N 1
ATOM 2375 C CA . MET A 1 306 ? -10.448 10.955 -10.684 1.00 61.56 306 MET A CA 1
ATOM 2376 C C . MET A 1 306 ? -10.398 11.757 -11.995 1.00 61.56 306 MET A C 1
ATOM 2378 O O . MET A 1 306 ? -10.739 11.245 -13.064 1.00 61.56 306 MET A O 1
ATOM 2382 N N . GLY A 1 307 ? -9.975 13.018 -11.901 1.00 59.00 307 GLY A N 1
ATOM 2383 C CA . GLY A 1 307 ? -9.918 13.972 -13.007 1.00 59.00 307 GLY A CA 1
ATOM 2384 C C . GLY A 1 307 ? -11.205 14.777 -13.215 1.00 59.00 307 GLY A C 1
ATOM 2385 O O . GLY A 1 307 ? -11.278 15.555 -14.165 1.00 59.00 307 GLY A O 1
ATOM 2386 N N . ARG A 1 308 ? -12.221 14.624 -12.351 1.00 61.47 308 ARG A N 1
ATOM 2387 C CA . ARG A 1 308 ? -13.459 15.435 -12.385 1.00 61.47 308 ARG A CA 1
ATOM 2388 C C . ARG A 1 308 ? -13.452 16.592 -11.384 1.00 61.47 308 ARG A C 1
ATOM 2390 O O . ARG A 1 308 ? -14.451 17.304 -11.265 1.00 61.47 308 ARG A O 1
ATOM 2397 N N . GLY A 1 309 ? -12.331 16.799 -10.698 1.00 58.50 309 GLY A N 1
ATOM 2398 C CA . GLY A 1 309 ? -12.057 17.968 -9.873 1.00 58.50 309 GLY A CA 1
ATOM 2399 C C . GLY A 1 309 ? -11.915 17.651 -8.381 1.00 58.50 309 GLY A C 1
ATOM 2400 O O . GLY A 1 309 ? -12.225 16.548 -7.934 1.00 58.50 309 GLY A O 1
ATOM 2401 N N . PRO A 1 310 ? -11.517 18.647 -7.567 1.00 61.06 310 PRO A N 1
ATOM 2402 C CA . PRO A 1 310 ? -10.998 18.435 -6.209 1.00 61.06 310 PRO A CA 1
ATOM 2403 C C . PRO A 1 310 ? -11.962 17.745 -5.233 1.00 61.06 310 PRO A C 1
ATOM 2405 O O . PRO A 1 310 ? -11.536 17.091 -4.285 1.00 61.06 310 PRO A O 1
ATOM 2408 N N . MET A 1 311 ? -13.274 17.896 -5.439 1.00 58.50 311 MET A N 1
ATOM 2409 C CA . MET A 1 311 ? -14.291 17.244 -4.607 1.00 58.50 311 MET A CA 1
ATOM 2410 C C . MET A 1 311 ? -14.457 15.759 -4.953 1.00 58.50 311 MET A C 1
ATOM 2412 O O . MET A 1 311 ? -14.747 14.947 -4.078 1.00 58.50 311 MET A O 1
ATOM 2416 N N . TRP A 1 312 ? -14.274 15.418 -6.228 1.00 61.41 312 TRP A N 1
ATOM 2417 C CA . TRP A 1 312 ? -14.512 14.092 -6.785 1.00 61.41 312 TRP A CA 1
ATOM 2418 C C . TRP A 1 312 ? -13.245 13.248 -6.855 1.00 61.41 312 TRP A C 1
ATOM 2420 O O . TRP A 1 312 ? -13.354 12.041 -7.008 1.00 61.41 312 TRP A O 1
ATOM 2430 N N . ASP A 1 313 ? -12.066 13.841 -6.682 1.00 67.75 313 ASP A N 1
ATOM 2431 C CA . ASP A 1 313 ? -10.776 13.143 -6.716 1.00 67.75 313 ASP A CA 1
ATOM 2432 C C . ASP A 1 313 ? -10.387 12.525 -5.360 1.00 67.75 313 ASP A C 1
ATOM 2434 O O . ASP A 1 313 ? -9.293 11.984 -5.213 1.00 67.75 313 ASP A O 1
ATOM 2438 N N . ARG A 1 314 ? -11.280 12.579 -4.362 1.00 74.94 314 ARG A N 1
ATOM 2439 C CA . ARG A 1 314 ? -10.991 12.077 -3.016 1.00 74.94 314 ARG A CA 1
ATOM 2440 C C . ARG A 1 314 ? -10.899 10.551 -2.987 1.00 74.94 314 ARG A C 1
ATOM 2442 O O . ARG A 1 314 ? -11.830 9.890 -3.459 1.00 74.94 314 ARG A O 1
ATOM 2449 N N . PRO A 1 315 ? -9.830 9.984 -2.409 1.00 82.12 315 PRO A N 1
ATOM 2450 C CA . PRO A 1 315 ? -9.731 8.545 -2.233 1.00 82.12 315 PRO A CA 1
ATOM 2451 C C . PRO A 1 315 ? -10.902 7.991 -1.417 1.00 82.12 315 PRO A C 1
ATOM 2453 O O . PRO A 1 315 ? -11.547 8.686 -0.627 1.00 82.12 315 PRO A O 1
ATOM 2456 N N . ILE A 1 316 ? -11.212 6.719 -1.655 1.00 84.69 316 ILE A N 1
ATOM 2457 C CA . ILE A 1 316 ? -12.268 6.007 -0.942 1.00 84.69 316 ILE A CA 1
ATOM 2458 C C . ILE A 1 316 ? -11.624 5.058 0.054 1.00 84.69 316 ILE A C 1
ATOM 2460 O O . ILE A 1 316 ? -10.839 4.182 -0.317 1.00 84.69 316 ILE A O 1
ATOM 2464 N N . HIS A 1 317 ? -12.053 5.190 1.304 1.00 88.69 317 HIS A N 1
ATOM 2465 C CA . HIS A 1 317 ? -11.597 4.390 2.427 1.00 88.69 317 HIS A CA 1
ATOM 2466 C C . HIS A 1 317 ? -12.758 3.567 2.961 1.00 88.69 317 HIS A C 1
ATOM 2468 O O . HIS A 1 317 ? -13.810 4.099 3.311 1.00 88.69 317 HIS A O 1
ATOM 2474 N N . ILE A 1 318 ? -12.582 2.252 3.004 1.00 89.81 318 ILE A N 1
ATOM 2475 C CA . ILE A 1 318 ? -13.626 1.319 3.411 1.00 89.81 318 ILE A CA 1
ATOM 2476 C C . ILE A 1 318 ? -13.090 0.475 4.554 1.00 89.81 318 ILE A C 1
ATOM 2478 O O . ILE A 1 318 ? -12.126 -0.270 4.390 1.00 89.81 318 ILE A O 1
ATOM 2482 N N . ARG A 1 319 ? -13.744 0.543 5.712 1.00 91.25 319 ARG A N 1
ATOM 2483 C CA . ARG A 1 319 ? -13.420 -0.338 6.831 1.00 91.25 319 ARG A CA 1
ATOM 2484 C C . ARG A 1 319 ? -13.688 -1.792 6.448 1.00 91.25 319 ARG A C 1
ATOM 2486 O O . ARG A 1 319 ? -14.782 -2.125 6.002 1.00 91.25 319 ARG A O 1
ATOM 2493 N N . MET A 1 320 ? -12.732 -2.681 6.674 1.00 94.56 320 MET A N 1
ATOM 2494 C CA . MET A 1 320 ? -12.915 -4.116 6.474 1.00 94.56 320 MET A CA 1
ATOM 2495 C C . MET A 1 320 ? -13.595 -4.772 7.683 1.00 94.56 320 MET A C 1
ATOM 2497 O O . MET A 1 320 ? -13.399 -4.374 8.834 1.00 94.56 320 MET A O 1
ATOM 2501 N N . ARG A 1 321 ? -14.406 -5.800 7.425 1.00 94.50 321 ARG A N 1
ATOM 2502 C CA . ARG A 1 321 ? -15.157 -6.536 8.447 1.00 94.50 321 ARG A CA 1
ATOM 2503 C C . ARG A 1 321 ? -14.342 -7.723 8.950 1.00 94.50 321 ARG A C 1
ATOM 2505 O O . ARG A 1 321 ? -13.908 -8.534 8.139 1.00 94.50 321 ARG A O 1
ATOM 2512 N N . LEU A 1 322 ? -14.185 -7.859 10.266 1.00 95.31 322 LEU A N 1
ATOM 2513 C CA . LEU A 1 322 ? -13.614 -9.064 10.877 1.00 95.31 322 LEU A CA 1
ATOM 2514 C C . LEU A 1 322 ? -14.545 -10.263 10.628 1.00 95.31 322 LEU A C 1
ATOM 2516 O O . LEU A 1 322 ? -15.746 -10.175 10.885 1.00 95.31 322 LEU A O 1
ATOM 2520 N N . VAL A 1 323 ? -13.995 -11.373 10.139 1.00 97.00 323 VAL A N 1
ATOM 2521 C CA . VAL A 1 323 ? -14.747 -12.612 9.862 1.00 97.00 323 VAL A CA 1
ATOM 2522 C C . VAL A 1 323 ? -14.202 -13.848 10.552 1.00 97.00 323 VAL A C 1
ATOM 2524 O O . VAL A 1 323 ? -14.930 -14.826 10.680 1.00 97.00 323 VAL A O 1
ATOM 2527 N N . SER A 1 324 ? -12.951 -13.816 11.001 1.00 96.38 324 SER A N 1
ATOM 2528 C CA . SER A 1 324 ? -12.364 -14.888 11.800 1.00 96.38 324 SER A CA 1
ATOM 2529 C C . SER A 1 324 ? -11.301 -14.319 12.724 1.00 96.38 324 SER A C 1
ATOM 2531 O O . SER A 1 324 ? -10.547 -13.433 12.324 1.00 96.38 324 SER A O 1
ATOM 2533 N N . GLU A 1 325 ? -11.216 -14.862 13.931 1.00 95.88 325 GLU A N 1
ATOM 2534 C CA . GLU A 1 325 ? -10.139 -14.615 14.883 1.00 95.88 325 GLU A CA 1
ATOM 2535 C C . GLU A 1 325 ? -9.789 -15.942 15.556 1.00 95.88 325 GLU A C 1
ATOM 2537 O O . GLU A 1 325 ? -10.668 -16.642 16.059 1.00 95.88 325 GLU A O 1
ATOM 2542 N N . VAL A 1 326 ? -8.508 -16.301 15.532 1.00 95.44 326 VAL A N 1
ATOM 2543 C CA . VAL A 1 326 ? -7.986 -17.517 16.153 1.00 95.44 326 VAL A CA 1
ATOM 2544 C C . VAL A 1 326 ? -6.746 -17.152 16.953 1.00 95.44 326 VAL A C 1
ATOM 2546 O O . VAL A 1 326 ? -5.832 -16.494 16.457 1.00 95.44 326 VAL A O 1
ATOM 2549 N N . ARG A 1 327 ? -6.691 -17.592 18.210 1.00 93.44 327 ARG A N 1
ATOM 2550 C CA . ARG A 1 327 ? -5.492 -17.431 19.032 1.00 93.44 327 ARG A CA 1
ATOM 2551 C C . ARG A 1 327 ? -4.415 -18.416 18.567 1.00 93.44 327 ARG A C 1
ATOM 2553 O O . ARG A 1 327 ? -4.624 -19.625 18.608 1.00 93.44 327 ARG A O 1
ATOM 2560 N N . ALA A 1 328 ? -3.257 -17.895 18.177 1.00 89.69 328 ALA A N 1
ATOM 2561 C CA . ALA A 1 328 ? -2.079 -18.640 17.744 1.00 89.69 328 ALA A CA 1
ATOM 2562 C C . ALA A 1 328 ? -0.920 -18.368 18.722 1.00 89.69 328 ALA A C 1
ATOM 2564 O O . ALA A 1 328 ? -0.113 -17.449 18.548 1.00 89.69 328 ALA A O 1
ATOM 2565 N N . GLY A 1 329 ? -0.874 -19.147 19.809 1.00 89.00 329 GLY A N 1
ATOM 2566 C CA . GLY A 1 329 ? 0.099 -18.974 20.891 1.00 89.00 329 GLY A CA 1
ATOM 2567 C C . GLY A 1 329 ? -0.077 -17.642 21.633 1.00 89.00 329 GLY A C 1
ATOM 2568 O O . GLY A 1 329 ? -1.127 -17.382 22.229 1.00 89.00 329 GLY A O 1
ATOM 2569 N N . ALA A 1 330 ? 0.963 -16.804 21.599 1.00 89.31 330 ALA A N 1
ATOM 2570 C CA . ALA A 1 330 ? 0.957 -15.452 22.169 1.00 89.31 330 ALA A CA 1
ATOM 2571 C C . ALA A 1 330 ? 0.369 -14.385 21.223 1.00 89.31 330 ALA A C 1
ATOM 2573 O O . ALA A 1 330 ? 0.306 -13.219 21.592 1.00 89.31 330 ALA A O 1
ATOM 2574 N N . SER A 1 331 ? -0.047 -14.771 20.013 1.00 93.12 331 SER A N 1
ATOM 2575 C CA . SER A 1 331 ? -0.577 -13.864 18.992 1.00 93.12 331 SER A CA 1
ATOM 2576 C C . SER A 1 331 ? -2.001 -14.233 18.578 1.00 93.12 331 SER A C 1
ATOM 2578 O O . SER A 1 331 ? -2.498 -15.317 18.893 1.00 93.12 331 SER A O 1
ATOM 2580 N N . PHE A 1 332 ? -2.654 -13.328 17.861 1.00 93.94 332 PHE A N 1
ATOM 2581 C CA . PHE A 1 332 ? -3.979 -13.506 17.283 1.00 93.94 332 PHE A CA 1
ATOM 2582 C C . PHE A 1 332 ? -3.859 -13.448 15.769 1.00 93.94 332 PHE A C 1
ATOM 2584 O O . PHE A 1 332 ? -3.368 -12.460 15.221 1.00 93.94 332 PHE A O 1
ATOM 2591 N N . GLU A 1 333 ? -4.310 -14.503 15.098 1.00 96.38 333 GLU A N 1
ATOM 2592 C CA . GLU A 1 333 ? -4.509 -14.499 13.657 1.00 96.38 333 GLU A CA 1
ATOM 2593 C C . GLU A 1 333 ? -5.937 -14.044 13.363 1.00 96.38 333 GLU A C 1
ATOM 2595 O O . GLU A 1 333 ? -6.909 -14.616 13.863 1.00 96.38 333 GLU A O 1
ATOM 2600 N N . ARG A 1 334 ? -6.066 -12.989 12.561 1.00 96.44 334 ARG A N 1
ATOM 2601 C CA . ARG A 1 334 ? -7.347 -12.369 12.225 1.00 96.44 334 ARG A CA 1
ATOM 2602 C C . ARG A 1 334 ? -7.531 -12.322 10.724 1.00 96.44 334 ARG A C 1
ATOM 2604 O O . ARG A 1 334 ? -6.596 -12.037 9.975 1.00 96.44 334 ARG A O 1
ATOM 2611 N N . VAL A 1 335 ? -8.767 -12.549 10.300 1.00 97.81 335 VAL A N 1
ATOM 2612 C CA . VAL A 1 335 ? -9.177 -12.459 8.903 1.00 97.81 335 VAL A CA 1
ATOM 2613 C C . VAL A 1 335 ? -10.219 -11.366 8.765 1.00 97.81 335 VAL A C 1
ATOM 2615 O O . VAL A 1 335 ? -11.274 -11.420 9.398 1.00 97.81 335 VAL A O 1
ATOM 2618 N N . PHE A 1 336 ? -9.933 -10.399 7.902 1.00 97.94 336 PHE A N 1
ATOM 2619 C CA . PHE A 1 336 ? -10.838 -9.318 7.541 1.00 97.94 336 PHE A CA 1
ATOM 2620 C C . PHE A 1 336 ? -11.263 -9.461 6.083 1.00 97.94 336 PHE A C 1
ATOM 2622 O O . PHE A 1 336 ? -10.482 -9.920 5.253 1.00 97.94 336 PHE A O 1
ATOM 2629 N N . GLU A 1 337 ? -12.481 -9.053 5.742 1.00 97.69 337 GLU A N 1
ATOM 2630 C CA . GLU A 1 337 ? -12.932 -9.007 4.353 1.00 97.69 337 GLU A CA 1
ATOM 2631 C C . GLU A 1 337 ? -13.776 -7.767 4.051 1.00 97.69 337 GLU A C 1
ATOM 2633 O O . GLU A 1 337 ? -14.459 -7.218 4.918 1.00 97.69 337 GLU A O 1
ATOM 2638 N N . ASN A 1 338 ? -13.743 -7.339 2.794 1.00 96.00 338 ASN A N 1
ATOM 2639 C CA . ASN A 1 338 ? -14.706 -6.399 2.237 1.00 96.00 338 ASN A CA 1
ATOM 2640 C C . ASN A 1 338 ? -14.870 -6.649 0.731 1.00 96.00 338 ASN A C 1
ATOM 2642 O O . ASN A 1 338 ? -14.053 -7.332 0.115 1.00 96.00 338 ASN A O 1
ATOM 2646 N N . THR A 1 339 ? -15.936 -6.124 0.141 1.00 93.81 339 THR A N 1
ATOM 2647 C CA . THR A 1 339 ? -16.160 -6.106 -1.302 1.00 93.81 339 THR A CA 1
ATOM 2648 C C . THR A 1 339 ? -16.287 -4.663 -1.755 1.00 93.81 339 THR A C 1
ATOM 2650 O O . THR A 1 339 ? -16.985 -3.871 -1.129 1.00 93.81 339 THR A O 1
ATOM 2653 N N . TRP A 1 340 ? -15.624 -4.319 -2.849 1.00 90.12 340 TRP A N 1
ATOM 2654 C CA . TRP A 1 340 ? -15.711 -2.993 -3.448 1.00 90.12 340 TRP A CA 1
ATOM 2655 C C . TRP A 1 340 ? -15.975 -3.113 -4.946 1.00 90.12 340 TRP A C 1
ATOM 2657 O O . TRP A 1 340 ? -15.702 -4.155 -5.537 1.00 90.12 340 TRP A O 1
ATOM 2667 N N . SER A 1 341 ? -16.511 -2.060 -5.557 1.00 88.25 341 SER A N 1
ATOM 2668 C CA . SER A 1 341 ? -16.784 -2.035 -6.997 1.00 88.25 341 SER A CA 1
ATOM 2669 C C . SER A 1 341 ? -15.723 -1.224 -7.736 1.00 88.25 341 SER A C 1
ATOM 2671 O O . SER A 1 341 ? -15.431 -0.080 -7.358 1.00 88.25 341 SER A O 1
ATOM 2673 N N . THR A 1 342 ? -15.167 -1.813 -8.792 1.00 86.06 342 THR A N 1
ATOM 2674 C CA . THR A 1 342 ? -14.164 -1.191 -9.667 1.00 86.06 342 THR A CA 1
ATOM 2675 C C . THR A 1 342 ? -14.697 0.053 -10.365 1.00 86.06 342 THR A C 1
ATOM 2677 O O . THR A 1 342 ? -15.901 0.317 -10.390 1.00 86.06 342 THR A O 1
ATOM 2680 N N . HIS A 1 343 ? -13.786 0.858 -10.908 1.00 82.50 343 HIS A N 1
ATOM 2681 C CA . HIS A 1 343 ? -14.107 2.205 -11.361 1.00 82.50 343 HIS A CA 1
ATOM 2682 C C . HIS A 1 343 ? -13.502 2.574 -12.719 1.00 82.50 343 HIS A C 1
ATOM 2684 O O . HIS A 1 343 ? -13.372 1.707 -13.567 1.00 82.50 343 HIS A O 1
ATOM 2690 N N . GLY A 1 344 ? -13.177 3.852 -12.953 1.00 78.75 344 GLY A N 1
ATOM 2691 C CA . GLY A 1 344 ? -12.639 4.341 -14.220 1.00 78.75 344 GLY A CA 1
ATOM 2692 C C . GLY A 1 344 ? -11.483 3.497 -14.763 1.00 78.75 344 GLY A C 1
ATOM 2693 O O . GLY A 1 344 ? -10.660 2.983 -13.997 1.00 78.75 344 GLY A O 1
ATOM 2694 N N . ILE A 1 345 ? -11.455 3.382 -16.093 1.00 83.62 345 ILE A N 1
ATOM 2695 C CA . ILE A 1 345 ? -10.466 2.632 -16.874 1.00 83.62 345 ILE A CA 1
ATOM 2696 C C . ILE A 1 345 ? -9.054 3.113 -16.531 1.00 83.62 345 ILE A C 1
ATOM 2698 O O . ILE A 1 345 ? -8.817 4.312 -16.377 1.00 83.62 345 ILE A O 1
ATOM 2702 N N . GLY A 1 346 ? -8.113 2.180 -16.416 1.00 82.62 346 GLY A N 1
ATOM 2703 C CA . GLY A 1 346 ? -6.706 2.495 -16.191 1.00 82.62 346 GLY A CA 1
ATOM 2704 C C . GLY A 1 346 ? -5.991 1.513 -15.274 1.00 82.62 346 GLY A C 1
ATOM 2705 O O . GLY A 1 346 ? -6.538 0.493 -14.857 1.00 82.62 346 GLY A O 1
ATOM 2706 N N . ARG A 1 347 ? -4.734 1.848 -14.973 1.00 85.75 347 ARG A N 1
ATOM 2707 C CA . ARG A 1 347 ? -3.879 1.135 -14.020 1.00 85.75 347 ARG A CA 1
ATOM 2708 C C . ARG A 1 347 ? -3.960 1.822 -12.671 1.00 85.75 347 ARG A C 1
ATOM 2710 O O . ARG A 1 347 ? -3.771 3.032 -12.590 1.00 85.75 347 ARG A O 1
ATOM 2717 N N . HIS A 1 348 ? -4.200 1.038 -11.633 1.00 87.19 348 HIS A N 1
ATOM 2718 C CA . HIS A 1 348 ? -4.474 1.542 -10.294 1.00 87.19 348 HIS A CA 1
ATOM 2719 C C . HIS A 1 348 ? -3.797 0.667 -9.243 1.00 87.19 348 HIS A C 1
ATOM 2721 O O . HIS A 1 348 ? -3.425 -0.475 -9.510 1.00 87.19 348 HIS A O 1
ATOM 2727 N N . THR A 1 349 ? -3.684 1.190 -8.025 1.00 91.00 349 THR A N 1
ATOM 2728 C CA . THR A 1 349 ? -3.338 0.409 -6.833 1.00 91.00 349 THR A CA 1
ATOM 2729 C C . THR A 1 349 ? -4.458 0.570 -5.819 1.00 91.00 349 THR A C 1
ATOM 2731 O O . THR A 1 349 ? -4.905 1.688 -5.579 1.00 91.00 349 THR A O 1
ATOM 2734 N N . PHE A 1 350 ? -4.909 -0.525 -5.210 1.00 93.31 350 PHE A N 1
ATOM 2735 C CA . PHE A 1 350 ? -5.636 -0.432 -3.946 1.00 93.31 350 PHE A CA 1
ATOM 2736 C C . PHE A 1 350 ? -4.684 -0.826 -2.825 1.00 93.31 350 PHE A C 1
ATOM 2738 O O . PHE A 1 350 ? -3.803 -1.669 -3.018 1.00 93.31 350 PHE A O 1
ATOM 2745 N N . PHE A 1 351 ? -4.872 -0.234 -1.656 1.00 95.62 351 PHE A N 1
ATOM 2746 C CA . PHE A 1 351 ? -4.111 -0.561 -0.467 1.00 95.62 351 PHE A CA 1
ATOM 2747 C C . PHE A 1 351 ? -5.002 -1.193 0.583 1.00 95.62 351 PHE A C 1
ATOM 2749 O O . PHE A 1 351 ? -6.168 -0.843 0.731 1.00 95.62 351 PHE A O 1
ATOM 2756 N N . VAL A 1 352 ? -4.425 -2.115 1.331 1.00 97.25 352 VAL A N 1
ATOM 2757 C CA . VAL A 1 352 ? -4.952 -2.580 2.601 1.00 97.25 352 VAL A CA 1
ATOM 2758 C C . VAL A 1 352 ? -4.032 -2.044 3.677 1.00 97.25 352 VAL A C 1
ATOM 2760 O O . VAL A 1 352 ? -2.832 -2.320 3.650 1.00 97.25 352 VAL A O 1
ATOM 2763 N N . GLU A 1 353 ? -4.601 -1.318 4.624 1.00 96.44 353 GLU A N 1
ATOM 2764 C CA . GLU A 1 353 ? -3.912 -0.828 5.806 1.00 96.44 353 GLU A CA 1
ATOM 2765 C C . GLU A 1 353 ? -4.443 -1.543 7.042 1.00 96.44 353 GLU A C 1
ATOM 2767 O O . GLU A 1 353 ? -5.648 -1.552 7.291 1.00 96.44 353 GLU A O 1
ATOM 2772 N N . ALA A 1 354 ? -3.544 -2.127 7.824 1.00 96.44 354 ALA A N 1
ATOM 2773 C CA . ALA A 1 354 ? -3.826 -2.621 9.159 1.00 96.44 354 ALA A CA 1
ATOM 2774 C C . ALA A 1 354 ? -3.194 -1.678 10.185 1.00 96.44 354 ALA A C 1
ATOM 2776 O O . ALA A 1 354 ? -2.005 -1.384 10.100 1.00 96.44 354 ALA A O 1
ATOM 2777 N N . LEU A 1 355 ? -3.981 -1.238 11.158 1.00 94.25 355 LEU A N 1
ATOM 2778 C CA . LEU A 1 355 ? -3.579 -0.371 12.258 1.00 94.25 355 LEU A CA 1
ATOM 2779 C C . LEU A 1 355 ? -3.771 -1.104 13.575 1.00 94.25 355 LEU A C 1
ATOM 2781 O O . LEU A 1 355 ? -4.812 -1.732 13.796 1.00 94.25 355 LEU A O 1
ATOM 2785 N N . THR A 1 356 ? -2.824 -0.942 14.491 1.00 91.75 356 THR A N 1
ATOM 2786 C CA . THR A 1 356 ? -3.032 -1.410 15.863 1.00 91.75 356 THR A CA 1
ATOM 2787 C C . THR A 1 356 ? -4.189 -0.650 16.503 1.00 91.75 356 THR A C 1
ATOM 2789 O O . THR A 1 356 ? -4.436 0.525 16.211 1.00 91.75 356 THR A O 1
ATOM 2792 N N . ARG A 1 357 ? -4.893 -1.278 17.447 1.00 87.56 357 ARG A N 1
ATOM 2793 C CA . ARG A 1 357 ? -5.941 -0.576 18.203 1.00 87.56 357 ARG A CA 1
ATOM 2794 C C . ARG A 1 357 ? -5.416 0.680 18.908 1.00 87.56 357 ARG A C 1
ATOM 2796 O O . ARG A 1 357 ? -6.100 1.706 18.895 1.00 87.56 357 ARG A O 1
ATOM 2803 N N . GLY A 1 358 ? -4.227 0.603 19.511 1.00 88.94 358 GLY A N 1
ATOM 2804 C CA . GLY A 1 358 ? -3.596 1.727 20.214 1.00 88.94 358 GLY A CA 1
ATOM 2805 C C . GLY A 1 358 ? -3.437 2.958 19.317 1.00 88.94 358 GLY A C 1
ATOM 2806 O O . GLY A 1 358 ? -3.672 4.083 19.755 1.00 88.94 358 GLY A O 1
ATOM 2807 N N . SER A 1 359 ? -3.192 2.751 18.021 1.00 92.31 359 SER A N 1
ATOM 2808 C CA . SER A 1 359 ? -3.076 3.837 17.044 1.00 92.31 359 SER A CA 1
ATOM 2809 C C . SER A 1 359 ? -4.300 4.755 17.008 1.00 92.31 359 SER A C 1
ATOM 2811 O O . SER A 1 359 ? -4.128 5.965 16.870 1.00 92.31 359 SER A O 1
ATOM 2813 N N . LEU A 1 360 ? -5.512 4.218 17.191 1.00 91.00 360 LEU A N 1
ATOM 2814 C CA . LEU A 1 360 ? -6.764 4.985 17.107 1.00 91.00 360 LEU A CA 1
ATOM 2815 C C . LEU A 1 360 ? -7.470 5.203 18.452 1.00 91.00 360 LEU A C 1
ATOM 2817 O O . LEU A 1 360 ? -8.323 6.085 18.553 1.00 91.00 360 LEU A O 1
ATOM 2821 N N . ARG A 1 361 ? -7.180 4.379 19.465 1.00 90.19 361 ARG A N 1
ATOM 2822 C CA . ARG A 1 361 ? -7.942 4.338 20.730 1.00 90.19 361 ARG A CA 1
ATOM 2823 C C . ARG A 1 361 ? -7.160 4.738 21.977 1.00 90.19 361 ARG A C 1
ATOM 2825 O O . ARG A 1 361 ? -7.745 4.769 23.058 1.00 90.19 361 ARG A O 1
ATOM 2832 N N . ASP A 1 362 ? -5.888 5.058 21.825 1.00 91.25 362 ASP A N 1
ATOM 2833 C CA . ASP A 1 362 ? -5.022 5.597 22.869 1.00 91.25 362 ASP A CA 1
ATOM 2834 C C . ASP A 1 362 ? -4.483 6.938 22.362 1.00 91.25 362 ASP A C 1
ATOM 2836 O O . ASP A 1 362 ? -4.034 7.022 21.224 1.00 91.25 362 ASP A O 1
ATOM 2840 N N . ASP A 1 363 ? -4.590 8.013 23.134 1.00 90.88 363 ASP A N 1
ATOM 2841 C CA . ASP A 1 363 ? -4.139 9.348 22.724 1.00 90.88 363 ASP A CA 1
ATOM 2842 C C . ASP A 1 363 ? -2.624 9.558 22.880 1.00 90.88 363 ASP A C 1
ATOM 2844 O O . ASP A 1 363 ? -2.092 10.530 22.345 1.00 90.88 363 ASP A O 1
ATOM 2848 N N . THR A 1 364 ? -1.930 8.625 23.532 1.00 91.56 364 THR A N 1
ATOM 2849 C CA . THR A 1 364 ? -0.483 8.651 23.791 1.00 91.56 364 THR A CA 1
ATOM 2850 C C . THR A 1 364 ? 0.303 7.648 22.947 1.00 91.56 364 THR A C 1
ATOM 2852 O O . THR A 1 364 ? 1.469 7.892 22.637 1.00 91.56 364 THR A O 1
ATOM 2855 N N . ALA A 1 365 ? -0.322 6.543 22.529 1.00 91.75 365 ALA A N 1
ATOM 2856 C CA . ALA A 1 365 ? 0.350 5.520 21.732 1.00 91.75 365 ALA A CA 1
ATOM 2857 C C . ALA A 1 365 ? 0.797 6.051 20.359 1.00 91.75 365 ALA A C 1
ATOM 2859 O O . ALA A 1 365 ? 0.047 6.753 19.665 1.00 91.75 365 ALA A O 1
ATOM 2860 N N . VAL A 1 366 ? 1.997 5.647 19.937 1.00 92.81 366 VAL A N 1
ATOM 2861 C CA . VAL A 1 366 ? 2.539 5.948 18.605 1.00 92.81 366 VAL A CA 1
ATOM 2862 C C . VAL A 1 366 ? 1.656 5.310 17.530 1.00 92.81 366 VAL A C 1
ATOM 2864 O O . VAL A 1 366 ? 1.089 4.234 17.722 1.00 92.81 366 VAL A O 1
ATOM 2867 N N . PHE A 1 367 ? 1.508 5.993 16.395 1.00 93.69 367 PHE A N 1
ATOM 2868 C CA . PHE A 1 367 ? 0.815 5.427 15.244 1.00 93.69 367 PHE A CA 1
ATOM 2869 C C . PHE A 1 367 ? 1.610 4.246 14.674 1.00 93.69 367 PHE A C 1
ATOM 2871 O O . PHE A 1 367 ? 2.803 4.371 14.414 1.00 93.69 367 PHE A O 1
ATOM 2878 N N . SER A 1 368 ? 0.944 3.108 14.500 1.00 94.50 368 SER A N 1
ATOM 2879 C CA . SER A 1 368 ? 1.539 1.835 14.105 1.00 94.50 368 SER A CA 1
ATOM 2880 C C . SER A 1 368 ? 0.667 1.182 13.036 1.00 94.50 368 SER A C 1
ATOM 2882 O O . SER A 1 368 ? -0.471 0.778 13.303 1.00 94.50 368 SER A O 1
ATOM 2884 N N . SER A 1 369 ? 1.194 1.119 11.813 1.00 95.38 369 SER A N 1
ATOM 2885 C CA . SER A 1 369 ? 0.485 0.649 10.623 1.00 95.38 369 SER A CA 1
ATOM 2886 C C . SER A 1 369 ? 1.308 -0.362 9.831 1.00 95.38 369 SER A C 1
ATOM 2888 O O . SER A 1 369 ? 2.540 -0.331 9.834 1.00 95.38 369 SER A O 1
ATOM 2890 N N . GLN A 1 370 ? 0.642 -1.276 9.132 1.00 97.00 370 GLN A N 1
ATOM 2891 C CA . GLN A 1 370 ? 1.235 -2.024 8.032 1.00 97.00 370 GLN A CA 1
ATOM 2892 C C . GLN A 1 370 ? 0.338 -1.922 6.804 1.00 97.00 370 GLN A C 1
ATOM 2894 O O . GLN A 1 370 ? -0.875 -2.095 6.888 1.00 97.00 370 GLN A O 1
ATOM 2899 N N . LEU A 1 371 ? 0.951 -1.658 5.656 1.00 96.69 371 LEU A N 1
ATOM 2900 C CA . LEU A 1 371 ? 0.270 -1.305 4.422 1.00 96.69 371 LEU A CA 1
ATOM 2901 C C . LEU A 1 371 ? 0.711 -2.227 3.287 1.00 96.69 371 LEU A C 1
ATOM 2903 O O . LEU A 1 371 ? 1.903 -2.332 3.008 1.00 96.69 371 LEU A O 1
ATOM 2907 N N . TRP A 1 372 ? -0.217 -2.887 2.603 1.00 97.88 372 TRP A N 1
ATOM 2908 C CA . TRP A 1 372 ? 0.074 -3.649 1.385 1.00 97.88 372 TRP A CA 1
ATOM 2909 C C . TRP A 1 372 ? -0.722 -3.078 0.217 1.00 97.88 372 TRP A C 1
ATOM 2911 O O . TRP A 1 372 ? -1.935 -2.927 0.313 1.00 97.88 372 TRP A O 1
ATOM 2921 N N . GLY A 1 373 ? -0.051 -2.773 -0.891 1.00 95.69 373 GLY A N 1
ATOM 2922 C CA . GLY A 1 373 ? -0.677 -2.309 -2.128 1.00 95.69 373 GLY A CA 1
ATOM 2923 C C . GLY A 1 373 ? -0.694 -3.402 -3.187 1.00 95.69 373 GLY A C 1
ATOM 2924 O O . GLY A 1 373 ? 0.336 -4.026 -3.445 1.00 95.69 373 GLY A O 1
ATOM 2925 N N . VAL A 1 374 ? -1.832 -3.615 -3.841 1.00 94.50 374 VAL A N 1
ATOM 2926 C CA . VAL A 1 374 ? -1.953 -4.566 -4.952 1.00 94.50 374 VAL A CA 1
ATOM 2927 C C . VAL A 1 374 ? -2.334 -3.799 -6.219 1.00 94.50 374 VAL A C 1
ATOM 2929 O O . VAL A 1 374 ? -3.364 -3.116 -6.234 1.00 94.50 374 VAL A O 1
ATOM 2932 N N . PRO A 1 375 ? -1.500 -3.861 -7.272 1.00 92.56 375 PRO A N 1
ATOM 2933 C CA . PRO A 1 375 ? -1.796 -3.198 -8.530 1.00 92.56 375 PRO A CA 1
ATOM 2934 C C . PRO A 1 375 ? -2.878 -3.962 -9.303 1.00 92.56 375 PRO A C 1
ATOM 2936 O O . PRO A 1 375 ? -2.972 -5.185 -9.203 1.00 92.56 375 PRO A O 1
ATOM 2939 N N . TYR A 1 376 ? -3.683 -3.253 -10.091 1.00 89.94 376 TYR A N 1
ATOM 2940 C CA . TYR A 1 376 ? -4.732 -3.832 -10.932 1.00 89.94 376 TYR A CA 1
ATOM 2941 C C . TYR A 1 376 ? -5.042 -2.960 -12.158 1.00 89.94 376 TYR A C 1
ATOM 2943 O O . TYR A 1 376 ? -4.610 -1.807 -12.246 1.00 89.94 376 TYR A O 1
ATOM 2951 N N . ILE A 1 377 ? -5.796 -3.518 -13.107 1.00 87.81 377 ILE A N 1
ATOM 2952 C CA . ILE A 1 377 ? -6.296 -2.833 -14.305 1.00 87.81 377 ILE A CA 1
ATOM 2953 C C . ILE A 1 377 ? -7.821 -2.830 -14.289 1.00 87.81 377 ILE A C 1
ATOM 2955 O O . ILE A 1 377 ? -8.439 -3.849 -13.983 1.00 87.81 377 ILE A O 1
ATOM 2959 N N . VAL A 1 378 ? -8.421 -1.707 -14.679 1.00 85.56 378 VAL A N 1
ATOM 2960 C CA . VAL A 1 378 ? -9.818 -1.667 -15.127 1.00 85.56 378 VAL A CA 1
ATOM 2961 C C . VAL A 1 378 ? -9.851 -1.386 -16.625 1.00 85.56 378 VAL A C 1
ATOM 2963 O O . VAL A 1 378 ? -9.184 -0.446 -17.064 1.00 85.56 378 VAL A O 1
ATOM 2966 N N . GLN A 1 379 ? -10.586 -2.194 -17.390 1.00 84.62 379 GLN A N 1
ATOM 2967 C CA . GLN A 1 379 ? -10.702 -2.091 -18.851 1.00 84.62 379 GLN A CA 1
ATOM 2968 C C . GLN A 1 379 ? -12.135 -2.269 -19.335 1.00 84.62 379 GLN A C 1
ATOM 2970 O O . GLN A 1 379 ? -12.850 -3.109 -18.742 1.00 84.62 379 GLN A O 1
#